Protein AF-A0A6J4I733-F1 (afdb_monomer)

Structure (mmCIF, N/CA/C/O backbone):
data_AF-A0A6J4I733-F1
#
_entry.id   AF-A0A6J4I733-F1
#
loop_
_atom_site.group_PDB
_atom_site.id
_atom_site.type_symbol
_atom_site.label_atom_id
_atom_site.label_alt_id
_atom_site.label_comp_id
_atom_site.label_asym_id
_atom_site.label_entity_id
_atom_site.label_seq_id
_atom_site.pdbx_PDB_ins_code
_atom_site.Cartn_x
_atom_site.Cartn_y
_atom_site.Cartn_z
_atom_site.occupancy
_atom_site.B_iso_or_equiv
_atom_site.auth_seq_id
_atom_site.auth_comp_id
_atom_site.auth_asym_id
_atom_site.auth_atom_id
_atom_site.pdbx_PDB_model_num
ATOM 1 N N . MET A 1 1 ? -6.573 -19.951 -43.272 1.00 42.19 1 MET A N 1
ATOM 2 C CA . MET A 1 1 ? -6.290 -18.553 -42.883 1.00 42.19 1 MET A CA 1
ATOM 3 C C . MET A 1 1 ? -6.888 -18.303 -41.506 1.00 42.19 1 MET A C 1
ATOM 5 O O . MET A 1 1 ? -8.101 -18.222 -41.389 1.00 42.19 1 MET A O 1
ATOM 9 N N . ARG A 1 2 ? -6.050 -18.310 -40.461 1.00 42.47 2 ARG A N 1
ATOM 10 C CA . ARG A 1 2 ? -6.426 -18.000 -39.072 1.00 42.47 2 ARG A CA 1
ATOM 11 C C . ARG A 1 2 ? -6.097 -16.529 -38.827 1.00 42.47 2 ARG A C 1
ATOM 13 O O . ARG A 1 2 ? -4.933 -16.159 -38.934 1.00 42.47 2 ARG A O 1
ATOM 20 N N . LEU A 1 3 ? -7.110 -15.716 -38.549 1.00 45.19 3 LEU A N 1
ATOM 21 C CA . LEU A 1 3 ? -6.939 -14.319 -38.157 1.00 45.19 3 LEU A CA 1
ATOM 22 C C . LEU A 1 3 ? -6.633 -14.269 -36.653 1.00 45.19 3 LEU A C 1
ATOM 24 O O . LEU A 1 3 ? -7.392 -14.794 -35.840 1.00 45.19 3 LEU A O 1
ATOM 28 N N . LEU A 1 4 ? -5.475 -13.700 -36.323 1.00 46.88 4 LEU A N 1
ATOM 29 C CA . LEU A 1 4 ? -4.982 -13.461 -34.970 1.00 46.88 4 LEU A CA 1
ATOM 30 C C . LEU A 1 4 ? -5.766 -12.302 -34.341 1.00 46.88 4 LEU A C 1
ATOM 32 O O . LEU A 1 4 ? -5.862 -11.224 -34.920 1.00 46.88 4 LEU A O 1
ATOM 36 N N . ASN A 1 5 ? -6.320 -12.549 -33.155 1.00 45.97 5 ASN A N 1
ATOM 37 C CA . ASN A 1 5 ? -6.975 -11.549 -32.316 1.00 45.97 5 ASN A CA 1
ATOM 38 C C . ASN A 1 5 ? -5.908 -10.636 -31.681 1.00 45.97 5 ASN A C 1
ATOM 40 O O . ASN A 1 5 ? -4.993 -11.166 -31.045 1.00 45.97 5 ASN A O 1
ATOM 44 N N . PRO A 1 6 ? -6.002 -9.302 -31.808 1.00 58.56 6 PRO A N 1
ATOM 45 C CA . PRO A 1 6 ? -5.069 -8.396 -31.163 1.00 58.56 6 PRO A CA 1
ATOM 46 C C . PRO A 1 6 ? -5.328 -8.314 -29.654 1.00 58.56 6 PRO A C 1
ATOM 48 O O . PRO A 1 6 ? -6.447 -8.143 -29.172 1.00 58.56 6 PRO A O 1
ATOM 51 N N . THR A 1 7 ? -4.223 -8.462 -28.941 1.00 52.09 7 THR A N 1
ATOM 52 C CA . THR A 1 7 ? -3.915 -8.137 -27.552 1.00 52.09 7 THR A CA 1
ATOM 53 C C . THR A 1 7 ? -4.833 -7.062 -26.950 1.00 52.09 7 THR A C 1
ATOM 55 O O . THR A 1 7 ? -4.728 -5.881 -27.270 1.00 52.09 7 THR A O 1
ATOM 58 N N . ARG A 1 8 ? -5.712 -7.464 -26.022 1.00 45.19 8 ARG A N 1
ATOM 59 C CA . ARG A 1 8 ? -6.357 -6.541 -25.078 1.00 45.19 8 ARG A CA 1
ATOM 60 C C . ARG A 1 8 ? -5.294 -6.053 -24.093 1.00 45.19 8 ARG A C 1
ATOM 62 O O . ARG A 1 8 ? -4.921 -6.788 -23.183 1.00 45.19 8 ARG A O 1
ATOM 69 N N . MET A 1 9 ? -4.804 -4.831 -24.288 1.00 40.81 9 MET A N 1
ATOM 70 C CA . MET A 1 9 ? -4.124 -4.071 -23.240 1.00 40.81 9 MET A CA 1
ATOM 71 C C . MET A 1 9 ? -5.113 -3.854 -22.092 1.00 40.81 9 MET A C 1
ATOM 73 O O . MET A 1 9 ? -6.157 -3.231 -22.270 1.00 40.81 9 MET A O 1
ATOM 77 N N . ILE A 1 10 ? -4.801 -4.410 -20.925 1.00 45.94 10 ILE A N 1
ATOM 78 C CA . ILE A 1 10 ? -5.483 -4.082 -19.677 1.00 45.94 10 ILE A CA 1
ATOM 79 C C . ILE A 1 10 ? -4.894 -2.743 -19.238 1.00 45.94 10 ILE A C 1
ATOM 81 O O . ILE A 1 10 ? -3.863 -2.695 -18.572 1.00 45.94 10 ILE A O 1
ATOM 85 N N . GLU A 1 11 ? -5.509 -1.649 -19.676 1.00 43.06 11 GLU A N 1
ATOM 86 C CA . GLU A 1 11 ? -5.304 -0.340 -19.069 1.00 43.06 11 GLU A CA 1
ATOM 87 C C . GLU A 1 11 ? -5.844 -0.427 -17.641 1.00 43.06 11 GLU A C 1
ATOM 89 O O . GLU A 1 11 ? -7.048 -0.347 -17.390 1.00 43.06 11 GLU A O 1
ATOM 94 N N . THR A 1 12 ? -4.952 -0.672 -16.683 1.00 48.00 12 THR A N 1
ATOM 95 C CA . THR A 1 12 ? -5.254 -0.494 -15.268 1.00 48.00 12 THR A CA 1
ATOM 96 C C . THR A 1 12 ? -5.440 1.000 -15.036 1.00 48.00 12 THR A C 1
ATOM 98 O O . THR A 1 12 ? -4.496 1.717 -14.708 1.00 48.00 12 THR A O 1
ATOM 101 N N . SER A 1 13 ? -6.668 1.468 -15.251 1.00 50.16 13 SER A N 1
ATOM 102 C CA . SER A 1 13 ? -7.214 2.680 -14.652 1.00 50.16 13 SER A CA 1
ATOM 103 C C . SER A 1 13 ? -7.149 2.497 -13.136 1.00 50.16 13 SER A C 1
ATOM 105 O O . SER A 1 13 ? -8.105 2.073 -12.494 1.00 50.16 13 SER A O 1
ATOM 107 N N . ASN A 1 14 ? -5.965 2.713 -12.567 1.00 52.69 14 ASN A N 1
ATOM 108 C CA . ASN A 1 14 ? -5.838 2.983 -11.151 1.00 52.69 14 ASN A CA 1
ATOM 109 C C . ASN A 1 14 ? -6.307 4.430 -11.007 1.00 52.69 14 ASN A C 1
ATOM 111 O O . ASN A 1 14 ? -5.597 5.318 -11.488 1.00 52.69 14 ASN A O 1
ATOM 115 N N . PRO A 1 15 ? -7.503 4.688 -10.449 1.00 62.12 15 PRO A N 1
ATOM 116 C CA . PRO A 1 15 ? -7.907 6.055 -10.184 1.00 62.12 15 PRO A CA 1
ATOM 117 C C . PRO A 1 15 ? -6.821 6.670 -9.304 1.00 62.12 15 PRO A C 1
ATOM 119 O O . PRO A 1 15 ? -6.446 6.079 -8.287 1.00 62.12 15 PRO A O 1
ATOM 122 N N . GLU A 1 16 ? -6.273 7.808 -9.733 1.00 68.25 16 GLU A N 1
ATOM 123 C CA . GLU A 1 16 ? -5.455 8.659 -8.875 1.00 68.25 16 GLU A CA 1
ATOM 124 C C . GLU A 1 16 ? -6.190 8.783 -7.544 1.00 68.25 16 GLU A C 1
ATOM 126 O O . GLU A 1 16 ? -7.319 9.273 -7.482 1.00 68.25 16 GLU A O 1
ATOM 131 N N . ILE A 1 17 ? -5.594 8.222 -6.492 1.00 68.00 17 ILE A N 1
ATOM 132 C CA . ILE A 1 17 ? -6.171 8.271 -5.159 1.00 68.00 17 ILE A CA 1
ATOM 133 C C . ILE A 1 17 ? -6.115 9.737 -4.757 1.00 68.00 17 ILE A C 1
ATOM 135 O O . ILE A 1 17 ? -5.052 10.247 -4.403 1.00 68.00 17 ILE A O 1
ATOM 139 N N . ASP A 1 18 ? -7.258 10.411 -4.840 1.00 79.81 18 ASP A N 1
ATOM 140 C CA . ASP A 1 18 ? -7.398 11.771 -4.358 1.00 79.81 18 ASP A CA 1
ATOM 141 C C . ASP A 1 18 ? -7.173 11.761 -2.842 1.00 79.81 18 ASP A C 1
ATOM 143 O O . ASP A 1 18 ? -8.024 11.370 -2.033 1.00 79.81 18 ASP A O 1
ATOM 147 N N . VAL A 1 19 ? -5.962 12.157 -2.456 1.00 82.12 19 VAL A N 1
ATOM 148 C CA . VAL A 1 19 ? -5.517 12.229 -1.066 1.00 82.12 19 VAL A CA 1
ATOM 149 C C . VAL A 1 19 ? -6.438 13.150 -0.260 1.00 82.12 19 VAL A C 1
ATOM 151 O O . VAL A 1 19 ? -6.621 12.924 0.939 1.00 82.12 19 VAL A O 1
ATOM 154 N N . ALA A 1 20 ? -7.071 14.145 -0.894 1.00 82.81 20 ALA A N 1
ATOM 155 C CA . ALA A 1 20 ? -8.035 15.011 -0.230 1.00 82.81 20 ALA A CA 1
ATOM 156 C C . ALA A 1 20 ? -9.311 14.244 0.147 1.00 82.81 20 ALA A C 1
ATOM 158 O O . ALA A 1 20 ? -9.750 14.336 1.299 1.00 82.81 20 ALA A O 1
ATOM 159 N N . GLU A 1 21 ? -9.855 13.422 -0.758 1.00 88.12 21 GLU A N 1
ATOM 160 C CA . GLU A 1 21 ? -11.020 12.574 -0.473 1.00 88.12 21 GLU A CA 1
ATOM 161 C C . GLU A 1 21 ? -10.699 11.532 0.613 1.00 88.12 21 GLU A C 1
ATOM 163 O O . GLU A 1 21 ? -11.475 11.338 1.558 1.00 88.12 21 GLU A O 1
ATOM 168 N N . LEU A 1 22 ? -9.518 10.907 0.542 1.00 88.31 22 LEU A N 1
ATOM 169 C CA . LEU A 1 22 ? -9.062 9.938 1.540 1.00 88.31 22 LEU A CA 1
ATOM 170 C C . LEU A 1 22 ? -8.948 10.578 2.930 1.00 88.31 22 LEU A C 1
ATOM 172 O O . LEU A 1 22 ? -9.483 10.053 3.90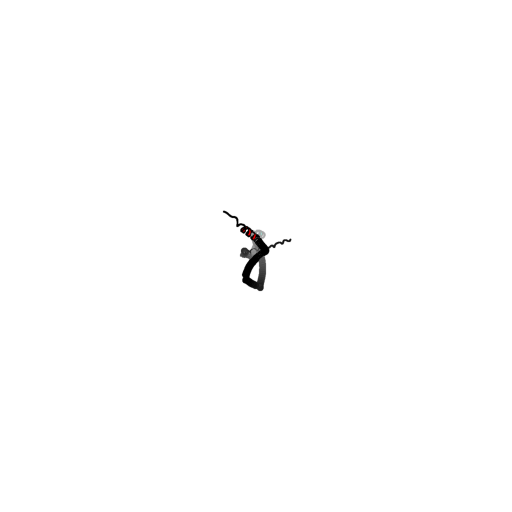8 1.00 88.31 22 LEU A O 1
ATOM 176 N N . MET A 1 23 ? -8.305 11.744 3.027 1.00 93.38 23 MET A N 1
ATOM 177 C CA . MET A 1 23 ? -8.159 12.464 4.293 1.00 93.38 23 MET A CA 1
ATOM 178 C C . MET A 1 23 ? -9.504 12.951 4.838 1.00 93.38 23 MET A C 1
ATOM 180 O O . MET A 1 23 ? -9.705 12.961 6.055 1.00 93.38 23 MET A O 1
ATOM 184 N N . GLN A 1 24 ? -10.452 13.311 3.971 1.00 92.12 24 GLN A N 1
ATOM 185 C CA . GLN A 1 24 ? -11.803 13.685 4.382 1.00 92.12 24 GLN A CA 1
ATOM 186 C C . GLN A 1 24 ? -12.579 12.485 4.944 1.00 92.12 24 GLN A C 1
ATOM 188 O O . GLN A 1 24 ? -13.226 12.619 5.987 1.00 92.12 24 GLN A O 1
ATOM 193 N N . ARG A 1 25 ? -12.443 11.294 4.343 1.00 88.19 25 ARG A N 1
ATOM 194 C CA . ARG A 1 25 ? -12.998 10.045 4.895 1.00 88.19 25 ARG A CA 1
ATOM 195 C C . ARG A 1 25 ? -12.366 9.673 6.233 1.00 88.19 25 ARG A C 1
ATOM 197 O O . ARG A 1 25 ? -13.095 9.345 7.164 1.00 88.19 25 ARG A O 1
ATOM 204 N N . VAL A 1 26 ? -11.044 9.790 6.370 1.00 91.31 26 VAL A N 1
ATOM 205 C CA . VAL A 1 26 ? -10.344 9.520 7.640 1.00 91.31 26 VAL A CA 1
ATOM 206 C C . VAL A 1 26 ? -10.813 10.476 8.740 1.00 91.31 26 VAL A C 1
ATOM 208 O O . VAL A 1 26 ? -11.096 10.033 9.851 1.00 91.31 26 VAL A O 1
ATOM 211 N N . ARG A 1 27 ? -10.974 11.773 8.442 1.00 92.81 27 ARG A N 1
ATOM 212 C CA . ARG A 1 27 ? -11.503 12.756 9.407 1.00 92.81 27 ARG A CA 1
ATOM 213 C C . ARG A 1 27 ? -12.955 12.471 9.788 1.00 92.81 27 ARG A C 1
ATOM 215 O O . ARG A 1 27 ? -13.292 12.554 10.966 1.00 92.81 27 ARG A O 1
ATOM 222 N N . ALA A 1 28 ? -13.801 12.113 8.822 1.00 89.50 28 ALA A N 1
ATOM 223 C CA . ALA A 1 28 ? -15.192 11.749 9.085 1.00 89.50 28 ALA A CA 1
ATOM 224 C C . ALA A 1 28 ? -15.294 10.486 9.956 1.00 89.50 28 ALA A C 1
ATOM 226 O O . ALA A 1 28 ? -16.110 10.430 10.876 1.00 89.50 28 ALA A O 1
ATOM 227 N N . GLU A 1 29 ? -14.438 9.493 9.717 1.00 87.19 29 GLU A N 1
ATOM 228 C CA . GLU A 1 29 ? -14.438 8.252 10.490 1.00 87.19 29 GLU A CA 1
ATOM 229 C C . GLU A 1 29 ? -13.844 8.448 11.893 1.00 87.19 29 GLU A C 1
ATOM 231 O O . GLU A 1 29 ? -14.411 7.967 12.875 1.00 87.19 29 GLU A O 1
ATOM 236 N N . ALA A 1 30 ? -12.791 9.260 12.029 1.00 87.75 30 ALA A N 1
ATOM 237 C CA . ALA A 1 30 ? -12.277 9.690 13.328 1.00 87.75 30 ALA A CA 1
ATOM 238 C C . ALA A 1 30 ? -13.347 10.446 14.135 1.00 87.75 30 ALA A C 1
ATOM 240 O O . ALA A 1 30 ? -13.535 10.170 15.321 1.00 87.75 30 ALA A O 1
ATOM 241 N N . ALA A 1 31 ? -14.120 11.329 13.494 1.00 85.56 31 ALA A N 1
ATOM 242 C CA . ALA A 1 31 ? -15.228 12.032 14.136 1.00 85.56 31 ALA A CA 1
ATOM 243 C C . ALA A 1 31 ? -16.347 11.076 14.588 1.00 85.56 31 ALA A C 1
ATOM 245 O O . ALA A 1 31 ? -16.886 11.250 15.680 1.00 85.56 31 ALA A O 1
ATOM 246 N N . LYS A 1 32 ? -16.663 10.024 13.818 1.00 87.25 32 LYS A N 1
ATOM 247 C CA . LYS A 1 32 ? -17.613 8.980 14.251 1.00 87.25 32 LYS A CA 1
ATOM 248 C C . LYS A 1 32 ? -17.110 8.190 15.457 1.00 87.25 32 LYS A C 1
ATOM 250 O O . LYS A 1 32 ? -17.907 7.863 16.338 1.00 87.25 32 LYS A O 1
ATOM 255 N N . ILE A 1 33 ? -15.816 7.877 15.515 1.00 78.56 33 ILE A N 1
ATOM 256 C CA . ILE A 1 33 ? -15.211 7.171 16.654 1.00 78.56 33 ILE A CA 1
ATOM 257 C C . ILE A 1 33 ? -15.256 8.054 17.903 1.00 78.56 33 ILE A C 1
ATOM 259 O O . ILE A 1 33 ? -15.684 7.596 18.963 1.00 78.56 33 ILE A O 1
ATOM 263 N N . VAL A 1 34 ? -14.902 9.333 17.767 1.00 81.50 34 VAL A N 1
ATOM 264 C CA . VAL A 1 34 ? -14.993 10.315 18.854 1.00 81.50 34 VAL A CA 1
ATOM 265 C C . VAL A 1 34 ? -16.446 10.490 19.304 1.00 81.50 34 VAL A C 1
ATOM 267 O O . VAL A 1 34 ? -16.710 10.427 20.499 1.00 81.50 34 VAL A O 1
ATOM 270 N N . ALA A 1 35 ? -17.412 10.586 18.387 1.00 77.44 35 ALA A N 1
ATOM 271 C CA . ALA A 1 35 ? -18.833 10.668 18.729 1.00 77.44 35 ALA A CA 1
ATOM 272 C C . ALA A 1 35 ? -19.344 9.406 19.451 1.00 77.44 35 ALA A C 1
ATOM 274 O O . ALA A 1 35 ? -20.086 9.518 20.425 1.00 77.44 35 ALA A O 1
ATOM 275 N N . ARG A 1 36 ? -18.912 8.200 19.047 1.00 74.31 36 ARG A N 1
ATOM 276 C CA . ARG A 1 36 ? -19.219 6.951 19.775 1.00 74.31 36 ARG A CA 1
ATOM 277 C C . ARG A 1 36 ? -18.604 6.924 21.171 1.00 74.31 36 ARG A C 1
ATOM 279 O O . ARG A 1 36 ? -19.260 6.456 22.100 1.00 74.31 36 ARG A O 1
ATOM 286 N N . ASN A 1 37 ? -17.380 7.421 21.330 1.00 68.19 37 ASN A N 1
ATOM 287 C CA . ASN A 1 37 ? -16.723 7.480 22.632 1.00 68.19 37 ASN A CA 1
ATOM 288 C C . ASN A 1 37 ? -17.332 8.546 23.541 1.00 68.19 37 ASN A C 1
ATOM 290 O O . ASN A 1 37 ? -17.520 8.269 24.716 1.00 68.19 37 ASN A O 1
ATOM 294 N N . ILE A 1 38 ? -17.731 9.705 23.016 1.00 64.56 38 ILE A N 1
ATOM 295 C CA . ILE A 1 38 ? -18.431 10.742 23.788 1.00 64.56 38 ILE A CA 1
ATOM 296 C C . ILE A 1 38 ? -19.828 10.263 24.193 1.00 64.56 38 ILE A C 1
ATOM 298 O O . ILE A 1 38 ? -20.266 10.550 25.299 1.00 64.56 38 ILE A O 1
ATOM 302 N N . ASN A 1 39 ? -20.508 9.458 23.370 1.00 56.22 39 ASN A N 1
ATOM 303 C CA . ASN A 1 39 ? -21.788 8.861 23.763 1.00 56.22 39 ASN A CA 1
ATOM 304 C C . ASN A 1 39 ? -21.626 7.721 24.793 1.00 56.22 39 ASN A C 1
ATOM 306 O O . ASN A 1 39 ? -22.546 7.447 25.556 1.00 56.22 39 ASN A O 1
ATOM 310 N N . ARG A 1 40 ? -20.444 7.084 24.863 1.00 54.56 40 ARG A N 1
ATOM 311 C CA . ARG A 1 40 ? -20.051 6.172 25.959 1.00 54.56 40 ARG A CA 1
ATOM 312 C C . ARG A 1 40 ? -19.538 6.902 27.206 1.00 54.56 40 ARG A C 1
ATOM 314 O O . ARG A 1 40 ? -19.614 6.341 28.292 1.00 54.56 40 ARG A O 1
ATOM 321 N N . GLN A 1 41 ? -19.016 8.117 27.042 1.00 46.59 41 GLN A N 1
ATOM 322 C CA . GLN A 1 41 ? -18.498 8.990 28.097 1.00 46.59 41 GLN A CA 1
ATOM 323 C C . GLN A 1 41 ? -19.463 10.111 28.487 1.00 46.59 41 GLN A C 1
ATOM 325 O O . GLN A 1 41 ? -19.086 10.975 29.282 1.00 46.59 41 GLN A O 1
ATOM 330 N N . GLN A 1 42 ? -20.729 10.086 28.040 1.00 44.22 42 GLN A N 1
ATOM 331 C CA . GLN A 1 42 ? -21.753 10.666 28.900 1.00 44.22 42 GLN A CA 1
ATOM 332 C C . GLN A 1 42 ? -21.510 10.029 30.270 1.00 44.22 42 GLN A C 1
ATOM 334 O O . GLN A 1 42 ? -21.352 8.804 30.314 1.00 44.22 42 GLN A O 1
ATOM 339 N N . PRO A 1 43 ? -21.413 10.810 31.360 1.00 49.12 43 PRO A N 1
ATOM 340 C CA . PRO A 1 43 ? -21.424 10.284 32.714 1.00 49.12 43 PRO A CA 1
ATOM 341 C C . PRO A 1 43 ? -22.807 9.669 32.927 1.00 49.12 43 PRO A C 1
ATOM 343 O O . PRO A 1 43 ? -23.706 10.229 33.550 1.00 49.12 43 PRO A O 1
ATOM 346 N N . GLY A 1 44 ? -23.002 8.522 32.285 1.00 44.91 44 GLY A N 1
ATOM 347 C CA . GLY A 1 44 ? -24.131 7.660 32.419 1.00 44.91 44 GLY A CA 1
ATOM 348 C C . GLY A 1 44 ? -24.115 7.293 33.874 1.00 44.91 44 GLY A C 1
ATOM 349 O O . GLY A 1 44 ? -23.177 6.655 34.351 1.00 44.91 44 GLY A O 1
ATOM 350 N N . ARG A 1 45 ? -25.141 7.785 34.572 1.00 42.56 45 ARG A N 1
ATOM 351 C CA . ARG A 1 45 ? -25.898 7.010 35.547 1.00 42.56 45 ARG A CA 1
ATOM 352 C C . ARG A 1 45 ? -25.276 5.629 35.682 1.00 42.56 45 ARG A C 1
ATOM 354 O O . ARG A 1 45 ? -25.530 4.768 34.837 1.00 42.56 45 ARG A O 1
ATOM 361 N N . LEU A 1 46 ? -24.444 5.462 36.712 1.00 45.84 46 LEU A N 1
ATOM 362 C CA . LEU A 1 46 ? -24.051 4.145 37.189 1.00 45.84 46 LEU A CA 1
ATOM 363 C C . LEU A 1 46 ? -25.312 3.274 37.102 1.00 45.84 46 LEU A C 1
ATOM 365 O O . LEU A 1 46 ? -26.344 3.706 37.633 1.00 45.84 46 LEU A O 1
ATOM 369 N N . PRO A 1 47 ? -25.290 2.161 36.346 1.00 46.22 47 PRO A N 1
ATOM 370 C CA . PRO A 1 47 ? -26.470 1.340 36.123 1.00 46.22 47 PRO A CA 1
ATOM 371 C C . PRO A 1 47 ? -27.051 1.029 37.492 1.00 46.22 47 PRO A C 1
ATOM 373 O O . PRO A 1 47 ? -26.357 0.432 38.311 1.00 46.22 47 PRO A O 1
ATOM 376 N N . GLY A 1 48 ? -28.250 1.583 37.726 1.00 49.34 48 GLY A N 1
ATOM 377 C CA . GLY A 1 48 ? -28.840 1.894 39.025 1.00 49.34 48 GLY A CA 1
ATOM 378 C C . GLY A 1 48 ? -28.056 1.332 40.193 1.00 49.34 48 GLY A C 1
ATOM 379 O O . GLY A 1 48 ? -28.155 0.129 40.445 1.00 49.34 48 GLY A O 1
ATOM 380 N N . THR A 1 49 ? -27.309 2.194 40.898 1.00 48.72 49 THR A N 1
ATOM 381 C CA . THR A 1 49 ? -26.878 1.897 42.266 1.00 48.72 49 THR A CA 1
ATOM 382 C C . THR A 1 49 ? -28.102 1.318 42.939 1.00 48.72 49 THR A C 1
ATOM 384 O O . THR A 1 49 ? -29.113 2.008 43.082 1.00 48.72 49 THR A O 1
ATOM 387 N N . ALA A 1 50 ? -28.074 0.002 43.162 1.00 52.12 50 ALA A N 1
ATOM 388 C CA . ALA A 1 50 ? -29.199 -0.729 43.695 1.00 52.12 50 ALA A CA 1
ATOM 389 C C . ALA A 1 50 ? -29.375 -0.128 45.074 1.00 52.12 50 ALA A C 1
ATOM 391 O O . ALA A 1 50 ? -28.614 -0.441 45.985 1.00 52.12 50 ALA A O 1
ATOM 392 N N . THR A 1 51 ? -30.253 0.870 45.157 1.00 54.19 51 THR A N 1
ATOM 393 C CA . THR A 1 51 ? -30.464 1.641 46.362 1.00 54.19 51 THR A CA 1
ATOM 394 C C . THR A 1 51 ? -30.871 0.582 47.352 1.00 54.19 51 THR A C 1
ATOM 396 O O . THR A 1 51 ? -31.847 -0.132 47.096 1.00 54.19 51 THR A O 1
ATOM 399 N N . ALA A 1 52 ? -30.026 0.367 48.364 1.00 57.94 52 ALA A N 1
ATOM 400 C CA . ALA A 1 52 ? -30.295 -0.637 49.371 1.00 57.94 52 ALA A CA 1
ATOM 401 C C . ALA A 1 52 ? -31.749 -0.410 49.800 1.00 57.94 52 ALA A C 1
ATOM 403 O O . ALA A 1 52 ? -32.120 0.751 50.026 1.00 57.94 52 ALA A O 1
ATOM 404 N N . PRO A 1 53 ? -32.605 -1.446 49.756 1.00 66.00 53 PRO A N 1
ATOM 405 C CA . PRO A 1 53 ? -34.006 -1.284 50.083 1.00 66.00 53 PRO A CA 1
ATOM 406 C C . PRO A 1 53 ? -34.048 -0.592 51.433 1.00 66.00 53 PRO A C 1
ATOM 408 O O . PRO A 1 53 ? -33.322 -0.984 52.348 1.00 66.00 53 PRO A O 1
ATOM 411 N N . ALA A 1 54 ? -34.818 0.492 51.511 1.00 70.38 54 ALA A N 1
ATOM 412 C CA . ALA A 1 54 ? -34.955 1.238 52.746 1.00 70.38 54 ALA A CA 1
ATOM 413 C C . ALA A 1 54 ? -35.281 0.231 53.850 1.00 70.38 54 ALA A C 1
ATOM 415 O O . ALA A 1 54 ? -36.261 -0.513 53.724 1.00 70.38 54 ALA A O 1
ATOM 416 N N . VAL A 1 55 ? -34.402 0.152 54.856 1.00 72.06 55 VAL A N 1
ATOM 417 C CA . VAL A 1 55 ? -34.564 -0.750 55.995 1.00 72.06 55 VAL A CA 1
ATOM 418 C C . VAL A 1 55 ? -35.963 -0.496 56.521 1.00 72.06 55 VAL A C 1
ATOM 420 O O . VAL A 1 55 ? -36.296 0.626 56.901 1.00 72.06 55 VAL A O 1
ATOM 423 N N . ARG A 1 56 ? -36.831 -1.504 56.420 1.00 74.44 56 ARG A N 1
ATOM 424 C CA . ARG A 1 56 ? -38.201 -1.350 56.890 1.00 74.44 56 ARG A CA 1
ATOM 425 C C . ARG A 1 56 ? -38.115 -1.252 58.400 1.00 74.44 56 ARG A C 1
ATOM 427 O O . ARG A 1 56 ? -37.766 -2.235 59.046 1.00 74.44 56 ARG A O 1
ATOM 434 N N . ASP A 1 57 ? -38.427 -0.081 58.943 1.00 78.69 57 ASP A N 1
ATOM 435 C CA . ASP A 1 57 ? -38.544 0.099 60.384 1.00 78.69 57 ASP A CA 1
ATOM 436 C C . ASP A 1 57 ? -39.638 -0.836 60.899 1.00 78.69 57 ASP A C 1
ATOM 438 O O . ASP A 1 57 ? -40.840 -0.614 60.722 1.00 78.69 57 ASP A O 1
ATOM 442 N N . ILE A 1 58 ? -39.207 -1.942 61.501 1.00 82.38 58 ILE A N 1
ATOM 443 C CA . ILE A 1 58 ? -40.100 -2.877 62.164 1.00 82.38 58 ILE A CA 1
ATOM 444 C C . ILE A 1 58 ? -40.698 -2.115 63.340 1.00 82.38 58 ILE A C 1
ATOM 446 O O . ILE A 1 58 ? -39.983 -1.678 64.242 1.00 82.38 58 ILE A O 1
ATOM 450 N N . SER A 1 59 ? -42.020 -1.944 63.329 1.00 83.88 59 SER A N 1
ATOM 451 C CA . SER A 1 59 ? -42.710 -1.290 64.435 1.00 83.88 59 SER A CA 1
ATOM 452 C C . SER A 1 59 ? -42.363 -1.998 65.752 1.00 83.88 59 SER A C 1
ATOM 454 O O . SER A 1 59 ? -42.332 -3.236 65.788 1.00 83.88 59 SER A O 1
ATOM 456 N N . PRO A 1 60 ? -42.091 -1.249 66.834 1.00 88.12 60 PRO A N 1
ATOM 457 C CA . PRO A 1 60 ? -41.700 -1.838 68.108 1.00 88.12 60 PRO A CA 1
ATOM 458 C C . PRO A 1 60 ? -42.771 -2.814 68.602 1.00 88.12 60 PRO A C 1
ATOM 460 O O . PRO A 1 60 ? -43.958 -2.650 68.310 1.00 88.12 60 PRO A O 1
ATOM 463 N N . SER A 1 61 ? -42.343 -3.834 69.353 1.00 88.56 61 SER A N 1
ATOM 464 C CA . SER A 1 61 ? -43.259 -4.826 69.925 1.00 88.56 61 SER A CA 1
ATOM 465 C C . SER A 1 61 ? -44.393 -4.122 70.671 1.00 88.56 61 SER A C 1
ATOM 467 O O . SER A 1 61 ? -44.111 -3.238 71.489 1.00 88.56 61 SER A O 1
ATOM 469 N N . PRO A 1 62 ? -45.665 -4.502 70.442 1.00 88.56 62 PRO A N 1
ATOM 470 C CA . PRO A 1 62 ? -46.769 -3.947 71.204 1.00 88.56 62 PRO A CA 1
ATOM 471 C C . PRO A 1 62 ? -46.502 -4.191 72.690 1.00 88.56 62 PRO A C 1
ATOM 473 O O . PRO A 1 62 ? -46.241 -5.317 73.117 1.00 88.56 62 PRO A O 1
ATOM 476 N N . ILE A 1 63 ? -46.515 -3.115 73.478 1.00 88.62 63 ILE A N 1
ATOM 477 C CA . ILE A 1 63 ? -46.297 -3.197 74.920 1.00 88.62 63 ILE A CA 1
ATOM 478 C C . ILE A 1 63 ? -47.518 -3.895 75.512 1.00 88.62 63 ILE A C 1
ATOM 480 O O . ILE A 1 63 ? -48.614 -3.328 75.547 1.00 88.62 63 ILE A O 1
ATOM 484 N N . LEU A 1 64 ? -47.333 -5.129 75.979 1.00 83.81 64 LEU A N 1
ATOM 485 C CA . LEU A 1 64 ? -48.373 -5.852 76.696 1.00 83.81 64 LEU A CA 1
ATOM 486 C C . LEU A 1 64 ? -48.644 -5.107 78.001 1.00 83.81 64 LEU A C 1
ATOM 488 O O . LEU A 1 64 ? -47.812 -5.079 78.910 1.00 83.81 64 LEU A O 1
ATOM 492 N N . ARG A 1 65 ? -49.808 -4.458 78.087 1.00 83.50 65 ARG A N 1
ATOM 493 C CA . ARG A 1 65 ? -50.231 -3.832 79.337 1.00 83.50 65 ARG A CA 1
ATOM 494 C C . ARG A 1 65 ? -50.378 -4.941 80.378 1.00 83.50 65 ARG A C 1
ATOM 496 O O . ARG A 1 65 ? -51.053 -5.933 80.095 1.00 83.50 65 ARG A O 1
ATOM 503 N N . PRO A 1 66 ? -49.774 -4.797 81.568 1.00 81.56 66 PRO A N 1
ATOM 504 C CA . PRO A 1 66 ? -49.922 -5.794 82.610 1.00 81.56 66 PRO A CA 1
ATOM 505 C C . PRO A 1 66 ? -51.409 -5.972 82.907 1.00 81.56 66 PRO A C 1
ATOM 507 O O . PRO A 1 66 ? -52.139 -4.999 83.122 1.00 81.56 66 PRO A O 1
ATOM 510 N N . ILE A 1 67 ? -51.859 -7.225 82.884 1.00 79.62 67 ILE A N 1
ATOM 511 C CA . ILE A 1 67 ? -53.248 -7.583 83.151 1.00 79.62 67 ILE A CA 1
ATOM 512 C C . ILE A 1 67 ? -53.548 -7.116 84.574 1.00 79.62 67 ILE A C 1
ATOM 514 O O . ILE A 1 67 ? -53.002 -7.650 85.544 1.00 79.62 67 ILE A O 1
ATOM 518 N N . LYS A 1 68 ? -54.393 -6.087 84.716 1.00 80.25 68 LYS A N 1
ATOM 519 C CA . LYS A 1 68 ? -54.868 -5.646 86.034 1.00 80.25 68 LYS A CA 1
ATOM 520 C C . LYS A 1 68 ? -55.441 -6.872 86.736 1.00 80.25 68 LYS A C 1
ATOM 522 O O . LYS A 1 68 ? -56.142 -7.644 86.099 1.00 80.25 68 LYS A O 1
ATOM 527 N N . ARG A 1 69 ? -55.176 -7.104 88.021 1.00 78.31 69 ARG A N 1
ATOM 528 C CA . ARG A 1 69 ? -55.765 -8.261 88.723 1.00 78.31 69 ARG A CA 1
ATOM 529 C C . ARG A 1 69 ? -57.280 -8.091 88.818 1.00 78.31 69 ARG A C 1
ATOM 531 O O . ARG A 1 69 ? -57.753 -6.963 88.967 1.00 78.31 69 ARG A O 1
ATOM 538 N N . VAL A 1 70 ? -58.054 -9.171 88.653 1.00 76.69 70 VAL A N 1
ATOM 539 C CA . VAL A 1 70 ? -59.494 -9.117 88.958 1.00 76.69 70 VAL A CA 1
ATOM 540 C C . VAL A 1 70 ? -59.549 -8.987 90.460 1.00 76.69 70 VAL A C 1
ATOM 542 O O . VAL A 1 70 ? -59.191 -9.927 91.167 1.00 76.69 70 VAL A O 1
ATOM 545 N N . ASN A 1 71 ? -59.956 -7.821 90.951 1.00 77.12 71 ASN A N 1
ATOM 546 C CA . ASN A 1 71 ? -60.316 -7.688 92.351 1.00 77.12 71 ASN A CA 1
ATOM 547 C C . ASN A 1 71 ? -61.667 -8.369 92.497 1.00 77.12 71 ASN A C 1
ATOM 549 O O . ASN A 1 71 ? -62.709 -7.718 92.557 1.00 77.12 71 ASN A O 1
ATOM 553 N N . PHE A 1 72 ? -61.639 -9.701 92.475 1.00 72.06 72 PHE A N 1
ATOM 554 C CA . PHE A 1 72 ? -62.788 -10.505 92.812 1.00 72.06 72 PHE A CA 1
ATOM 555 C C . PHE A 1 72 ? -63.101 -10.110 94.245 1.00 72.06 72 PHE A C 1
ATOM 557 O O . PHE A 1 72 ? -62.360 -10.458 95.164 1.00 72.06 72 PHE A O 1
ATOM 564 N N . ARG A 1 73 ? -64.139 -9.289 94.438 1.00 81.19 73 ARG A N 1
ATOM 565 C CA . ARG A 1 73 ? -64.573 -8.852 95.766 1.00 81.19 73 ARG A CA 1
ATOM 566 C C . ARG A 1 73 ? -65.285 -10.016 96.448 1.00 81.19 73 ARG A C 1
ATOM 568 O O . ARG A 1 73 ? -66.450 -9.906 96.810 1.00 81.19 73 ARG A O 1
ATOM 575 N N . ARG A 1 74 ? -64.590 -11.147 96.548 1.00 83.81 74 ARG A N 1
ATOM 576 C CA . ARG A 1 74 ? -65.061 -12.391 97.137 1.00 83.81 74 ARG A CA 1
ATOM 577 C C . ARG A 1 74 ? -65.533 -12.128 98.558 1.00 83.81 74 ARG A C 1
ATOM 579 O O . ARG A 1 74 ? -66.648 -12.486 98.884 1.00 83.81 74 ARG A O 1
ATOM 586 N N . GLU A 1 75 ? -64.757 -11.349 99.308 1.00 82.56 75 GLU A N 1
ATOM 587 C CA . GLU A 1 75 ? -65.118 -10.869 100.644 1.00 82.56 75 GLU A CA 1
ATOM 588 C C . GLU A 1 75 ? -66.445 -10.102 100.638 1.00 82.56 75 GLU A C 1
ATOM 590 O O . GLU A 1 75 ? -67.367 -10.473 101.351 1.00 82.56 75 GLU A O 1
ATOM 595 N N . LYS A 1 76 ? -66.615 -9.113 99.746 1.00 85.31 76 LYS A N 1
ATOM 596 C CA . LYS A 1 76 ? -67.879 -8.362 99.640 1.00 85.31 76 LYS A CA 1
ATOM 597 C C . LYS A 1 76 ? -69.060 -9.261 99.258 1.00 85.31 76 LYS A C 1
ATOM 599 O O . LYS A 1 76 ? -70.176 -9.033 99.713 1.00 85.31 76 LYS A O 1
ATOM 604 N N . PHE A 1 77 ? -68.840 -10.240 98.387 1.00 88.00 77 PHE A N 1
ATOM 605 C CA . PHE A 1 77 ? -69.870 -11.187 97.969 1.00 88.00 77 PHE A CA 1
ATOM 606 C C . PHE A 1 77 ? -70.280 -12.112 99.120 1.00 88.00 77 PHE A C 1
ATOM 608 O O . PHE A 1 77 ? -71.472 -12.261 99.391 1.00 88.00 77 PHE A O 1
ATOM 615 N N . ASP A 1 78 ? -69.297 -12.665 99.829 1.00 87.62 78 ASP A N 1
ATOM 616 C CA . ASP A 1 78 ? -69.495 -13.517 100.998 1.00 87.62 78 ASP A CA 1
ATOM 617 C C . ASP A 1 78 ? -70.182 -12.738 102.131 1.00 87.62 78 ASP A C 1
ATOM 619 O O . ASP A 1 78 ? -71.096 -13.261 102.769 1.00 87.62 78 ASP A O 1
ATOM 623 N N . ASP A 1 79 ? -69.827 -11.466 102.325 1.00 88.69 79 ASP A N 1
ATOM 624 C CA . ASP A 1 79 ? -70.465 -10.575 103.294 1.00 88.69 79 ASP A CA 1
ATOM 625 C C . ASP A 1 79 ? -71.908 -10.241 102.908 1.00 88.69 79 ASP A C 1
ATOM 627 O O . ASP A 1 79 ? -72.791 -10.298 103.761 1.00 88.69 79 ASP A O 1
ATOM 631 N N . LEU A 1 80 ? -72.195 -9.960 101.631 1.00 88.88 80 LEU A N 1
ATOM 632 C CA . LEU A 1 80 ? -73.564 -9.732 101.153 1.00 88.88 80 LEU A CA 1
ATOM 633 C C . LEU A 1 80 ? -74.436 -10.985 101.304 1.00 88.88 80 LEU A C 1
ATOM 635 O O . LEU A 1 80 ? -75.589 -10.874 101.719 1.00 88.88 80 LEU A O 1
ATOM 639 N N . LEU A 1 81 ? -73.894 -12.175 101.026 1.00 87.25 81 LEU A N 1
ATOM 640 C CA . LEU A 1 81 ? -74.594 -13.447 101.230 1.00 87.25 81 LEU A CA 1
ATOM 641 C C . LEU A 1 81 ? -74.827 -13.752 102.710 1.00 87.25 81 LEU A C 1
ATOM 643 O O . LEU A 1 81 ? -75.925 -14.172 103.086 1.00 87.25 81 LEU A O 1
ATOM 647 N N . ARG A 1 82 ? -73.819 -13.526 103.559 1.00 89.62 82 ARG A N 1
ATOM 648 C CA . ARG A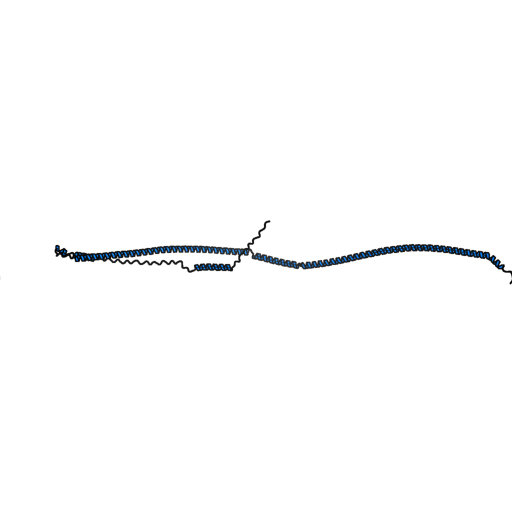 1 82 ? -73.934 -13.694 105.012 1.00 89.62 82 ARG A CA 1
ATOM 649 C C . ARG A 1 82 ? -74.981 -12.736 105.571 1.00 89.62 82 ARG A C 1
ATOM 651 O O . ARG A 1 82 ? -75.902 -13.173 106.253 1.00 89.62 82 ARG A O 1
ATOM 658 N N . SER A 1 83 ? -74.922 -11.474 105.158 1.00 87.50 83 SER A N 1
ATOM 659 C CA . SER A 1 83 ? -75.905 -10.449 105.491 1.00 87.50 83 SER A CA 1
ATOM 660 C C . SER A 1 83 ? -77.306 -10.850 105.004 1.00 87.50 83 SER A C 1
ATOM 662 O O . SER A 1 83 ? -78.271 -10.800 105.765 1.00 87.50 83 SER A O 1
ATOM 664 N N . ALA A 1 84 ? -77.468 -11.325 103.766 1.00 84.25 84 ALA A N 1
ATOM 665 C CA . ALA A 1 84 ? -78.758 -11.812 103.268 1.00 84.25 84 ALA A CA 1
ATOM 666 C C . ALA A 1 84 ? -79.305 -12.958 104.140 1.00 84.25 84 ALA A C 1
ATOM 668 O O . ALA A 1 84 ? -80.466 -12.933 104.553 1.00 84.25 84 ALA A O 1
ATOM 669 N N . ARG A 1 85 ? -78.455 -13.917 104.513 1.00 85.75 85 ARG A N 1
ATOM 670 C CA . ARG A 1 85 ? -78.827 -15.028 105.397 1.00 85.75 85 ARG A CA 1
ATOM 671 C C . ARG A 1 85 ? -79.219 -14.557 106.799 1.00 85.75 85 ARG A C 1
ATOM 673 O O . ARG A 1 85 ? -80.198 -15.049 107.349 1.00 85.75 85 ARG A O 1
ATOM 680 N N . GLU A 1 86 ? -78.507 -13.582 107.352 1.00 85.88 86 GLU A N 1
ATOM 681 C CA . GLU A 1 86 ? -78.827 -12.972 108.646 1.00 85.88 86 GLU A CA 1
ATOM 682 C C . GLU A 1 86 ? -80.172 -12.237 108.619 1.00 85.88 86 GLU A C 1
ATOM 684 O O . GLU A 1 86 ? -80.922 -12.320 109.585 1.00 85.88 86 GLU A O 1
ATOM 689 N N . SER A 1 87 ? -80.548 -11.600 107.503 1.00 80.38 87 SER A N 1
ATOM 690 C CA . SER A 1 87 ? -81.867 -10.951 107.378 1.00 80.38 87 SER A CA 1
ATOM 691 C C . SER A 1 87 ? -83.053 -11.924 107.352 1.00 80.38 87 SER A C 1
ATOM 693 O O . SER A 1 87 ? -84.187 -11.514 107.591 1.00 80.38 87 SER A O 1
ATOM 695 N N . LEU A 1 88 ? -82.806 -13.216 107.106 1.00 79.94 88 LEU A N 1
ATOM 696 C CA . LEU A 1 88 ? -83.821 -14.269 107.204 1.00 79.94 88 LEU A CA 1
ATOM 697 C C . LEU A 1 88 ? -84.001 -14.798 108.637 1.00 79.94 88 LEU A C 1
ATOM 699 O O . LEU A 1 88 ? -84.987 -15.497 108.906 1.00 79.94 88 LEU A O 1
ATOM 703 N N . ASN A 1 89 ? -83.078 -14.480 109.553 1.00 79.56 89 ASN A N 1
ATOM 704 C CA . ASN A 1 89 ? -83.189 -14.861 110.956 1.00 79.56 89 ASN A CA 1
ATOM 705 C C . ASN A 1 89 ? -84.187 -13.943 111.667 1.00 79.56 89 ASN A C 1
ATOM 707 O O . ASN A 1 89 ? -83.877 -12.831 112.081 1.00 79.56 89 ASN A O 1
ATOM 711 N N . VAL A 1 90 ? -85.409 -14.446 111.828 1.00 70.75 90 VAL A N 1
ATOM 712 C CA . VAL A 1 90 ? -86.432 -13.833 112.680 1.00 70.75 90 VAL A CA 1
ATOM 713 C C . VAL A 1 90 ? -86.046 -14.059 114.142 1.00 70.75 90 VAL A C 1
ATOM 715 O O . VAL A 1 90 ? -85.666 -15.174 114.509 1.00 70.75 90 VAL A O 1
ATOM 718 N N . ALA A 1 91 ? -86.148 -13.020 114.975 1.00 75.44 91 ALA A N 1
ATOM 719 C CA . ALA A 1 91 ? -85.796 -13.095 116.388 1.00 75.44 91 ALA A CA 1
ATOM 720 C C . ALA A 1 91 ? -86.505 -14.277 117.076 1.00 75.44 91 ALA A C 1
ATOM 722 O O . ALA A 1 91 ? -87.699 -14.518 116.874 1.00 75.44 91 ALA A O 1
ATOM 723 N N . SER A 1 92 ? -85.759 -15.034 117.883 1.00 76.50 92 SER A N 1
ATOM 724 C CA . SER A 1 92 ? -86.204 -16.312 118.458 1.00 76.50 92 SER A CA 1
ATOM 725 C C . SER A 1 92 ? -87.466 -16.197 119.320 1.00 76.50 92 SER A C 1
ATOM 727 O O . SER A 1 92 ? -88.204 -17.180 119.424 1.00 76.50 92 SER A O 1
ATOM 729 N N . TRP A 1 93 ? -87.736 -15.005 119.866 1.00 78.56 93 TRP A N 1
ATOM 730 C CA . TRP A 1 93 ? -88.895 -14.693 120.704 1.00 78.56 93 TRP A CA 1
ATOM 731 C C . TRP A 1 93 ? -90.235 -14.652 119.946 1.00 78.56 93 TRP A C 1
ATOM 733 O O . TRP A 1 93 ? -91.283 -14.782 120.572 1.00 78.56 93 TRP A O 1
ATOM 743 N N . ILE A 1 94 ? -90.235 -14.530 118.610 1.00 74.25 94 ILE A N 1
ATOM 744 C CA . ILE A 1 94 ? -91.471 -14.515 117.812 1.00 74.25 94 ILE A CA 1
ATOM 745 C C . ILE A 1 94 ? -92.009 -15.956 117.663 1.00 74.25 94 ILE A C 1
ATOM 747 O O . ILE A 1 94 ? -91.278 -16.836 117.173 1.00 74.25 94 ILE A O 1
ATOM 751 N N . PRO A 1 95 ? -93.277 -16.231 118.038 1.00 76.00 95 PRO A N 1
ATOM 752 C CA . PRO A 1 95 ? -93.863 -17.567 117.957 1.00 76.00 95 PRO A CA 1
ATOM 753 C C . PRO A 1 95 ? -93.862 -18.130 116.531 1.00 76.00 95 PRO A C 1
ATOM 755 O O . PRO A 1 95 ? -94.119 -17.416 115.560 1.00 76.00 95 PRO A O 1
ATOM 758 N N . LYS A 1 96 ? -93.614 -19.443 116.406 1.00 76.62 96 LYS A N 1
ATOM 759 C CA . LYS A 1 96 ? -93.485 -20.159 115.121 1.00 76.62 96 LYS A CA 1
ATOM 760 C C . LYS A 1 96 ? -94.561 -19.821 114.067 1.00 76.62 96 LYS A C 1
ATOM 762 O O . LYS A 1 96 ? -94.144 -19.592 112.933 1.00 76.62 96 LYS A O 1
ATOM 767 N N . PRO A 1 97 ? -95.874 -19.750 114.379 1.00 80.81 97 PRO A N 1
ATOM 768 C CA . PRO A 1 97 ? -96.885 -19.484 113.352 1.00 80.81 97 PRO A CA 1
ATOM 769 C C . PRO A 1 97 ? -96.811 -18.066 112.766 1.00 80.81 97 PRO A C 1
ATOM 771 O O . PRO A 1 97 ? -97.214 -17.871 111.626 1.00 80.81 97 PRO A O 1
ATOM 774 N N . PHE A 1 98 ? -96.246 -17.091 113.489 1.00 72.75 98 PHE A N 1
ATOM 775 C CA . PHE A 1 98 ? -96.159 -15.696 113.039 1.00 72.75 98 PHE A CA 1
ATOM 776 C C . PHE A 1 98 ? -94.823 -15.344 112.371 1.00 72.75 98 PHE A C 1
ATOM 778 O O . PHE A 1 98 ? -94.732 -14.336 111.675 1.00 72.75 98 PHE A O 1
ATOM 785 N N . ARG A 1 99 ? -93.785 -16.184 112.501 1.00 75.69 99 ARG A N 1
ATOM 786 C CA . ARG A 1 99 ? -92.473 -15.964 111.855 1.00 75.69 99 ARG A CA 1
ATOM 787 C C . ARG A 1 99 ? -92.534 -15.687 110.341 1.00 75.69 99 ARG A C 1
ATOM 789 O O . ARG A 1 99 ? -91.707 -14.896 109.896 1.00 75.69 99 ARG A O 1
ATOM 796 N N . PRO A 1 100 ? -93.452 -16.270 109.539 1.00 71.62 100 PRO A N 1
ATOM 797 C CA . PRO A 1 100 ? -93.560 -15.952 108.114 1.00 71.62 100 PRO A CA 1
ATOM 798 C C . PRO A 1 100 ? -93.941 -14.493 107.830 1.00 71.62 100 PRO A C 1
ATOM 800 O O . PRO A 1 100 ? -93.457 -13.944 106.846 1.00 71.62 100 PRO A O 1
ATOM 803 N N . LEU A 1 101 ? -94.748 -13.867 108.699 1.00 68.50 101 LEU A N 1
ATOM 804 C CA . LEU A 1 101 ? -95.220 -12.480 108.559 1.00 68.50 101 LEU A CA 1
ATOM 805 C C . LEU A 1 101 ? -94.146 -11.447 108.934 1.00 68.50 101 LEU A C 1
ATOM 807 O O . LEU A 1 101 ? -94.151 -10.343 108.407 1.00 68.50 101 LEU A O 1
ATOM 811 N N . PHE A 1 102 ? -93.212 -11.814 109.818 1.00 64.00 102 PHE A N 1
ATOM 812 C CA . PHE A 1 102 ? -92.120 -10.945 110.288 1.00 64.00 102 PHE A CA 1
ATOM 813 C C . PHE A 1 102 ? -90.778 -11.203 109.589 1.00 64.00 102 PHE A C 1
ATOM 815 O O . PHE A 1 102 ? -89.755 -10.624 109.960 1.00 64.00 102 PHE A O 1
ATOM 822 N N . ARG A 1 103 ? -90.742 -12.076 108.575 1.00 71.62 103 ARG A N 1
ATOM 823 C CA . ARG A 1 103 ? -89.596 -12.139 107.665 1.00 71.62 103 ARG A CA 1
ATOM 824 C C . ARG A 1 103 ? -89.627 -10.874 106.818 1.00 71.62 103 ARG A C 1
ATOM 826 O O . ARG A 1 103 ? -90.508 -10.736 105.978 1.00 71.62 103 ARG A O 1
ATOM 833 N N . ASN A 1 104 ? -88.655 -9.983 107.010 1.00 70.19 104 ASN A N 1
ATOM 834 C CA . ASN A 1 104 ? -88.435 -8.832 106.132 1.00 70.19 104 ASN A CA 1
ATOM 835 C C . ASN A 1 104 ? -87.993 -9.322 104.743 1.00 70.19 104 ASN A C 1
ATOM 837 O O . ASN A 1 104 ? -86.807 -9.294 104.405 1.00 70.19 104 ASN A O 1
ATOM 841 N N . GLN A 1 105 ? -88.951 -9.799 103.943 1.00 74.88 105 GLN A N 1
ATOM 842 C CA . GLN A 1 105 ? -88.714 -10.280 102.584 1.00 74.88 105 GLN A CA 1
ATOM 843 C C . GLN A 1 105 ? -88.104 -9.175 101.718 1.00 74.88 105 GLN A C 1
ATOM 845 O O . GLN A 1 105 ? -87.195 -9.451 100.941 1.00 74.88 105 GLN A O 1
ATOM 850 N N . ASP A 1 106 ? -88.489 -7.917 101.943 1.00 79.94 106 ASP A N 1
ATOM 851 C CA . ASP A 1 106 ? -87.940 -6.760 101.231 1.00 79.94 106 ASP A CA 1
ATOM 852 C C . ASP A 1 106 ? -86.436 -6.569 101.470 1.00 79.94 106 ASP A C 1
ATOM 854 O O . ASP A 1 106 ? -85.683 -6.274 100.540 1.00 79.94 106 ASP A O 1
ATOM 858 N N . GLY A 1 107 ? -85.962 -6.794 102.701 1.00 82.50 107 GLY A N 1
ATOM 859 C CA . GLY A 1 107 ? -84.541 -6.685 103.047 1.00 82.50 107 GLY A CA 1
ATOM 860 C C . GLY A 1 107 ? -83.699 -7.797 102.418 1.00 82.50 107 GLY A C 1
ATOM 861 O O . GLY A 1 107 ? -82.623 -7.534 101.875 1.00 82.50 107 GLY A O 1
ATOM 862 N N . PHE A 1 108 ? -84.215 -9.027 102.441 1.00 84.44 108 PHE A N 1
ATOM 863 C CA . PHE A 1 108 ? -83.581 -10.177 101.799 1.00 84.44 108 PHE A CA 1
ATOM 864 C C . PHE A 1 108 ? -83.544 -10.032 100.272 1.00 84.44 108 PHE A C 1
ATOM 866 O O . PHE A 1 108 ? -82.479 -10.176 99.671 1.00 84.44 108 PHE A O 1
ATOM 873 N N . ASN A 1 109 ? -84.673 -9.671 99.652 1.00 84.94 109 ASN A N 1
ATOM 874 C CA . ASN A 1 109 ? -84.783 -9.458 98.209 1.00 84.94 109 ASN A CA 1
ATOM 875 C C . ASN A 1 109 ? -83.837 -8.348 97.738 1.00 84.94 109 ASN A C 1
ATOM 877 O O . ASN A 1 109 ? -83.135 -8.520 96.743 1.00 84.94 109 ASN A O 1
ATOM 881 N N . ARG A 1 110 ? -83.731 -7.243 98.490 1.00 89.88 110 ARG A N 1
ATOM 882 C CA . ARG A 1 110 ? -82.774 -6.167 98.196 1.00 89.88 110 ARG A CA 1
ATOM 883 C C . ARG A 1 110 ? -81.322 -6.653 98.238 1.00 89.88 110 ARG A C 1
ATOM 885 O O . ARG A 1 110 ? -80.563 -6.338 97.324 1.00 89.88 110 ARG A O 1
ATOM 892 N N . ARG A 1 111 ? -80.938 -7.431 99.260 1.00 89.25 111 ARG A N 1
ATOM 893 C CA . ARG A 1 111 ? -79.577 -7.990 99.383 1.00 89.25 111 ARG A CA 1
ATOM 894 C C . ARG A 1 111 ? -79.276 -8.998 98.274 1.00 89.25 111 ARG A C 1
ATOM 896 O O . ARG A 1 111 ? -78.205 -8.928 97.686 1.00 89.25 111 ARG A O 1
ATOM 903 N N . LEU A 1 112 ? -80.228 -9.864 97.919 1.00 87.06 112 LEU A N 1
ATOM 904 C CA . LEU A 1 112 ? -80.094 -10.772 96.775 1.00 87.06 112 LEU A CA 1
ATOM 905 C C . LEU A 1 112 ? -79.907 -10.021 95.455 1.00 87.06 112 LEU A C 1
ATOM 907 O O . LEU A 1 112 ? -79.012 -10.369 94.688 1.00 87.06 112 LEU A O 1
ATOM 911 N N . ILE A 1 113 ? -80.708 -8.983 95.194 1.00 90.69 113 ILE A N 1
ATOM 912 C CA . ILE A 1 113 ? -80.554 -8.149 93.994 1.00 90.69 113 ILE A CA 1
ATOM 913 C C . ILE A 1 113 ? -79.174 -7.485 93.985 1.00 90.69 113 ILE A C 1
ATOM 915 O O . ILE A 1 113 ? -78.531 -7.441 92.938 1.00 90.69 113 ILE A O 1
ATOM 919 N N . GLU A 1 114 ? -78.673 -7.013 95.130 1.00 90.81 114 GLU A N 1
ATOM 920 C CA . GLU A 1 114 ? -77.326 -6.446 95.235 1.00 90.81 114 GLU A CA 1
ATOM 921 C C . GLU A 1 114 ? -76.230 -7.492 94.959 1.00 90.81 114 GLU A C 1
ATOM 923 O O . GLU A 1 114 ? -75.290 -7.205 94.213 1.00 90.81 114 GLU A O 1
ATOM 928 N N . THR A 1 115 ? -76.377 -8.719 95.469 1.00 89.25 115 THR A N 1
ATOM 929 C CA . THR A 1 115 ? -75.477 -9.849 95.189 1.00 89.25 115 THR A CA 1
ATOM 930 C C . THR A 1 115 ? -75.480 -10.218 93.706 1.00 89.25 115 THR A C 1
ATOM 932 O O . THR A 1 115 ? -74.411 -10.324 93.103 1.00 89.25 115 THR A O 1
ATOM 935 N N . ILE A 1 116 ? -76.660 -10.354 93.092 1.00 90.31 116 ILE A N 1
ATOM 936 C CA . ILE A 1 116 ? -76.813 -10.633 91.656 1.00 90.31 116 ILE A CA 1
ATOM 937 C C . ILE A 1 116 ? -76.203 -9.494 90.837 1.00 90.31 116 ILE A C 1
ATOM 939 O O . ILE A 1 116 ? -75.420 -9.743 89.927 1.00 90.31 116 ILE A O 1
ATOM 943 N N . THR A 1 117 ? -76.476 -8.238 91.197 1.00 91.19 117 THR A N 1
ATOM 944 C CA . THR A 1 117 ? -75.901 -7.062 90.527 1.00 91.19 117 THR A CA 1
ATOM 945 C C . THR A 1 117 ? -74.376 -7.047 90.645 1.00 91.19 117 THR A C 1
ATOM 947 O O . THR A 1 117 ? -73.685 -6.733 89.677 1.00 91.19 117 THR A O 1
ATOM 950 N N . SER A 1 118 ? -73.822 -7.403 91.809 1.00 89.38 118 SER A N 1
ATOM 951 C CA . SER A 1 118 ? -72.374 -7.528 92.007 1.00 89.38 118 SER A CA 1
ATOM 952 C C . SER A 1 118 ? -71.776 -8.660 91.167 1.00 89.38 118 SER A C 1
ATOM 954 O O . SER A 1 118 ? -70.698 -8.484 90.601 1.00 89.38 118 SER A O 1
ATOM 956 N N . LEU A 1 119 ? -72.468 -9.798 91.051 1.00 89.44 119 LEU A N 1
ATOM 957 C CA . LEU A 1 119 ? -72.039 -10.930 90.230 1.00 89.44 119 LEU A CA 1
ATOM 958 C C . LEU A 1 119 ? -72.065 -10.577 88.738 1.00 89.44 119 LEU A C 1
ATOM 960 O O . LEU A 1 119 ? -71.078 -10.809 88.048 1.00 89.44 119 LEU A O 1
ATOM 964 N N . VAL A 1 120 ? -73.137 -9.938 88.256 1.00 92.44 120 VAL A N 1
ATOM 965 C CA . VAL A 1 120 ? -73.248 -9.438 86.875 1.00 92.44 120 VAL A CA 1
ATOM 966 C C . VAL A 1 120 ? -72.141 -8.428 86.575 1.00 92.44 120 VAL A C 1
ATOM 968 O O . VAL A 1 120 ? -71.495 -8.524 85.536 1.00 92.44 120 VAL A O 1
ATOM 971 N N . LYS A 1 121 ? -71.849 -7.500 87.500 1.00 90.75 121 LYS A N 1
ATOM 972 C CA . LYS A 1 121 ? -70.723 -6.559 87.359 1.00 90.75 121 LYS A CA 1
ATOM 973 C C . LYS A 1 121 ? -69.379 -7.283 87.257 1.00 90.75 121 LYS A C 1
ATOM 975 O O . LYS A 1 121 ? -68.593 -6.945 86.379 1.00 90.75 121 LYS A O 1
ATOM 980 N N . SER A 1 122 ? -69.132 -8.288 88.100 1.00 89.88 122 SER A N 1
ATOM 981 C CA . SER A 1 122 ? -67.911 -9.103 88.036 1.00 89.88 122 SER A CA 1
ATOM 982 C C . SER A 1 122 ? -67.816 -9.906 86.735 1.00 89.88 122 SER A C 1
ATOM 984 O O . SER A 1 122 ? -66.735 -10.000 86.159 1.00 89.88 122 SER A O 1
ATOM 986 N N . ASN A 1 123 ? -68.928 -10.468 86.256 1.00 92.12 123 ASN A N 1
ATOM 987 C CA . ASN A 1 123 ? -68.981 -11.211 85.000 1.00 92.12 123 ASN A CA 1
ATOM 988 C C . ASN A 1 123 ? -68.721 -10.297 83.795 1.00 92.12 123 ASN A C 1
ATOM 990 O O . ASN A 1 123 ? -67.930 -10.644 82.927 1.00 92.12 123 ASN A O 1
ATOM 994 N N . ASN A 1 124 ? -69.306 -9.095 83.778 1.00 93.12 124 ASN A N 1
ATOM 995 C CA . ASN A 1 124 ? -69.018 -8.083 82.761 1.00 93.12 124 ASN A CA 1
ATOM 996 C C . ASN A 1 124 ? -67.553 -7.623 82.817 1.00 93.12 124 ASN A C 1
ATOM 998 O O . ASN A 1 124 ? -66.925 -7.457 81.777 1.00 93.12 124 ASN A O 1
ATOM 1002 N N . GLU A 1 125 ? -66.975 -7.459 84.012 1.00 91.25 125 GLU A N 1
ATOM 1003 C CA . GLU A 1 125 ? -65.552 -7.132 84.154 1.00 91.25 125 GLU A CA 1
ATOM 1004 C C . GLU A 1 125 ? -64.659 -8.260 83.609 1.00 91.25 125 GLU A C 1
ATOM 1006 O O . GLU A 1 125 ? -63.697 -7.986 82.894 1.00 91.25 125 GLU A O 1
ATOM 1011 N N . MET A 1 126 ? -64.988 -9.525 83.892 1.00 91.12 126 MET A N 1
ATOM 1012 C CA . MET A 1 126 ? -64.304 -10.692 83.324 1.00 91.12 126 MET A CA 1
ATOM 1013 C C . MET A 1 126 ? -64.448 -10.771 81.804 1.00 91.12 126 MET A C 1
ATOM 1015 O O . MET A 1 126 ? -63.446 -10.972 81.124 1.00 91.12 126 MET A O 1
ATOM 1019 N N . ALA A 1 127 ? -65.651 -10.569 81.266 1.00 92.56 127 ALA A N 1
ATOM 1020 C CA . ALA A 1 127 ? -65.899 -10.566 79.827 1.00 92.56 127 ALA A CA 1
ATOM 1021 C C . ALA A 1 127 ? -65.080 -9.475 79.120 1.00 92.56 127 ALA A C 1
ATOM 1023 O O . ALA A 1 127 ? -64.396 -9.763 78.141 1.00 92.56 127 ALA A O 1
ATOM 1024 N N . ASN A 1 128 ? -65.057 -8.258 79.674 1.00 92.25 128 ASN A N 1
ATOM 1025 C CA . ASN A 1 128 ? -64.234 -7.164 79.155 1.00 92.25 128 ASN A CA 1
ATOM 1026 C C . ASN A 1 128 ? -62.737 -7.512 79.188 1.00 92.25 128 ASN A C 1
ATOM 1028 O O . ASN A 1 128 ? -62.020 -7.217 78.241 1.00 92.25 128 ASN A O 1
ATOM 1032 N N . ARG A 1 129 ? -62.258 -8.203 80.229 1.00 89.44 129 ARG A N 1
ATOM 1033 C CA . ARG A 1 129 ? -60.854 -8.648 80.315 1.00 89.44 129 ARG A CA 1
ATOM 1034 C C . ARG A 1 129 ? -60.514 -9.745 79.320 1.00 89.44 129 ARG A C 1
ATOM 1036 O O . ARG A 1 129 ? -59.412 -9.750 78.788 1.00 89.44 129 ARG A O 1
ATOM 1043 N N . ILE A 1 130 ? -61.428 -10.684 79.092 1.00 92.88 130 ILE A N 1
ATOM 1044 C CA . ILE A 1 130 ? -61.255 -11.708 78.060 1.00 92.88 130 ILE A CA 1
ATOM 1045 C C . ILE A 1 130 ? -61.178 -11.026 76.690 1.00 92.88 130 ILE A C 1
ATOM 1047 O O . ILE A 1 130 ? -60.275 -11.337 75.921 1.00 92.88 130 ILE A O 1
ATOM 1051 N N . ALA A 1 131 ? -62.042 -10.044 76.420 1.00 92.44 131 ALA A N 1
ATOM 1052 C CA . ALA A 1 131 ? -61.975 -9.244 75.199 1.00 92.44 131 ALA A CA 1
ATOM 1053 C C . ALA A 1 131 ? -60.648 -8.465 75.076 1.00 92.44 131 ALA A C 1
ATOM 1055 O O . ALA A 1 131 ? -60.026 -8.493 74.014 1.00 92.44 131 ALA A O 1
ATOM 1056 N N . ASP A 1 132 ? -60.162 -7.846 76.159 1.00 90.62 132 ASP A N 1
ATOM 1057 C CA . ASP A 1 132 ? -58.857 -7.168 76.192 1.00 90.62 132 ASP A CA 1
ATOM 1058 C C . ASP A 1 132 ? -57.694 -8.141 75.919 1.00 90.62 132 ASP A C 1
ATOM 1060 O O . ASP A 1 132 ? -56.768 -7.806 75.181 1.00 90.62 132 ASP A O 1
ATOM 1064 N N . LEU A 1 133 ? -57.739 -9.357 76.479 1.00 91.62 133 LEU A N 1
ATOM 1065 C CA . LEU A 1 133 ? -56.737 -10.403 76.248 1.00 91.62 133 LEU A CA 1
ATOM 1066 C C . LEU A 1 133 ? -56.744 -10.902 74.805 1.00 91.62 133 LEU A C 1
ATOM 1068 O O . LEU A 1 133 ? -55.675 -11.082 74.225 1.00 91.62 133 LEU A O 1
ATOM 1072 N N . ILE A 1 134 ? -57.928 -11.098 74.224 1.00 94.06 134 ILE A N 1
ATOM 1073 C CA . ILE A 1 134 ? -58.074 -11.475 72.816 1.00 94.06 134 ILE A CA 1
ATOM 1074 C C . ILE A 1 134 ? -57.497 -10.368 71.930 1.00 94.06 134 ILE A C 1
ATOM 1076 O O . ILE A 1 134 ? -56.649 -10.648 71.090 1.00 94.06 134 ILE A O 1
ATOM 1080 N N . SER A 1 135 ? -57.859 -9.106 72.174 1.00 91.38 135 SER A N 1
ATOM 1081 C CA . SER A 1 135 ? -57.337 -7.955 71.426 1.00 91.38 135 SER A CA 1
ATOM 1082 C C . SER A 1 135 ? -55.811 -7.811 71.547 1.00 91.38 135 SER A C 1
ATOM 1084 O O . SER A 1 135 ? -55.117 -7.552 70.557 1.00 91.38 135 SER A O 1
ATOM 1086 N N . ALA A 1 136 ? -55.253 -8.038 72.742 1.00 91.19 136 ALA A N 1
ATOM 1087 C CA . ALA A 1 136 ? -53.808 -8.059 72.960 1.00 91.19 136 ALA A CA 1
ATOM 1088 C C . ALA A 1 136 ? -53.132 -9.218 72.209 1.00 91.19 136 ALA A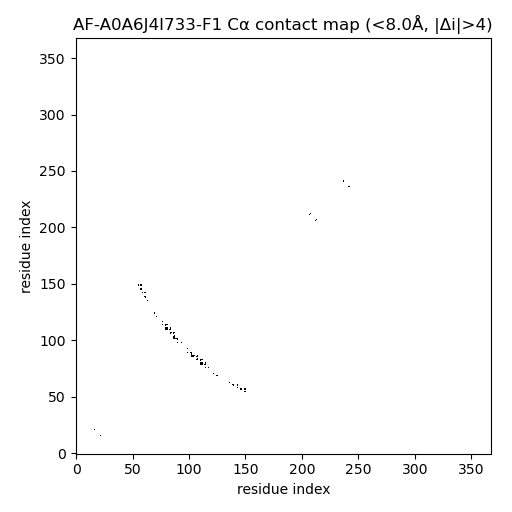 C 1
ATOM 1090 O O . ALA A 1 136 ? -52.111 -9.007 71.552 1.00 91.19 136 ALA A O 1
ATOM 1091 N N . GLY A 1 137 ? -53.723 -10.416 72.249 1.00 92.75 137 GLY A N 1
ATOM 1092 C CA . GLY A 1 137 ? -53.244 -11.594 71.527 1.00 92.75 137 GLY A CA 1
ATOM 1093 C C . GLY A 1 137 ? -53.275 -11.406 70.011 1.00 92.75 137 GLY A C 1
ATOM 1094 O O . GLY A 1 137 ? -52.290 -11.693 69.334 1.00 92.75 137 GLY A O 1
ATOM 1095 N N . GLU A 1 138 ? -54.351 -10.837 69.470 1.00 94.56 138 GLU A N 1
ATOM 1096 C CA . GLU A 1 138 ? -54.444 -10.475 68.055 1.00 94.56 138 GLU A CA 1
ATOM 1097 C C . GLU A 1 138 ? -53.401 -9.425 67.666 1.00 94.56 138 GLU A C 1
ATOM 1099 O O . GLU A 1 138 ? -52.754 -9.556 66.628 1.00 94.56 138 GLU A O 1
ATOM 1104 N N . SER A 1 139 ? -53.197 -8.401 68.499 1.00 92.06 139 SER A N 1
ATOM 1105 C CA . SER A 1 139 ? -52.181 -7.367 68.260 1.00 92.06 139 SER A CA 1
ATOM 1106 C C . SER A 1 139 ? -50.771 -7.963 68.228 1.00 92.06 139 SER A C 1
ATOM 1108 O O . SER A 1 139 ? -49.979 -7.636 67.343 1.00 92.06 139 SER A O 1
ATOM 1110 N N . GLN A 1 140 ? -50.469 -8.889 69.142 1.00 94.38 140 GLN A N 1
ATOM 1111 C CA . GLN A 1 140 ? -49.196 -9.606 69.169 1.00 94.38 140 GLN A CA 1
ATOM 1112 C C . GLN A 1 140 ? -49.045 -10.548 67.967 1.00 94.38 140 GLN A C 1
ATOM 1114 O O . GLN A 1 140 ? -47.983 -10.580 67.349 1.00 94.38 140 GLN A O 1
ATOM 1119 N N . SER A 1 141 ? -50.105 -11.266 67.587 1.00 95.19 141 SER A N 1
ATOM 1120 C CA . SER A 1 141 ? -50.109 -12.137 66.408 1.00 95.19 141 SER A CA 1
ATOM 1121 C C . SER A 1 141 ? -49.877 -11.347 65.119 1.00 95.19 141 SER A C 1
ATOM 1123 O O . SER A 1 141 ? -49.087 -11.770 64.277 1.00 95.19 141 SER A O 1
ATOM 1125 N N . ARG A 1 142 ? -50.521 -10.182 64.964 1.00 94.06 142 ARG A N 1
ATOM 1126 C CA . ARG A 1 142 ? -50.305 -9.285 63.816 1.00 94.06 142 ARG A CA 1
ATOM 1127 C C . ARG A 1 142 ? -48.879 -8.738 63.795 1.00 94.06 142 ARG A C 1
ATOM 1129 O O . ARG A 1 142 ? -48.263 -8.701 62.734 1.00 94.06 142 ARG A O 1
ATOM 1136 N N . TRP A 1 143 ? -48.327 -8.362 64.950 1.00 93.94 143 TRP A N 1
ATOM 1137 C CA . TRP A 1 143 ? -46.932 -7.929 65.044 1.00 93.94 143 TRP A CA 1
ATOM 1138 C C . TRP A 1 143 ? -45.954 -9.044 64.643 1.00 93.94 143 TRP A C 1
ATOM 1140 O O . TRP A 1 143 ? -45.088 -8.811 63.804 1.00 93.94 143 TRP A O 1
ATOM 1150 N N . LEU A 1 144 ? -46.132 -10.270 65.150 1.00 94.69 144 LEU A N 1
ATOM 1151 C CA . LEU A 1 144 ? -45.308 -11.424 64.767 1.00 94.69 144 LEU A CA 1
ATOM 1152 C C . LEU A 1 144 ? -45.404 -11.735 63.268 1.00 94.69 144 LEU A C 1
ATOM 1154 O O . LEU A 1 144 ? -44.384 -12.011 62.638 1.00 94.69 144 LEU A O 1
ATOM 1158 N N . ALA A 1 145 ? -46.602 -11.646 62.683 1.00 93.75 145 ALA A N 1
ATOM 1159 C CA . ALA A 1 145 ? -46.793 -11.813 61.244 1.00 93.75 145 ALA A CA 1
ATOM 1160 C C . ALA A 1 145 ? -46.037 -10.741 60.439 1.00 93.75 145 ALA A C 1
ATOM 1162 O O . ALA A 1 145 ? -45.369 -11.069 59.459 1.00 93.75 145 ALA A O 1
ATOM 1163 N N . ASN A 1 146 ? -46.066 -9.481 60.886 1.00 92.00 146 ASN A N 1
ATOM 1164 C CA . ASN A 1 146 ? -45.309 -8.394 60.260 1.00 92.00 146 ASN A CA 1
ATOM 1165 C C . ASN A 1 146 ? -43.791 -8.609 60.366 1.00 92.00 146 ASN A C 1
ATOM 1167 O O . ASN A 1 146 ? -43.079 -8.389 59.388 1.00 92.00 146 ASN A O 1
ATOM 1171 N N . VAL A 1 147 ? -43.292 -9.080 61.515 1.00 92.75 147 VAL A N 1
ATOM 1172 C CA . VAL A 1 147 ? -41.869 -9.423 61.704 1.00 92.75 147 VAL A CA 1
ATOM 1173 C C . VAL A 1 147 ? -41.455 -10.576 60.786 1.00 92.75 147 VAL A C 1
ATOM 1175 O O . VAL A 1 147 ? -40.409 -10.507 60.142 1.00 92.75 147 VAL A O 1
ATOM 1178 N N . ALA A 1 148 ? -42.276 -11.623 60.680 1.00 93.12 148 ALA A N 1
ATOM 1179 C CA . ALA A 1 148 ? -42.013 -12.748 59.785 1.00 93.12 148 ALA A CA 1
ATOM 1180 C C . ALA A 1 148 ? -41.996 -12.310 58.310 1.00 93.12 148 ALA A C 1
ATOM 1182 O O . ALA A 1 148 ? -41.089 -12.688 57.565 1.00 93.12 148 ALA A O 1
ATOM 1183 N N . ALA A 1 149 ? -42.945 -11.460 57.905 1.00 90.44 149 ALA A N 1
ATOM 1184 C CA . ALA A 1 149 ? -42.989 -10.882 56.567 1.00 90.44 149 ALA A CA 1
ATOM 1185 C C . ALA A 1 149 ? -41.749 -10.019 56.276 1.00 90.44 149 ALA A C 1
ATOM 1187 O O . ALA A 1 149 ? -41.138 -10.179 55.219 1.00 90.44 149 ALA A O 1
ATOM 1188 N N . ALA A 1 150 ? -41.328 -9.167 57.218 1.00 89.31 150 ALA A N 1
ATOM 1189 C CA . ALA A 1 150 ? -40.106 -8.372 57.094 1.00 89.31 150 ALA A CA 1
ATOM 1190 C C . ALA A 1 150 ? -38.869 -9.265 56.909 1.00 89.31 150 ALA A C 1
ATOM 1192 O O . ALA A 1 150 ? -38.139 -9.101 55.937 1.00 89.31 150 ALA A O 1
ATOM 1193 N N . ARG A 1 151 ? -38.708 -10.300 57.742 1.00 91.31 151 ARG A N 1
ATOM 1194 C CA . ARG A 1 151 ? -37.592 -11.251 57.627 1.00 91.31 151 ARG A CA 1
ATOM 1195 C C . ARG A 1 151 ? -37.584 -11.996 56.290 1.00 91.31 151 ARG A C 1
ATOM 1197 O O . ARG A 1 151 ? -36.521 -12.231 55.724 1.00 91.31 151 ARG A O 1
ATOM 1204 N N . SER A 1 152 ? -38.753 -12.379 55.777 1.00 91.38 152 SER A N 1
ATOM 1205 C CA . SER A 1 152 ? -38.855 -13.035 54.467 1.00 91.38 152 SER A CA 1
ATOM 1206 C C . SER A 1 152 ? -38.438 -12.105 53.322 1.00 91.38 152 SER A C 1
ATOM 1208 O O . SER A 1 152 ? -37.759 -12.542 52.394 1.00 91.38 152 SER A O 1
ATOM 1210 N N . ALA A 1 153 ? -38.775 -10.814 53.424 1.00 87.94 153 ALA A N 1
ATOM 1211 C CA . ALA A 1 153 ? -38.344 -9.799 52.472 1.00 87.94 153 ALA A CA 1
ATOM 1212 C C . ALA A 1 153 ? -36.825 -9.578 52.539 1.00 87.94 153 ALA A C 1
ATOM 1214 O O . ALA A 1 153 ? -36.189 -9.484 51.491 1.00 87.94 153 ALA A O 1
ATOM 1215 N N . ASP A 1 154 ? -36.238 -9.577 53.739 1.00 88.38 154 ASP A N 1
ATOM 1216 C CA . ASP A 1 154 ? -34.786 -9.465 53.922 1.00 88.38 154 ASP A CA 1
ATOM 1217 C C . ASP A 1 154 ? -34.046 -10.661 53.312 1.00 88.38 154 ASP A C 1
ATOM 1219 O O . ASP A 1 154 ? -33.054 -10.480 52.611 1.00 88.38 154 ASP A O 1
ATOM 1223 N N . ILE A 1 155 ? -34.547 -11.887 53.511 1.00 89.88 155 ILE A N 1
ATOM 1224 C CA . ILE A 1 155 ? -33.977 -13.098 52.896 1.00 89.88 155 ILE A CA 1
ATOM 1225 C C . ILE A 1 155 ? -34.052 -13.019 51.368 1.00 89.88 155 ILE A C 1
ATOM 1227 O O . ILE A 1 155 ? -33.057 -13.269 50.687 1.00 89.88 155 ILE A O 1
ATOM 1231 N N . ALA A 1 156 ? -35.206 -12.631 50.819 1.00 87.50 156 ALA A N 1
ATOM 1232 C CA . ALA A 1 156 ? -35.369 -12.466 49.377 1.00 87.50 156 ALA A CA 1
ATOM 1233 C C . ALA A 1 156 ? -34.411 -11.403 48.816 1.00 87.50 156 ALA A C 1
ATOM 1235 O O . ALA A 1 156 ? -33.822 -11.593 47.750 1.00 87.50 156 ALA A O 1
ATOM 1236 N N . TRP A 1 157 ? -34.215 -10.304 49.547 1.00 88.88 157 TRP A N 1
ATOM 1237 C CA . TRP A 1 157 ? -33.260 -9.279 49.159 1.00 88.88 157 TRP A CA 1
ATOM 1238 C C . TRP A 1 157 ? -31.812 -9.771 49.221 1.00 88.88 157 TRP A C 1
ATOM 1240 O O . TRP A 1 157 ? -31.066 -9.531 48.274 1.00 88.88 157 TRP A O 1
ATOM 1250 N N . MET A 1 158 ? -31.418 -10.491 50.276 1.00 88.81 158 MET A N 1
ATOM 1251 C CA . MET A 1 158 ? -30.072 -11.063 50.388 1.00 88.81 158 MET A CA 1
ATOM 1252 C C . MET A 1 158 ? -29.771 -12.013 49.226 1.00 88.81 158 MET A C 1
ATOM 1254 O O . MET A 1 158 ? -28.713 -11.893 48.617 1.00 88.81 158 MET A O 1
ATOM 1258 N N . HIS A 1 159 ? -30.715 -12.877 48.840 1.00 89.81 159 HIS A N 1
ATOM 1259 C CA . HIS A 1 159 ? -30.547 -13.737 47.664 1.00 89.81 159 HIS A CA 1
ATOM 1260 C C . HIS A 1 159 ? -30.457 -12.944 46.354 1.00 89.81 159 HIS A C 1
ATOM 1262 O O . HIS A 1 159 ? -29.643 -13.265 45.489 1.00 89.81 159 HIS A O 1
ATOM 1268 N N . ALA A 1 160 ? -31.249 -11.881 46.193 1.00 85.56 160 ALA A N 1
ATOM 1269 C CA . ALA A 1 160 ? -31.145 -11.011 45.022 1.00 85.56 160 ALA A CA 1
ATOM 1270 C C . ALA A 1 160 ? -29.798 -10.262 44.974 1.00 85.56 160 ALA A C 1
ATOM 1272 O O . ALA A 1 160 ? -29.229 -10.070 43.896 1.00 85.56 160 ALA A O 1
ATOM 1273 N N . ALA A 1 161 ? -29.273 -9.848 46.130 1.00 85.88 161 ALA A N 1
ATOM 1274 C CA . ALA A 1 161 ? -27.960 -9.227 46.252 1.00 85.88 161 ALA A CA 1
ATOM 1275 C C . ALA A 1 161 ? -26.836 -10.226 45.933 1.00 85.88 161 ALA A C 1
ATOM 1277 O O . ALA A 1 161 ? -25.929 -9.891 45.176 1.00 85.88 161 ALA A O 1
ATOM 1278 N N . GLU A 1 162 ? -26.934 -11.459 46.431 1.00 87.12 162 GLU A N 1
ATOM 1279 C CA . GLU A 1 162 ? -26.008 -12.557 46.137 1.00 87.12 162 GLU A CA 1
ATOM 1280 C C . GLU A 1 162 ? -25.964 -12.874 44.636 1.00 87.12 162 GLU A C 1
ATOM 1282 O O . GLU A 1 162 ? -24.885 -12.921 44.051 1.00 87.12 162 GLU A O 1
ATOM 1287 N N . GLN A 1 163 ? -27.121 -12.991 43.974 1.00 89.19 163 GLN A N 1
ATOM 1288 C CA . GLN A 1 163 ? -27.184 -13.204 42.523 1.00 89.19 163 GLN A CA 1
ATOM 1289 C C . GLN A 1 163 ? -26.550 -12.053 41.736 1.00 89.19 163 GLN A C 1
ATOM 1291 O O . GLN A 1 163 ? -25.853 -12.287 40.748 1.00 89.19 163 GLN A O 1
ATOM 1296 N N . LYS A 1 164 ? -26.754 -10.803 42.171 1.00 85.56 164 LYS A N 1
ATOM 1297 C CA . LYS A 1 164 ? -26.097 -9.645 41.550 1.00 85.56 164 LYS A CA 1
ATOM 1298 C C . LYS A 1 164 ? -24.586 -9.666 41.753 1.00 85.56 164 LYS A C 1
ATOM 1300 O O . LYS A 1 164 ? -23.866 -9.395 40.798 1.00 85.56 164 LYS A O 1
ATOM 1305 N N . LEU A 1 165 ? -24.114 -10.001 42.952 1.00 85.25 165 LEU A N 1
ATOM 1306 C CA . LEU A 1 165 ? -22.687 -10.139 43.252 1.00 85.25 165 LEU A CA 1
ATOM 1307 C C . LEU A 1 165 ? -22.049 -11.257 42.420 1.00 85.25 165 LEU A C 1
ATOM 1309 O O . LEU A 1 165 ? -20.987 -11.045 41.844 1.00 85.25 165 LEU A O 1
ATOM 1313 N N . ALA A 1 166 ? -22.721 -12.402 42.285 1.00 86.19 166 ALA A N 1
ATOM 1314 C CA . ALA A 1 166 ? -22.279 -13.504 41.433 1.00 86.19 166 ALA A CA 1
ATOM 1315 C C . ALA A 1 166 ? -22.253 -13.115 39.943 1.00 86.19 166 ALA A C 1
ATOM 1317 O O . ALA A 1 166 ? -21.315 -13.447 39.223 1.00 86.19 166 ALA A O 1
ATOM 1318 N N . GLY A 1 167 ? -23.249 -12.360 39.471 1.00 86.94 167 GLY A N 1
ATOM 1319 C CA . GLY A 1 167 ? -23.253 -11.824 38.108 1.00 86.94 167 GLY A CA 1
ATOM 1320 C C . GLY A 1 167 ? -22.126 -10.814 37.867 1.00 86.94 167 GLY A C 1
ATOM 1321 O O . GLY A 1 167 ? -21.481 -10.843 36.822 1.00 86.94 167 GLY A O 1
ATOM 1322 N N . GLN A 1 168 ? -21.850 -9.944 38.842 1.00 87.12 168 GLN A N 1
ATOM 1323 C CA . GLN A 1 168 ? -20.754 -8.974 38.772 1.00 87.12 168 GLN A CA 1
ATOM 1324 C C . GLN A 1 168 ? -19.379 -9.644 38.816 1.00 87.12 168 GLN A C 1
ATOM 1326 O O . GLN A 1 168 ? -18.489 -9.221 38.082 1.00 87.12 168 GLN A O 1
ATOM 1331 N N . SER A 1 169 ? -19.197 -10.689 39.627 1.00 86.50 169 SER A N 1
ATOM 1332 C CA . SER A 1 169 ? -17.938 -11.437 39.664 1.00 86.50 169 SER A CA 1
ATOM 1333 C C . SER A 1 169 ? -17.700 -12.211 38.366 1.00 86.50 169 SER A C 1
ATOM 1335 O O . SER A 1 169 ? -16.582 -12.193 37.856 1.00 86.50 169 SER A O 1
ATOM 1337 N N . ALA A 1 170 ? -18.744 -12.805 37.776 1.00 86.75 170 ALA A N 1
ATOM 1338 C CA . ALA A 1 170 ? -18.660 -13.450 36.466 1.00 86.75 170 ALA A CA 1
ATOM 1339 C C . ALA A 1 170 ? -18.312 -12.449 35.350 1.00 86.75 170 ALA A C 1
ATOM 1341 O O . ALA A 1 170 ? -17.415 -12.708 34.551 1.00 86.75 170 ALA A O 1
ATOM 1342 N N . ALA A 1 171 ? -18.955 -11.276 35.333 1.00 82.44 171 ALA A N 1
ATOM 1343 C CA . ALA A 1 171 ? -18.637 -10.216 34.375 1.00 82.44 171 ALA A CA 1
ATOM 1344 C C . ALA A 1 171 ? -17.202 -9.683 34.549 1.00 82.44 171 ALA A C 1
ATOM 1346 O O . ALA A 1 171 ? -16.514 -9.421 33.564 1.00 82.44 171 ALA A O 1
ATOM 1347 N N . ALA A 1 172 ? -16.726 -9.557 35.793 1.00 83.31 172 ALA A N 1
ATOM 1348 C CA . ALA A 1 172 ? -15.346 -9.175 36.075 1.00 83.31 172 ALA A CA 1
ATOM 1349 C C . ALA A 1 172 ? -14.346 -10.232 35.572 1.00 83.31 172 ALA A C 1
ATOM 1351 O O . ALA A 1 172 ? -13.336 -9.862 34.976 1.00 83.31 172 ALA A O 1
ATOM 1352 N N . ALA A 1 173 ? -14.646 -11.524 35.746 1.00 86.00 173 ALA A N 1
ATOM 1353 C CA . ALA A 1 173 ? -13.823 -12.620 35.231 1.00 86.00 173 ALA A CA 1
ATOM 1354 C C . ALA A 1 173 ? -13.751 -12.618 33.690 1.00 86.00 173 ALA A C 1
ATOM 1356 O O . ALA A 1 173 ? -12.672 -12.726 33.108 1.00 86.00 173 ALA A O 1
ATOM 1357 N N . GLU A 1 174 ? -14.880 -12.397 33.012 1.00 86.94 174 GLU A N 1
ATOM 1358 C CA . GLU A 1 174 ? -14.905 -12.270 31.550 1.00 86.94 174 GLU A CA 1
ATOM 1359 C C . GLU A 1 174 ? -14.085 -11.061 31.070 1.00 86.94 174 GLU A C 1
ATOM 1361 O O . GLU A 1 174 ? -13.359 -11.138 30.074 1.00 86.94 174 GLU A O 1
ATOM 1366 N N . GLN A 1 175 ? -14.142 -9.947 31.806 1.00 85.12 175 GLN A N 1
ATOM 1367 C CA . GLN A 1 175 ? -13.347 -8.762 31.505 1.00 85.12 175 GLN A CA 1
ATOM 1368 C C . GLN A 1 175 ? -11.843 -9.021 31.687 1.00 85.12 175 GLN A C 1
ATOM 1370 O O . GLN A 1 175 ? -11.051 -8.582 30.849 1.00 85.12 175 GLN A O 1
ATOM 1375 N N . THR A 1 176 ? -11.434 -9.763 32.722 1.00 88.94 176 THR A N 1
ATOM 1376 C CA . THR A 1 176 ? -10.029 -10.164 32.899 1.00 88.94 176 THR A CA 1
ATOM 1377 C C . THR A 1 176 ? -9.555 -11.101 31.791 1.00 88.94 176 THR A C 1
ATOM 1379 O O . THR A 1 176 ? -8.470 -10.888 31.250 1.00 88.94 176 THR A O 1
ATOM 1382 N N . ASP A 1 177 ? -10.385 -12.054 31.362 1.00 90.19 177 ASP A N 1
ATOM 1383 C CA . ASP A 1 177 ? -10.060 -12.958 30.251 1.00 90.19 177 ASP A CA 1
ATOM 1384 C C . ASP A 1 177 ? -9.964 -12.212 28.916 1.00 90.19 177 ASP A C 1
ATOM 1386 O O . ASP A 1 177 ? -9.110 -12.510 28.077 1.00 90.19 177 ASP A O 1
ATOM 1390 N N . SER A 1 178 ? -10.834 -11.222 28.700 1.00 86.25 178 SER A N 1
ATOM 1391 C CA . SER A 1 178 ? -10.767 -10.355 27.525 1.00 86.25 178 SER A CA 1
ATOM 1392 C C . SER A 1 178 ? -9.489 -9.516 27.514 1.00 86.25 178 SER A C 1
ATOM 1394 O O . SER A 1 178 ? -8.909 -9.317 26.446 1.00 86.25 178 SER A O 1
ATOM 1396 N N . LEU A 1 179 ? -9.047 -9.014 28.670 1.00 88.00 179 LEU A N 1
ATOM 1397 C CA . LEU A 1 179 ? -7.791 -8.271 28.788 1.00 88.00 179 LEU A CA 1
ATOM 1398 C C . LEU A 1 179 ? -6.579 -9.177 28.549 1.00 88.00 179 LEU A C 1
ATOM 1400 O O . LEU A 1 179 ? -5.658 -8.769 27.843 1.00 88.00 179 LEU A O 1
ATOM 1404 N N . ALA A 1 180 ? -6.601 -10.411 29.060 1.00 88.69 180 ALA A N 1
ATOM 1405 C CA . ALA A 1 180 ? -5.555 -11.398 28.807 1.00 88.69 180 ALA A CA 1
ATOM 1406 C C . ALA A 1 180 ? -5.430 -11.715 27.306 1.00 88.69 180 ALA A C 1
ATOM 1408 O O . ALA A 1 180 ? -4.338 -11.624 26.746 1.00 88.69 180 ALA A O 1
ATOM 1409 N N . ARG A 1 181 ? -6.557 -11.968 26.624 1.00 88.56 181 ARG A N 1
ATOM 1410 C CA . ARG A 1 181 ? -6.596 -12.174 25.164 1.00 88.56 181 ARG A CA 1
ATOM 1411 C C . ARG A 1 181 ? -6.088 -10.961 24.382 1.00 88.56 181 ARG A C 1
ATOM 1413 O O . ARG A 1 181 ? -5.358 -11.112 23.405 1.00 88.56 181 ARG A O 1
ATOM 1420 N N . ALA A 1 182 ? -6.450 -9.748 24.805 1.00 82.19 182 ALA A N 1
ATOM 1421 C CA . ALA A 1 182 ? -5.953 -8.524 24.178 1.00 82.19 182 ALA A CA 1
ATOM 1422 C C . ALA A 1 182 ? -4.433 -8.366 24.349 1.00 82.19 182 ALA A C 1
ATOM 1424 O O . ALA A 1 182 ? -3.749 -7.957 23.411 1.00 82.19 182 ALA A O 1
ATOM 1425 N N . HIS A 1 183 ? -3.898 -8.717 25.520 1.00 85.44 183 HIS A N 1
ATOM 1426 C CA . HIS A 1 183 ? -2.463 -8.689 25.784 1.00 85.44 183 HIS A CA 1
ATOM 1427 C C . HIS A 1 183 ? -1.698 -9.694 24.913 1.00 85.44 183 HIS A C 1
ATOM 1429 O O . HIS A 1 183 ? -0.695 -9.333 24.299 1.00 85.44 183 HIS A O 1
ATOM 1435 N N . GLU A 1 184 ? -2.209 -10.920 24.781 1.00 87.31 184 GLU A N 1
ATOM 1436 C CA . GLU A 1 184 ? -1.642 -11.940 23.892 1.00 87.31 184 GLU A CA 1
ATOM 1437 C C . GLU A 1 184 ? -1.629 -11.470 22.428 1.00 87.31 184 GLU A C 1
ATOM 1439 O O . GLU A 1 184 ? -0.608 -11.562 21.746 1.00 87.31 184 GLU A O 1
ATOM 1444 N N . HIS A 1 185 ? -2.726 -10.868 21.961 1.00 88.50 185 HIS A N 1
ATOM 1445 C CA . HIS A 1 185 ? -2.808 -10.310 20.612 1.00 88.50 185 HIS A CA 1
ATOM 1446 C C . HIS A 1 185 ? -1.785 -9.186 20.377 1.00 88.50 185 HIS A C 1
ATOM 1448 O O . HIS A 1 185 ? -1.128 -9.158 19.336 1.00 88.50 185 HIS A O 1
ATOM 1454 N N . LEU A 1 186 ? -1.607 -8.277 21.344 1.00 86.00 186 LEU A N 1
ATOM 1455 C CA . LEU A 1 186 ? -0.585 -7.227 21.264 1.00 86.00 186 LEU A CA 1
ATOM 1456 C C . LEU A 1 186 ? 0.835 -7.808 21.226 1.00 86.00 186 LEU A C 1
ATOM 1458 O O . LEU A 1 186 ? 1.661 -7.332 20.449 1.00 86.00 186 LEU A O 1
ATOM 1462 N N . SER A 1 187 ? 1.103 -8.861 22.002 1.00 90.00 187 SER A N 1
ATOM 1463 C CA . SER A 1 187 ? 2.391 -9.560 21.989 1.00 90.00 187 SER A CA 1
ATOM 1464 C C . SER A 1 187 ? 2.677 -10.215 20.629 1.00 90.00 187 SER A C 1
ATOM 1466 O O . SER A 1 187 ? 3.777 -10.072 20.093 1.00 90.00 187 SER A O 1
ATOM 1468 N N . LEU A 1 188 ? 1.675 -10.850 20.009 1.00 86.81 188 LEU A N 1
ATOM 1469 C CA . LEU A 1 188 ? 1.790 -11.407 18.654 1.00 86.81 188 LEU A CA 1
ATOM 1470 C C . LEU A 1 188 ? 2.060 -10.326 17.598 1.00 86.81 188 LEU A C 1
ATOM 1472 O O . LEU A 1 188 ? 2.907 -10.513 16.723 1.00 86.81 188 LEU A O 1
ATOM 1476 N N . LEU A 1 189 ? 1.363 -9.190 17.681 1.00 84.50 189 LEU A N 1
ATOM 1477 C CA . LEU A 1 189 ? 1.594 -8.040 16.803 1.00 84.50 189 LEU A CA 1
ATOM 1478 C C . LEU A 1 189 ? 3.022 -7.515 16.926 1.00 84.50 189 LEU A C 1
ATOM 1480 O O . LEU A 1 189 ? 3.671 -7.291 15.907 1.00 84.50 189 LEU A O 1
ATOM 1484 N N . GLN A 1 190 ? 3.523 -7.365 18.152 1.00 85.00 190 GLN A N 1
ATOM 1485 C CA . GLN A 1 190 ? 4.897 -6.943 18.398 1.00 85.00 190 GLN A CA 1
ATOM 1486 C C . GLN A 1 190 ? 5.901 -7.919 17.766 1.00 85.00 190 GLN A C 1
ATOM 1488 O O . GLN A 1 190 ? 6.762 -7.493 17.001 1.00 85.00 190 GLN A O 1
ATOM 1493 N N . GLY A 1 191 ? 5.717 -9.228 17.964 1.00 87.81 191 GLY A N 1
ATOM 1494 C CA . GLY A 1 191 ? 6.569 -10.240 17.333 1.00 87.81 191 GLY A CA 1
ATOM 1495 C C . GLY A 1 191 ? 6.533 -10.211 15.797 1.00 87.81 191 GLY A C 1
ATOM 1496 O O . GLY A 1 191 ? 7.544 -10.472 15.145 1.00 87.81 191 GLY A O 1
ATOM 1497 N N . ASN A 1 192 ? 5.394 -9.860 15.191 1.00 87.56 192 ASN A N 1
ATOM 1498 C CA . ASN A 1 192 ? 5.296 -9.672 13.741 1.00 87.56 192 ASN A CA 1
ATOM 1499 C C . ASN A 1 192 ? 6.054 -8.425 13.260 1.00 87.56 192 ASN A C 1
ATOM 1501 O O . ASN A 1 192 ? 6.710 -8.492 12.220 1.00 87.56 192 ASN A O 1
ATOM 1505 N N . PHE A 1 193 ? 6.000 -7.314 14.003 1.00 87.25 193 PHE A N 1
ATOM 1506 C CA . PHE A 1 193 ? 6.788 -6.117 13.691 1.00 87.25 193 PHE A CA 1
ATOM 1507 C C . PHE A 1 193 ? 8.289 -6.393 13.767 1.00 87.25 193 PHE A C 1
ATOM 1509 O O . PHE A 1 193 ? 9.014 -6.001 12.855 1.00 87.25 193 PHE A O 1
ATOM 1516 N N . ASP A 1 194 ? 8.739 -7.130 14.783 1.00 89.56 194 ASP A N 1
ATOM 1517 C CA . ASP A 1 194 ? 10.148 -7.507 14.922 1.00 89.56 194 ASP A CA 1
ATOM 1518 C C . ASP A 1 194 ? 10.620 -8.349 13.723 1.00 89.56 194 ASP A C 1
ATOM 1520 O O . ASP A 1 194 ? 11.660 -8.069 13.125 1.00 89.56 194 ASP A O 1
ATOM 1524 N N . ARG A 1 195 ? 9.817 -9.335 13.291 1.00 90.69 195 ARG A N 1
ATOM 1525 C CA . ARG A 1 195 ? 10.107 -10.145 12.090 1.00 90.69 195 ARG A CA 1
ATOM 1526 C C . ARG A 1 195 ? 10.162 -9.308 10.816 1.00 90.69 195 ARG A C 1
ATOM 1528 O O . ARG A 1 195 ? 11.028 -9.538 9.974 1.00 90.69 195 ARG A O 1
ATOM 1535 N N . LEU A 1 196 ? 9.244 -8.356 10.665 1.00 89.00 196 LEU A N 1
ATOM 1536 C CA . LEU A 1 196 ? 9.208 -7.468 9.507 1.00 89.00 196 LEU A CA 1
ATOM 1537 C C . LEU A 1 196 ? 10.424 -6.533 9.491 1.00 89.00 196 LEU A C 1
ATOM 1539 O O . LEU A 1 196 ? 11.016 -6.332 8.435 1.00 89.00 196 LEU A O 1
ATOM 1543 N N . GLY A 1 197 ? 10.852 -6.042 10.658 1.00 89.44 197 GLY A N 1
ATOM 1544 C CA . GLY A 1 197 ? 12.091 -5.279 10.811 1.00 89.44 197 GLY A CA 1
ATOM 1545 C C . GLY A 1 197 ? 13.325 -6.076 10.387 1.00 89.44 197 GLY A C 1
ATOM 1546 O O . GLY A 1 197 ? 14.134 -5.584 9.603 1.00 89.44 197 GLY A O 1
ATOM 1547 N N . VAL A 1 198 ? 13.435 -7.338 10.818 1.00 91.00 198 VAL A N 1
ATOM 1548 C CA . VAL A 1 198 ? 14.512 -8.239 10.368 1.00 91.00 198 VAL A CA 1
ATOM 1549 C C . VAL A 1 198 ? 14.461 -8.456 8.853 1.00 91.00 198 VAL A C 1
ATOM 1551 O O . VAL A 1 198 ? 15.494 -8.394 8.194 1.00 91.00 198 VAL A O 1
ATOM 1554 N N . HIS A 1 199 ? 13.275 -8.668 8.277 1.00 89.62 199 HIS A N 1
ATOM 1555 C CA . HIS A 1 199 ? 13.134 -8.863 6.833 1.00 89.62 199 HIS A CA 1
ATOM 1556 C C . HIS A 1 199 ? 13.544 -7.625 6.023 1.00 89.62 199 HIS A C 1
ATOM 1558 O O . HIS A 1 199 ? 14.238 -7.766 5.021 1.00 89.62 199 HIS A O 1
ATOM 1564 N N . ILE A 1 200 ? 13.167 -6.422 6.472 1.00 87.56 200 ILE A N 1
ATOM 1565 C CA . ILE A 1 200 ? 13.588 -5.159 5.847 1.00 87.56 200 ILE A CA 1
ATOM 1566 C C . ILE A 1 200 ? 15.111 -5.022 5.880 1.00 87.56 200 ILE A C 1
ATOM 1568 O O . ILE A 1 200 ? 15.704 -4.704 4.851 1.00 87.56 200 ILE A O 1
ATOM 1572 N N . ASN A 1 201 ? 15.745 -5.300 7.023 1.00 89.81 201 ASN A N 1
ATOM 1573 C CA . ASN A 1 201 ? 17.203 -5.243 7.137 1.00 89.81 201 ASN A CA 1
ATOM 1574 C C . ASN A 1 201 ? 17.875 -6.237 6.181 1.00 89.81 201 ASN A C 1
ATOM 1576 O O . ASN A 1 201 ? 18.775 -5.849 5.447 1.00 89.81 201 ASN A O 1
ATOM 1580 N N . ASN A 1 202 ? 17.376 -7.475 6.109 1.00 90.88 202 ASN A N 1
ATOM 1581 C CA . ASN A 1 202 ? 17.896 -8.476 5.177 1.00 90.88 202 ASN A CA 1
ATOM 1582 C C . ASN A 1 202 ? 17.747 -8.037 3.713 1.00 90.88 202 ASN A C 1
ATOM 1584 O O . ASN A 1 202 ? 18.691 -8.174 2.947 1.00 90.88 202 ASN A O 1
ATOM 1588 N N . LEU A 1 203 ? 16.597 -7.479 3.317 1.00 81.69 203 LEU A N 1
ATOM 1589 C CA . LEU A 1 203 ? 16.399 -6.954 1.959 1.00 81.69 203 LEU A CA 1
ATOM 1590 C C . LEU A 1 203 ? 17.330 -5.776 1.657 1.00 81.69 203 LEU A C 1
ATOM 1592 O O . LEU A 1 203 ? 17.806 -5.629 0.533 1.00 81.69 203 LEU A O 1
ATOM 1596 N N . GLN A 1 204 ? 17.590 -4.924 2.645 1.00 82.88 204 GLN A N 1
ATOM 1597 C CA . GLN A 1 204 ? 18.520 -3.814 2.496 1.00 82.88 204 GLN A CA 1
ATOM 1598 C C . GLN A 1 204 ? 19.962 -4.312 2.354 1.00 82.88 204 GLN A C 1
ATOM 1600 O O . GLN A 1 204 ? 20.689 -3.820 1.490 1.00 82.88 204 GLN A O 1
ATOM 1605 N N . ASP A 1 205 ? 20.350 -5.322 3.128 1.00 84.00 205 ASP A N 1
ATOM 1606 C CA . ASP A 1 205 ? 21.639 -5.996 3.000 1.00 84.00 205 ASP A CA 1
ATOM 1607 C C . ASP A 1 205 ? 21.765 -6.715 1.654 1.00 84.00 205 ASP A C 1
ATOM 1609 O O . ASP A 1 205 ? 22.794 -6.578 1.001 1.00 84.00 205 ASP A O 1
ATOM 1613 N N . GLU A 1 206 ? 20.719 -7.393 1.175 1.00 82.31 206 GLU A N 1
ATOM 1614 C CA . GLU A 1 206 ? 20.672 -7.988 -0.165 1.00 82.31 206 GLU A CA 1
ATOM 1615 C C . GLU A 1 206 ? 20.792 -6.927 -1.261 1.00 82.31 206 GLU A C 1
ATOM 1617 O O . GLU A 1 206 ? 21.536 -7.123 -2.213 1.00 82.31 206 GLU A O 1
ATOM 1622 N N . MET A 1 207 ? 20.123 -5.779 -1.135 1.00 76.56 207 MET A N 1
ATOM 1623 C CA . MET A 1 207 ? 20.226 -4.676 -2.096 1.00 76.56 207 MET A CA 1
ATOM 1624 C C . MET A 1 207 ? 21.636 -4.068 -2.126 1.00 76.56 207 MET A C 1
ATOM 1626 O O . MET A 1 207 ? 22.138 -3.718 -3.201 1.00 76.56 207 MET A O 1
ATOM 1630 N N . ASN A 1 208 ? 22.275 -3.962 -0.958 1.00 80.06 208 ASN A N 1
ATOM 1631 C CA . ASN A 1 208 ? 23.656 -3.512 -0.819 1.00 80.06 208 ASN A CA 1
ATOM 1632 C C . ASN A 1 208 ? 24.636 -4.552 -1.395 1.00 80.06 208 ASN A C 1
ATOM 1634 O O . ASN A 1 208 ? 25.513 -4.194 -2.179 1.00 80.06 208 ASN A O 1
ATOM 1638 N N . ALA A 1 209 ? 24.457 -5.835 -1.065 1.00 76.38 209 ALA A N 1
ATOM 1639 C CA . ALA A 1 209 ? 25.292 -6.954 -1.505 1.00 76.38 209 ALA A CA 1
ATOM 1640 C C . ALA A 1 209 ? 25.121 -7.283 -2.993 1.00 76.38 209 ALA A C 1
ATOM 1642 O O . ALA A 1 209 ? 26.086 -7.652 -3.657 1.00 76.38 209 ALA A O 1
ATOM 1643 N N . ALA A 1 210 ? 23.923 -7.084 -3.549 1.00 72.69 210 ALA A N 1
ATOM 1644 C CA . ALA A 1 210 ? 23.658 -7.172 -4.982 1.00 72.69 210 ALA A CA 1
ATOM 1645 C C . ALA A 1 210 ? 24.415 -6.098 -5.778 1.00 72.69 210 ALA A C 1
ATOM 1647 O O . ALA A 1 210 ? 24.347 -6.088 -7.007 1.00 72.69 210 ALA A O 1
ATOM 1648 N N . GLY A 1 211 ? 25.123 -5.181 -5.101 1.00 61.25 211 GLY A N 1
ATOM 1649 C CA . GLY A 1 211 ? 26.077 -4.277 -5.725 1.00 61.25 211 GLY A CA 1
ATOM 1650 C C . GLY A 1 211 ? 25.426 -3.385 -6.770 1.00 61.25 211 GLY A C 1
ATOM 1651 O O . GLY A 1 211 ? 26.110 -2.892 -7.653 1.00 61.25 211 GLY A O 1
ATOM 1652 N N . THR A 1 212 ? 24.109 -3.170 -6.708 1.00 66.56 212 THR A N 1
ATOM 1653 C CA . THR A 1 212 ? 23.358 -2.420 -7.728 1.00 66.56 212 THR A CA 1
ATOM 1654 C C . THR A 1 212 ? 23.965 -1.040 -7.962 1.00 66.56 212 THR A C 1
ATOM 1656 O O . THR A 1 212 ? 24.074 -0.586 -9.097 1.00 66.56 212 THR A O 1
ATOM 1659 N N . ARG A 1 213 ? 24.468 -0.408 -6.898 1.00 68.56 213 ARG A N 1
ATOM 1660 C CA . ARG A 1 213 ? 25.177 0.871 -6.966 1.00 68.56 213 ARG A CA 1
ATOM 1661 C C . ARG A 1 213 ? 26.553 0.759 -7.630 1.00 68.56 213 ARG A C 1
ATOM 1663 O O . ARG A 1 213 ? 26.884 1.596 -8.462 1.00 68.56 213 ARG A O 1
ATOM 1670 N N . GLU A 1 214 ? 27.330 -0.266 -7.298 1.00 71.06 214 GLU A N 1
ATOM 1671 C CA . GLU A 1 214 ? 28.655 -0.515 -7.884 1.00 71.06 214 GLU A CA 1
ATOM 1672 C C . GLU A 1 214 ? 28.549 -0.946 -9.354 1.00 71.06 214 GLU A C 1
ATOM 1674 O O . GLU A 1 214 ? 29.313 -0.487 -10.197 1.00 71.06 214 GLU A O 1
ATOM 1679 N N . HIS A 1 215 ? 27.545 -1.755 -9.693 1.00 71.69 215 HIS A N 1
ATOM 1680 C CA . HIS A 1 215 ? 27.234 -2.184 -11.051 1.00 71.69 215 HIS A CA 1
ATOM 1681 C C . HIS A 1 215 ? 26.779 -1.008 -11.925 1.00 71.69 215 HIS A C 1
ATOM 1683 O O . HIS A 1 215 ? 27.237 -0.872 -13.059 1.00 71.69 215 HIS A O 1
ATOM 1689 N N . LEU A 1 216 ? 25.949 -0.104 -11.387 1.00 72.19 216 LEU A N 1
ATOM 1690 C CA . LEU A 1 216 ? 25.586 1.145 -12.064 1.00 72.19 216 LEU A CA 1
ATOM 1691 C C . LEU A 1 216 ? 26.801 2.061 -12.259 1.00 72.19 216 LEU A C 1
ATOM 1693 O O . LEU A 1 216 ? 26.971 2.609 -13.344 1.00 72.19 216 LEU A O 1
ATOM 1697 N N . GLN A 1 217 ? 27.683 2.188 -11.263 1.00 78.06 217 GLN A N 1
ATOM 1698 C CA . GLN A 1 217 ? 28.931 2.948 -11.405 1.00 78.06 217 GLN A CA 1
ATOM 1699 C C . GLN A 1 217 ? 29.877 2.326 -12.442 1.00 78.06 217 GLN A C 1
ATOM 1701 O O . GLN A 1 217 ? 30.487 3.048 -13.230 1.00 78.06 217 GLN A O 1
ATOM 1706 N N . ALA A 1 218 ? 29.968 0.997 -12.492 1.00 73.44 218 ALA A N 1
ATOM 1707 C CA . ALA A 1 218 ? 30.757 0.286 -13.491 1.00 73.44 218 ALA A CA 1
ATOM 1708 C C . ALA A 1 218 ? 30.199 0.492 -14.909 1.00 73.44 218 ALA A C 1
ATOM 1710 O O . ALA A 1 218 ? 30.970 0.758 -15.831 1.00 73.44 218 ALA A O 1
ATOM 1711 N N . MET A 1 219 ? 28.873 0.437 -15.084 1.00 68.75 219 MET A N 1
ATOM 1712 C CA . MET A 1 219 ? 28.220 0.744 -16.363 1.00 68.75 219 MET A CA 1
ATOM 1713 C C . MET A 1 219 ? 28.409 2.208 -16.772 1.00 68.75 219 MET A C 1
ATOM 1715 O O . MET A 1 219 ? 28.720 2.475 -17.930 1.00 68.75 219 MET A O 1
ATOM 1719 N N . GLN A 1 220 ? 28.303 3.151 -15.832 1.00 78.31 220 GLN A N 1
ATOM 1720 C CA . GLN A 1 220 ? 28.586 4.568 -16.078 1.00 78.31 220 GLN A CA 1
ATOM 1721 C C . GLN A 1 220 ? 30.024 4.755 -16.591 1.00 78.31 220 GLN A C 1
ATOM 1723 O O . GLN A 1 220 ? 30.238 5.364 -17.635 1.00 78.31 220 GLN A O 1
ATOM 1728 N N . ALA A 1 221 ? 31.006 4.138 -15.926 1.00 79.62 221 ALA A N 1
ATOM 1729 C CA . ALA A 1 221 ? 32.405 4.202 -16.339 1.00 79.62 221 ALA A CA 1
ATOM 1730 C C . ALA A 1 221 ? 32.657 3.552 -17.714 1.00 79.62 221 ALA A C 1
ATOM 1732 O O . ALA A 1 221 ? 33.533 3.995 -18.459 1.00 79.62 221 ALA A O 1
ATOM 1733 N N . GLN A 1 222 ? 31.908 2.503 -18.075 1.00 82.19 222 GLN A N 1
ATOM 1734 C CA . GLN A 1 222 ? 31.962 1.913 -19.417 1.00 82.19 222 GLN A CA 1
ATOM 1735 C C . GLN A 1 222 ? 31.387 2.854 -20.481 1.00 82.19 222 GLN A C 1
ATOM 1737 O O . GLN A 1 222 ? 31.991 2.992 -21.546 1.00 82.19 222 GLN A O 1
ATOM 1742 N N . LEU A 1 223 ? 30.270 3.526 -20.193 1.00 78.75 223 LEU A N 1
ATOM 1743 C CA . LEU A 1 223 ? 29.673 4.516 -21.091 1.00 78.75 223 LEU A CA 1
ATOM 1744 C C . LEU A 1 223 ? 30.595 5.719 -21.306 1.00 78.75 223 LEU A C 1
ATOM 1746 O O . LEU A 1 223 ? 30.786 6.128 -22.449 1.00 78.75 223 LEU A O 1
ATOM 1750 N N . ASP A 1 224 ? 31.238 6.225 -20.253 1.00 85.06 224 ASP A N 1
ATOM 1751 C CA . ASP A 1 224 ? 32.194 7.334 -20.359 1.00 85.06 224 ASP A CA 1
ATOM 1752 C C . ASP A 1 224 ? 33.405 6.955 -21.228 1.00 85.06 224 ASP A C 1
ATOM 1754 O O . ASP A 1 224 ? 33.841 7.729 -22.086 1.00 85.06 224 ASP A O 1
ATOM 1758 N N . ARG A 1 225 ? 33.925 5.727 -21.073 1.00 84.69 225 ARG A N 1
ATOM 1759 C CA . ARG A 1 225 ? 34.996 5.199 -21.937 1.00 84.69 225 ARG A CA 1
ATOM 1760 C C . ARG A 1 225 ? 34.548 5.088 -23.391 1.00 84.69 225 ARG A C 1
ATOM 1762 O O . ARG A 1 225 ? 35.301 5.470 -24.285 1.00 84.69 225 ARG A O 1
ATOM 1769 N N . LEU A 1 226 ? 33.336 4.589 -23.635 1.00 80.81 226 LEU A N 1
ATOM 1770 C CA . LEU A 1 226 ? 32.775 4.481 -24.982 1.00 80.81 226 LEU A CA 1
ATOM 1771 C C . LEU A 1 226 ? 32.600 5.865 -25.622 1.00 80.81 226 LEU A C 1
ATOM 1773 O O . LEU A 1 226 ? 32.976 6.051 -26.777 1.00 80.81 226 LEU A O 1
ATOM 1777 N N . GLY A 1 227 ? 32.113 6.849 -24.861 1.00 82.81 227 GLY A N 1
ATOM 1778 C CA . GLY A 1 227 ? 32.035 8.244 -25.293 1.00 82.81 227 GLY A CA 1
ATOM 1779 C C . GLY A 1 227 ? 33.405 8.802 -25.688 1.00 82.81 227 GLY A C 1
ATOM 1780 O O . GLY A 1 227 ? 33.541 9.417 -26.744 1.00 82.81 227 GLY A O 1
ATOM 1781 N N . GLY A 1 228 ? 34.448 8.500 -24.907 1.00 83.12 228 GLY A N 1
ATOM 1782 C CA . GLY A 1 228 ? 35.833 8.838 -25.249 1.00 83.12 228 GLY A CA 1
ATOM 1783 C C . GLY A 1 228 ? 36.314 8.200 -26.559 1.00 83.12 228 GLY A C 1
ATOM 1784 O O . GLY A 1 228 ? 36.945 8.876 -27.373 1.00 83.12 228 GLY A O 1
ATOM 1785 N N . HIS A 1 229 ? 35.983 6.928 -26.803 1.00 82.12 229 HIS A N 1
ATOM 1786 C CA . HIS A 1 229 ? 36.297 6.252 -28.067 1.00 82.12 229 HIS A CA 1
ATOM 1787 C C . HIS A 1 229 ? 35.584 6.884 -29.264 1.00 82.12 229 HIS A C 1
ATOM 1789 O O . HIS A 1 229 ? 36.223 7.094 -30.289 1.00 82.12 229 HIS A O 1
ATOM 1795 N N . VAL A 1 230 ? 34.300 7.230 -29.139 1.00 79.12 230 VAL A N 1
ATOM 1796 C CA . VAL A 1 230 ? 33.539 7.888 -30.215 1.00 79.12 230 VAL A CA 1
ATOM 1797 C C . VAL A 1 230 ? 34.159 9.235 -30.576 1.00 79.12 230 VAL A C 1
ATOM 1799 O O . VAL A 1 230 ? 34.387 9.494 -31.753 1.00 79.12 230 VAL A O 1
ATOM 1802 N N . VAL A 1 231 ? 34.516 10.056 -29.584 1.00 82.69 231 VAL A N 1
ATOM 1803 C CA . VAL A 1 231 ? 35.180 11.348 -29.826 1.00 82.69 231 VAL A CA 1
ATOM 1804 C C . VAL A 1 231 ? 36.550 11.159 -30.484 1.00 82.69 231 VAL A C 1
ATOM 1806 O O . VAL A 1 231 ? 36.924 11.928 -31.367 1.00 82.69 231 VAL A O 1
ATOM 1809 N N . ASN A 1 232 ? 37.315 10.143 -30.080 1.00 79.88 232 ASN A N 1
ATOM 1810 C CA . ASN A 1 232 ? 38.597 9.843 -30.717 1.00 79.88 232 ASN A CA 1
ATOM 1811 C C . ASN A 1 232 ? 38.420 9.360 -32.158 1.00 79.88 232 ASN A C 1
ATOM 1813 O O . ASN A 1 232 ? 39.144 9.838 -33.023 1.00 79.88 232 ASN A O 1
ATOM 1817 N N . PHE A 1 233 ? 37.435 8.504 -32.441 1.00 73.62 233 PHE A N 1
ATOM 1818 C CA . PHE A 1 233 ? 37.115 8.104 -33.811 1.00 73.62 233 PHE A CA 1
ATOM 1819 C C . PHE A 1 233 ? 36.636 9.277 -34.656 1.00 73.62 233 PHE A C 1
ATOM 1821 O O . PHE A 1 233 ? 37.042 9.403 -35.802 1.00 73.62 233 PHE A O 1
ATOM 1828 N N . GLU A 1 234 ? 35.817 10.168 -34.108 1.00 74.44 234 GLU A N 1
ATOM 1829 C CA . GLU A 1 234 ? 35.389 11.378 -34.805 1.00 74.44 234 GLU A CA 1
ATOM 1830 C C . GLU A 1 234 ? 36.587 12.285 -35.122 1.00 74.44 234 GLU A C 1
ATOM 1832 O O . GLU A 1 234 ? 36.711 12.788 -36.239 1.00 74.44 234 GLU A O 1
ATOM 1837 N N . ARG A 1 235 ? 37.528 12.436 -34.180 1.00 76.69 235 ARG A N 1
ATOM 1838 C CA . ARG A 1 235 ? 38.797 13.130 -34.436 1.00 76.69 235 ARG A CA 1
ATOM 1839 C C . ARG A 1 235 ? 39.646 12.418 -35.474 1.00 76.69 235 ARG A C 1
ATOM 1841 O O . ARG A 1 235 ? 40.200 13.108 -36.311 1.00 76.69 235 ARG A O 1
ATOM 1848 N N . GLU A 1 236 ? 39.761 11.095 -35.439 1.00 75.56 236 GLU A N 1
ATOM 1849 C CA . GLU A 1 236 ? 40.503 10.328 -36.443 1.00 75.56 236 GLU A CA 1
ATOM 1850 C C . GLU A 1 236 ? 39.860 10.474 -37.821 1.00 75.56 236 GLU A C 1
ATOM 1852 O O . GLU A 1 236 ? 40.561 10.769 -38.774 1.00 75.56 236 GLU A O 1
ATOM 1857 N N . VAL A 1 237 ? 38.537 10.384 -37.943 1.00 70.69 237 VAL A N 1
ATOM 1858 C CA . VAL A 1 237 ? 37.811 10.596 -39.205 1.00 70.69 237 VAL A CA 1
ATOM 1859 C C . VAL A 1 237 ? 38.015 12.018 -39.734 1.00 70.69 237 VAL A C 1
ATOM 1861 O O . VAL A 1 237 ? 38.265 12.201 -40.927 1.00 70.69 237 VAL A O 1
ATOM 1864 N N . ASN A 1 238 ? 37.971 13.019 -38.854 1.00 70.38 238 ASN A N 1
ATOM 1865 C CA . ASN A 1 238 ? 38.241 14.409 -39.217 1.00 70.38 238 ASN A CA 1
ATOM 1866 C C . ASN A 1 238 ? 39.724 14.637 -39.572 1.00 70.38 238 ASN A C 1
ATOM 1868 O O . ASN A 1 238 ? 40.018 15.336 -40.537 1.00 70.38 238 ASN A O 1
ATOM 1872 N N . ALA A 1 239 ? 40.658 14.022 -38.841 1.00 66.25 239 ALA A N 1
ATOM 1873 C CA . ALA A 1 239 ? 42.104 14.140 -39.044 1.00 66.25 239 ALA A CA 1
ATOM 1874 C C . ALA A 1 239 ? 42.605 13.351 -40.258 1.00 66.25 239 ALA A C 1
ATOM 1876 O O . ALA A 1 239 ? 43.561 13.768 -40.904 1.00 66.25 239 ALA A O 1
ATOM 1877 N N . ILE A 1 240 ? 41.933 12.253 -40.616 1.00 61.91 240 ILE A N 1
ATOM 1878 C CA . ILE A 1 240 ? 42.136 11.533 -41.878 1.00 61.91 240 ILE A CA 1
ATOM 1879 C C . ILE A 1 240 ? 41.819 12.450 -43.062 1.00 61.91 240 ILE A C 1
ATOM 1881 O O . ILE A 1 240 ? 42.218 12.142 -44.183 1.00 61.91 240 ILE A O 1
ATOM 1885 N N . GLY A 1 241 ? 41.160 13.598 -42.832 1.00 54.91 241 GLY A N 1
ATOM 1886 C CA . GLY A 1 241 ? 41.042 14.649 -43.832 1.00 54.91 241 GLY A CA 1
ATOM 1887 C C . GLY A 1 241 ? 40.458 14.091 -45.118 1.00 54.91 241 GLY A C 1
ATOM 1888 O O . GLY A 1 241 ? 40.839 14.523 -46.199 1.00 54.91 241 GLY A O 1
ATOM 1889 N N . ALA A 1 242 ? 39.577 13.083 -45.015 1.00 60.47 242 ALA A N 1
ATOM 1890 C CA . ALA A 1 242 ? 39.077 12.349 -46.171 1.00 60.47 242 ALA A CA 1
ATOM 1891 C C . ALA A 1 242 ? 38.475 13.322 -47.183 1.00 60.47 242 ALA A C 1
ATOM 1893 O O . ALA A 1 242 ? 38.621 13.139 -48.382 1.00 60.47 242 ALA A O 1
ATOM 1894 N N . ARG A 1 243 ? 37.886 14.417 -46.698 1.00 64.44 243 ARG A N 1
ATOM 1895 C CA . ARG A 1 243 ? 37.396 15.503 -47.535 1.00 64.44 243 ARG A CA 1
ATOM 1896 C C . ARG A 1 243 ? 38.512 16.266 -48.254 1.00 64.44 243 ARG A C 1
ATOM 1898 O O . ARG A 1 243 ? 38.442 16.381 -49.468 1.00 64.44 243 ARG A O 1
ATOM 1905 N N . GLU A 1 244 ? 39.544 16.726 -47.552 1.00 69.12 244 GLU A N 1
ATOM 1906 C CA . GLU A 1 244 ? 40.665 17.460 -48.161 1.00 69.12 244 GLU A CA 1
ATOM 1907 C C . GLU A 1 244 ? 41.482 16.573 -49.112 1.00 69.12 244 GLU A C 1
ATOM 1909 O O . GLU A 1 244 ? 41.879 17.009 -50.191 1.00 69.12 244 GLU A O 1
ATOM 1914 N N . HIS A 1 245 ? 41.692 15.302 -48.758 1.00 76.00 245 HIS A N 1
ATOM 1915 C CA . HIS A 1 245 ? 42.389 14.350 -49.612 1.00 76.00 245 HIS A CA 1
ATOM 1916 C C . HIS A 1 245 ? 41.562 13.979 -50.850 1.00 76.00 245 HIS A C 1
ATOM 1918 O O . HIS A 1 245 ? 42.117 13.917 -51.947 1.00 76.00 245 HIS A O 1
ATOM 1924 N N . LEU A 1 246 ? 40.241 13.801 -50.713 1.00 75.19 246 LEU A N 1
ATOM 1925 C CA . LEU A 1 246 ? 39.345 13.595 -51.855 1.00 75.19 246 LEU A CA 1
ATOM 1926 C C . LEU A 1 246 ? 39.254 14.844 -52.738 1.00 75.19 246 LEU A C 1
ATOM 1928 O O . LEU A 1 246 ? 39.301 14.707 -53.955 1.00 75.19 246 LEU A O 1
ATOM 1932 N N . GLU A 1 247 ? 39.199 16.048 -52.167 1.00 80.19 247 GLU A N 1
ATOM 1933 C CA . GLU A 1 247 ? 39.231 17.310 -52.921 1.00 80.19 247 GLU A CA 1
ATOM 1934 C C . GLU A 1 247 ? 40.567 17.478 -53.667 1.00 80.19 247 GLU A C 1
ATOM 1936 O O . GLU A 1 247 ? 40.586 17.863 -54.839 1.00 80.19 247 GLU A O 1
ATOM 1941 N N . ALA A 1 248 ? 41.689 17.104 -53.045 1.00 78.19 248 ALA A N 1
ATOM 1942 C CA . ALA A 1 248 ? 42.997 17.099 -53.694 1.00 78.19 248 ALA A CA 1
ATOM 1943 C C . ALA A 1 248 ? 43.081 16.070 -54.836 1.00 78.19 248 ALA A C 1
ATOM 1945 O O . ALA A 1 248 ? 43.588 16.395 -55.914 1.00 78.19 248 ALA A O 1
ATOM 1946 N N . LEU A 1 249 ? 42.569 14.850 -54.632 1.00 80.31 249 LEU A N 1
ATOM 1947 C CA . LEU A 1 249 ? 42.510 13.806 -55.663 1.00 80.31 249 LEU A CA 1
ATOM 1948 C C . LEU A 1 249 ? 41.587 14.202 -56.820 1.00 80.31 249 LEU A C 1
ATOM 1950 O O . LEU A 1 249 ? 41.946 14.009 -57.981 1.00 80.31 249 LEU A O 1
ATOM 1954 N N . GLN A 1 250 ? 40.442 14.816 -56.525 1.00 83.25 250 GLN A N 1
ATOM 1955 C CA . GLN A 1 250 ? 39.534 15.359 -57.531 1.00 83.25 250 GLN A CA 1
ATOM 1956 C C . GLN A 1 250 ? 40.228 16.453 -58.352 1.00 83.25 250 GLN A C 1
ATOM 1958 O O . GLN A 1 250 ? 40.242 16.391 -59.579 1.00 83.25 250 GLN A O 1
ATOM 1963 N N . GLY A 1 251 ? 40.923 17.384 -57.691 1.00 84.81 251 GLY A N 1
ATOM 1964 C CA . GLY A 1 251 ? 41.711 18.410 -58.370 1.00 84.81 251 GLY A CA 1
ATOM 1965 C C . GLY A 1 251 ? 42.849 17.845 -59.232 1.00 84.81 251 GLY A C 1
ATOM 1966 O O . GLY A 1 251 ? 43.183 18.427 -60.265 1.00 84.81 251 GLY A O 1
ATOM 1967 N N . GLN A 1 252 ? 43.453 16.714 -58.852 1.00 89.19 252 GLN A N 1
ATOM 1968 C CA . GLN A 1 252 ? 44.426 16.008 -59.696 1.00 89.19 252 GLN A CA 1
ATOM 1969 C C . GLN A 1 252 ? 43.760 15.359 -60.915 1.00 89.19 252 GLN A C 1
ATOM 1971 O O . GLN A 1 252 ? 44.286 15.477 -62.025 1.00 89.19 252 GLN A O 1
ATOM 1976 N N . ALA A 1 253 ? 42.604 14.718 -60.730 1.00 83.94 253 ALA A N 1
ATOM 1977 C CA . ALA A 1 253 ? 41.840 14.109 -61.814 1.00 83.94 253 ALA A CA 1
ATOM 1978 C C . ALA A 1 253 ? 41.398 15.151 -62.855 1.00 83.94 253 ALA A C 1
ATOM 1980 O O . ALA A 1 253 ? 41.578 14.923 -64.051 1.00 83.94 253 ALA A O 1
ATOM 1981 N N . ASP A 1 254 ? 40.927 16.323 -62.420 1.00 88.81 254 ASP A N 1
ATOM 1982 C CA . ASP A 1 254 ? 40.517 17.411 -63.316 1.00 88.81 254 ASP A CA 1
ATOM 1983 C C . ASP A 1 254 ? 41.692 17.942 -64.155 1.00 88.81 254 ASP A C 1
ATOM 1985 O O . ASP A 1 254 ? 41.568 18.140 -65.367 1.00 88.81 254 ASP A O 1
ATOM 1989 N N . ARG A 1 255 ? 42.875 18.110 -63.542 1.00 88.06 255 ARG A N 1
ATOM 1990 C CA . ARG A 1 255 ? 44.099 18.520 -64.258 1.00 88.06 255 ARG A CA 1
ATOM 1991 C C . ARG A 1 255 ? 44.537 17.478 -65.283 1.00 88.06 255 ARG A C 1
ATOM 1993 O O . ARG A 1 255 ? 44.921 17.844 -66.394 1.00 88.06 255 ARG A O 1
ATOM 2000 N N . LEU A 1 256 ? 44.478 16.195 -64.926 1.00 88.62 256 LEU A N 1
ATOM 2001 C CA . LEU A 1 256 ? 44.785 15.103 -65.852 1.00 88.62 256 LEU A CA 1
ATOM 2002 C C . LEU A 1 256 ? 43.778 15.056 -67.005 1.00 88.62 256 LEU A C 1
ATOM 2004 O O . LEU A 1 256 ? 44.188 14.919 -68.156 1.00 88.62 256 LEU A O 1
ATOM 2008 N N . GLY A 1 257 ? 42.487 15.246 -66.723 1.00 87.75 257 GLY A N 1
ATOM 2009 C CA . GLY A 1 257 ? 41.443 15.356 -67.740 1.00 87.75 257 GLY A CA 1
ATOM 2010 C C . GLY A 1 257 ? 41.724 16.484 -68.734 1.00 87.75 257 GLY A C 1
ATOM 2011 O O . GLY A 1 257 ? 41.720 16.257 -69.945 1.00 87.75 257 GLY A O 1
ATOM 2012 N N . ALA A 1 258 ? 42.065 17.678 -68.239 1.00 87.69 258 ALA A N 1
ATOM 2013 C CA . ALA A 1 258 ? 42.427 18.816 -69.083 1.00 87.69 258 ALA A CA 1
ATOM 2014 C C . ALA A 1 258 ? 43.681 18.540 -69.936 1.00 87.69 258 ALA A C 1
ATOM 2016 O O . ALA A 1 258 ? 43.713 18.868 -71.124 1.00 87.69 258 ALA A O 1
ATOM 2017 N N . HIS A 1 259 ? 44.695 17.886 -69.359 1.00 90.12 259 HIS A N 1
ATOM 2018 C CA . HIS A 1 259 ? 45.913 17.508 -70.075 1.00 90.12 259 HIS A CA 1
ATOM 2019 C C . HIS A 1 259 ? 45.636 16.502 -71.203 1.00 90.12 259 HIS A C 1
ATOM 2021 O O . HIS A 1 259 ? 46.145 16.666 -72.311 1.00 90.12 259 HIS A O 1
ATOM 2027 N N . ILE A 1 260 ? 44.796 15.491 -70.957 1.00 89.38 260 ILE A N 1
ATOM 2028 C CA . ILE A 1 260 ? 44.384 14.516 -71.978 1.00 89.38 260 ILE A CA 1
ATOM 2029 C C . ILE A 1 260 ? 43.670 15.221 -73.135 1.00 89.38 260 ILE A C 1
ATOM 2031 O O . ILE A 1 260 ? 43.989 14.957 -74.293 1.00 89.38 260 ILE A O 1
ATOM 2035 N N . VAL A 1 261 ? 42.751 16.148 -72.843 1.00 91.44 261 VAL A N 1
ATOM 2036 C CA . VAL A 1 261 ? 42.060 16.936 -73.878 1.00 91.44 261 VAL A CA 1
ATOM 2037 C C . VAL A 1 261 ? 43.053 17.762 -74.700 1.00 91.44 261 VAL A C 1
ATOM 2039 O O . VAL A 1 261 ? 42.950 17.793 -75.927 1.00 91.44 261 VAL A O 1
ATOM 2042 N N . ASN A 1 262 ? 44.046 18.387 -74.061 1.00 90.69 262 ASN A N 1
ATOM 2043 C CA . ASN A 1 262 ? 45.062 19.155 -74.779 1.00 90.69 262 ASN A CA 1
ATOM 2044 C C . ASN A 1 262 ? 45.921 18.267 -75.698 1.00 90.69 262 ASN A C 1
ATOM 2046 O O . ASN A 1 262 ? 46.060 18.568 -76.882 1.00 90.69 262 ASN A O 1
ATOM 2050 N N . VAL A 1 263 ? 46.415 17.130 -75.197 1.00 89.62 263 VAL A N 1
ATOM 2051 C CA . VAL A 1 263 ? 47.185 16.165 -76.005 1.00 89.62 263 VAL A CA 1
ATOM 2052 C C . VAL A 1 263 ? 46.343 15.619 -77.161 1.00 89.62 263 VAL A C 1
ATOM 2054 O O . VAL A 1 263 ? 46.842 15.470 -78.276 1.00 89.62 263 VAL A O 1
ATOM 2057 N N . GLN A 1 264 ? 45.050 15.368 -76.940 1.00 89.69 264 GLN A N 1
ATOM 2058 C CA . GLN A 1 264 ? 44.134 14.935 -77.995 1.00 89.69 264 GLN A CA 1
ATOM 2059 C C . GLN A 1 264 ? 43.991 16.000 -79.094 1.00 89.69 264 GLN A C 1
ATOM 2061 O O . GLN A 1 264 ? 43.990 15.671 -80.284 1.00 89.69 264 GLN A O 1
ATOM 2066 N N . ASN A 1 265 ? 43.905 17.278 -78.717 1.00 90.19 265 ASN A N 1
ATOM 2067 C CA . ASN A 1 265 ? 43.852 18.391 -79.664 1.00 90.19 265 ASN A CA 1
ATOM 2068 C C . ASN A 1 265 ? 45.164 18.538 -80.448 1.00 90.19 265 ASN A C 1
ATOM 2070 O O . ASN A 1 265 ? 45.129 18.703 -81.669 1.00 90.19 265 ASN A O 1
ATOM 2074 N N . GLU A 1 266 ? 46.315 18.412 -79.784 1.00 91.75 266 GLU A N 1
ATOM 2075 C CA . GLU A 1 266 ? 47.630 18.420 -80.435 1.00 91.75 266 GLU A CA 1
ATOM 2076 C C . GLU A 1 266 ? 47.781 17.259 -81.429 1.00 91.75 266 GLU A C 1
ATOM 2078 O O . GLU A 1 266 ? 48.218 17.462 -82.565 1.00 91.75 266 GLU A O 1
ATOM 2083 N N . ALA A 1 267 ? 47.349 16.053 -81.050 1.00 87.50 267 ALA A N 1
ATOM 2084 C CA . ALA A 1 267 ? 47.353 14.884 -81.924 1.00 87.50 267 ALA A CA 1
ATOM 2085 C C . ALA A 1 267 ? 46.460 15.079 -83.162 1.00 87.50 267 ALA A C 1
ATOM 2087 O O . ALA A 1 267 ? 46.859 14.722 -84.275 1.00 87.50 267 ALA A O 1
ATOM 2088 N N . ASN A 1 268 ? 45.277 15.680 -82.999 1.00 91.06 268 ASN A N 1
ATOM 2089 C CA . ASN A 1 268 ? 44.397 16.021 -84.119 1.00 91.06 268 ASN A CA 1
ATOM 2090 C C . ASN A 1 268 ? 45.043 17.062 -85.047 1.00 91.06 268 ASN A C 1
ATOM 2092 O O . ASN A 1 268 ? 45.075 16.863 -86.261 1.00 91.06 268 ASN A O 1
ATOM 2096 N N . ALA A 1 269 ? 45.646 18.116 -84.492 1.00 89.56 269 ALA A N 1
ATOM 2097 C CA . ALA A 1 269 ? 46.341 19.133 -85.277 1.00 89.56 269 ALA A CA 1
ATOM 2098 C C . ALA A 1 269 ? 47.533 18.553 -86.062 1.00 89.56 269 ALA A C 1
ATOM 2100 O O . ALA A 1 269 ? 47.743 18.894 -87.229 1.00 89.56 269 ALA A O 1
ATOM 2101 N N . LEU A 1 270 ? 48.307 17.645 -85.454 1.00 90.56 270 LEU A N 1
ATOM 2102 C CA . LEU A 1 270 ? 49.388 16.927 -86.136 1.00 90.56 270 LEU A CA 1
ATOM 2103 C C . LEU A 1 270 ? 48.859 16.025 -87.253 1.00 90.56 270 LEU A C 1
ATOM 2105 O O . LEU A 1 270 ? 49.437 16.000 -88.341 1.00 90.56 270 LEU A O 1
ATOM 2109 N N . ARG A 1 271 ? 47.743 15.327 -87.021 1.00 92.06 271 ARG A N 1
ATOM 2110 C CA . ARG A 1 271 ? 47.081 14.499 -88.037 1.00 92.06 271 ARG A CA 1
ATOM 2111 C C . ARG A 1 271 ? 46.629 15.332 -89.238 1.00 92.06 271 ARG A C 1
ATOM 2113 O O . ARG A 1 271 ? 46.859 14.922 -90.376 1.00 92.06 271 ARG A O 1
ATOM 2120 N N . ASP A 1 272 ? 46.034 16.496 -89.008 1.00 91.25 272 ASP A N 1
ATOM 2121 C CA . ASP A 1 272 ? 45.581 17.376 -90.088 1.00 91.25 272 ASP A CA 1
ATOM 2122 C C . ASP A 1 272 ? 46.754 18.001 -90.850 1.00 91.25 272 ASP A C 1
ATOM 2124 O O . ASP A 1 272 ? 46.734 18.061 -92.083 1.00 91.25 272 ASP A O 1
ATOM 2128 N N . ARG A 1 273 ? 47.839 18.367 -90.149 1.00 92.88 273 ARG A N 1
ATOM 2129 C CA . ARG A 1 273 ? 49.099 18.754 -90.802 1.00 92.88 273 ARG A CA 1
ATOM 2130 C C . ARG A 1 273 ? 49.623 17.627 -91.687 1.00 92.88 273 ARG A C 1
ATOM 2132 O O . ARG A 1 273 ? 49.935 17.8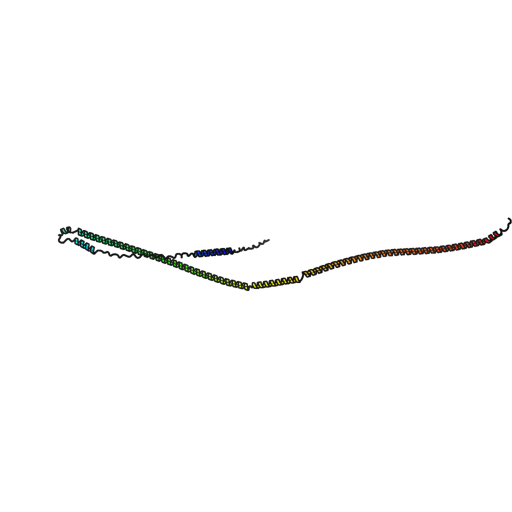82 -92.845 1.00 92.88 273 ARG A O 1
ATOM 2139 N N . ALA A 1 274 ? 49.691 16.394 -91.185 1.00 88.19 274 ALA A N 1
ATOM 2140 C CA . ALA A 1 274 ? 50.164 15.245 -91.956 1.00 88.19 274 ALA A CA 1
ATOM 2141 C C . ALA A 1 274 ? 49.323 15.014 -93.224 1.00 88.19 274 ALA A C 1
ATOM 2143 O O . ALA A 1 274 ? 49.888 14.815 -94.297 1.00 88.19 274 ALA A O 1
ATOM 2144 N N . ARG A 1 275 ? 47.989 15.126 -93.136 1.00 92.62 275 ARG A N 1
ATOM 2145 C CA . ARG A 1 275 ? 47.098 15.073 -94.311 1.00 92.62 275 ARG A CA 1
ATOM 2146 C C . ARG A 1 275 ? 47.426 16.161 -95.334 1.00 92.62 275 ARG A C 1
ATOM 2148 O O . ARG A 1 275 ? 47.600 15.851 -96.506 1.00 92.62 275 ARG A O 1
ATOM 2155 N N . SER A 1 276 ? 47.606 17.403 -94.884 1.00 92.75 276 SER A N 1
ATOM 2156 C CA . SER A 1 276 ? 47.999 18.521 -95.753 1.00 92.75 276 SER A CA 1
ATOM 2157 C C . SER A 1 276 ? 49.338 18.273 -96.463 1.00 92.75 276 SER A C 1
ATOM 2159 O O . SER A 1 276 ? 49.468 18.542 -97.658 1.00 92.75 276 SER A O 1
ATOM 2161 N N . TRP A 1 277 ? 50.328 17.700 -95.769 1.00 91.94 277 TRP A N 1
ATOM 2162 C CA . TRP A 1 277 ? 51.598 17.302 -96.386 1.00 91.94 277 TRP A CA 1
ATOM 2163 C C . TRP A 1 277 ? 51.421 16.207 -97.443 1.00 91.94 277 TRP A C 1
ATOM 2165 O O . TRP A 1 277 ? 52.011 16.312 -98.518 1.00 91.94 277 TRP A O 1
ATOM 2175 N N . VAL A 1 278 ? 50.587 15.196 -97.181 1.00 93.31 278 VAL A N 1
ATOM 2176 C CA . VAL A 1 278 ? 50.259 14.147 -98.162 1.00 93.31 278 VAL A CA 1
ATOM 2177 C C . VAL A 1 278 ? 49.594 14.742 -99.406 1.00 93.31 278 VAL A C 1
ATOM 2179 O O . VAL A 1 278 ? 49.978 14.408 -100.526 1.00 93.31 278 VAL A O 1
ATOM 2182 N N . ASP A 1 279 ? 48.647 15.663 -99.238 1.00 91.69 279 ASP A N 1
ATOM 2183 C CA . ASP A 1 279 ? 47.978 16.312 -100.368 1.00 91.69 279 ASP A CA 1
ATOM 2184 C C . ASP A 1 279 ? 48.937 17.193 -101.181 1.00 91.69 279 ASP A C 1
ATOM 2186 O O . ASP A 1 279 ? 48.886 17.192 -102.416 1.00 91.69 279 ASP A O 1
ATOM 2190 N N . ARG A 1 280 ? 49.868 17.890 -100.512 1.00 93.06 280 ARG A N 1
ATOM 2191 C CA . ARG A 1 280 ? 50.953 18.635 -101.174 1.00 93.06 280 ARG A CA 1
ATOM 2192 C C . ARG A 1 280 ? 51.877 17.710 -101.961 1.00 93.06 280 ARG A C 1
ATOM 2194 O O . ARG A 1 280 ? 52.181 18.022 -103.109 1.00 93.06 280 ARG A O 1
ATOM 2201 N N . LEU A 1 281 ? 52.279 16.571 -101.395 1.00 91.75 281 LEU A N 1
ATOM 2202 C CA . LEU A 1 281 ? 53.098 15.576 -102.098 1.00 91.75 281 LEU A CA 1
ATOM 2203 C C . LEU A 1 281 ? 52.390 15.060 -103.355 1.00 91.75 281 LEU A C 1
ATOM 2205 O O . LEU A 1 281 ? 52.980 15.089 -104.429 1.00 91.75 281 LEU A O 1
ATOM 2209 N N . ARG A 1 282 ? 51.100 14.714 -103.263 1.00 92.75 282 ARG A N 1
ATOM 2210 C CA . ARG A 1 282 ? 50.283 14.320 -104.428 1.00 92.75 282 ARG A CA 1
ATOM 2211 C C . ARG A 1 282 ? 50.144 15.427 -105.472 1.00 92.75 282 ARG A C 1
ATOM 2213 O O . ARG A 1 282 ? 49.945 15.153 -106.655 1.00 92.75 282 ARG A O 1
ATOM 2220 N N . ALA A 1 283 ? 50.144 16.695 -105.062 1.00 90.56 283 ALA A N 1
ATOM 2221 C CA . ALA A 1 283 ? 50.118 17.819 -105.996 1.00 90.56 283 ALA A CA 1
ATOM 2222 C C . ALA A 1 283 ? 51.456 17.965 -106.739 1.00 90.56 283 ALA A C 1
ATOM 2224 O O . ALA A 1 283 ? 51.448 18.159 -107.955 1.00 90.56 283 ALA A O 1
ATOM 2225 N N . VAL A 1 284 ? 52.577 17.815 -106.025 1.00 93.19 284 VAL A N 1
ATOM 2226 C CA . VAL A 1 284 ? 53.929 17.809 -106.603 1.00 93.19 284 VAL A CA 1
ATOM 2227 C C . VAL A 1 284 ? 54.113 16.620 -107.544 1.00 93.19 284 VAL A C 1
ATOM 2229 O O . VAL A 1 284 ? 54.582 16.808 -108.659 1.00 93.19 284 VAL A O 1
ATOM 2232 N N . GLU A 1 285 ? 53.674 15.423 -107.159 1.00 91.81 285 GLU A N 1
ATOM 2233 C CA . GLU A 1 285 ? 53.719 14.218 -107.998 1.00 91.81 285 GLU A CA 1
ATOM 2234 C C . GLU A 1 285 ? 52.984 14.436 -109.330 1.00 91.81 285 GLU A C 1
ATOM 2236 O O . GLU A 1 285 ? 53.575 14.294 -110.398 1.00 91.81 285 GLU A O 1
ATOM 2241 N N . ARG A 1 286 ? 51.750 14.959 -109.286 1.00 92.00 286 ARG A N 1
ATOM 2242 C CA . ARG A 1 286 ? 50.993 15.352 -110.490 1.00 92.00 286 ARG A CA 1
ATOM 2243 C C . ARG A 1 286 ? 51.661 16.462 -111.309 1.00 92.00 286 ARG A C 1
ATOM 2245 O O . ARG A 1 286 ? 51.374 16.613 -112.498 1.00 92.00 286 ARG A O 1
ATOM 2252 N N . GLN A 1 287 ? 52.470 17.321 -110.689 1.00 93.19 287 GLN A N 1
ATOM 2253 C CA . GLN A 1 287 ? 53.241 18.339 -111.405 1.00 93.19 287 GLN A CA 1
ATOM 2254 C C . GLN A 1 287 ? 54.448 17.712 -112.109 1.00 93.19 287 GLN A C 1
ATOM 2256 O O . GLN A 1 287 ? 54.705 18.046 -113.262 1.00 93.19 287 GLN A O 1
ATOM 2261 N N . VAL A 1 288 ? 55.137 16.774 -111.456 1.00 91.62 288 VAL A N 1
ATOM 2262 C CA . VAL A 1 288 ? 56.236 15.996 -112.043 1.00 91.62 288 VAL A CA 1
ATOM 2263 C C . VAL A 1 288 ? 55.737 15.151 -113.214 1.00 91.62 288 VAL A C 1
ATOM 2265 O O . VAL A 1 288 ? 56.362 15.175 -114.268 1.00 91.62 288 VAL A O 1
ATOM 2268 N N . GLU A 1 289 ? 54.587 14.483 -113.092 1.00 92.44 289 GLU A N 1
ATOM 2269 C CA . GLU A 1 289 ? 53.963 13.748 -114.203 1.00 92.44 289 GLU A CA 1
ATOM 2270 C C . GLU A 1 289 ? 53.664 14.664 -115.396 1.00 92.44 289 GLU A C 1
ATOM 2272 O O . GLU A 1 289 ? 54.025 14.350 -116.531 1.00 92.44 289 GLU A O 1
ATOM 2277 N N . ARG A 1 290 ? 53.064 15.839 -115.147 1.00 91.19 290 ARG A N 1
ATOM 2278 C CA . ARG A 1 290 ? 52.795 16.840 -116.194 1.00 91.19 290 ARG A CA 1
ATOM 2279 C C . ARG A 1 290 ? 54.073 17.334 -116.868 1.00 91.19 290 ARG A C 1
ATOM 2281 O O . ARG A 1 290 ? 54.116 17.396 -118.095 1.00 91.19 290 ARG A O 1
ATOM 2288 N N . LEU A 1 291 ? 55.108 17.651 -116.089 1.00 91.62 291 LEU A N 1
ATOM 2289 C CA . LEU A 1 291 ? 56.424 18.030 -116.613 1.00 91.62 291 LEU A CA 1
ATOM 2290 C C . LEU A 1 291 ? 57.061 16.883 -117.410 1.00 91.62 291 LEU A C 1
ATOM 2292 O O . LEU A 1 291 ? 57.663 17.126 -118.451 1.00 91.62 291 LEU A O 1
ATOM 2296 N N . GLY A 1 292 ? 56.888 15.635 -116.971 1.00 91.81 292 GLY A N 1
ATOM 2297 C CA . GLY A 1 292 ? 57.344 14.443 -117.683 1.00 91.81 292 GLY A CA 1
ATOM 2298 C C . GLY A 1 292 ? 56.692 14.297 -119.058 1.00 91.81 292 GLY A C 1
ATOM 2299 O O . GLY A 1 292 ? 57.393 14.071 -120.045 1.00 91.81 292 GLY A O 1
ATOM 2300 N N . VAL A 1 293 ? 55.373 14.501 -119.152 1.00 91.50 293 VAL A N 1
ATOM 2301 C CA . VAL A 1 293 ? 54.652 14.524 -120.438 1.00 91.50 293 VAL A CA 1
ATOM 2302 C C . VAL A 1 293 ? 55.140 15.678 -121.317 1.00 91.50 293 VAL A C 1
ATOM 2304 O O . VAL A 1 293 ? 55.456 15.454 -122.482 1.00 91.50 293 VAL A O 1
ATOM 2307 N N . GLN A 1 294 ? 55.276 16.892 -120.768 1.00 91.50 294 GLN A N 1
ATOM 2308 C CA . GLN A 1 294 ? 55.814 18.041 -121.511 1.00 91.50 294 GLN A CA 1
ATOM 2309 C C . GLN A 1 294 ? 57.219 17.761 -122.060 1.00 91.50 294 GLN A C 1
ATOM 2311 O O . GLN A 1 294 ? 57.493 18.049 -123.223 1.00 91.50 294 GLN A O 1
ATOM 2316 N N . PHE A 1 295 ? 58.092 17.145 -121.263 1.00 91.31 295 PHE A N 1
ATOM 2317 C CA . PHE A 1 295 ? 59.433 16.760 -121.690 1.00 91.31 295 PHE A CA 1
ATOM 2318 C C . PHE A 1 295 ? 59.407 15.721 -122.818 1.00 91.31 295 PHE A C 1
ATOM 2320 O O . PHE A 1 295 ? 60.182 15.832 -123.767 1.00 91.31 295 PHE A O 1
ATOM 2327 N N . GLN A 1 296 ? 58.507 14.731 -122.763 1.00 90.38 296 GLN A N 1
ATOM 2328 C CA . GLN A 1 296 ? 58.331 13.772 -123.859 1.00 90.38 296 GLN A CA 1
ATOM 2329 C C . GLN A 1 296 ? 57.840 14.445 -125.146 1.00 90.38 296 GLN A C 1
ATOM 2331 O O . GLN A 1 296 ? 58.353 14.126 -126.220 1.00 90.38 296 GLN A O 1
ATOM 2336 N N . THR A 1 297 ? 56.910 15.398 -125.045 1.00 90.75 297 THR A N 1
ATOM 2337 C CA . THR A 1 297 ? 56.445 16.192 -126.190 1.00 90.75 297 THR A CA 1
ATOM 2338 C C . THR A 1 297 ? 57.593 16.980 -126.812 1.00 90.75 297 THR A C 1
ATOM 2340 O O . THR A 1 297 ? 57.862 16.811 -127.999 1.00 90.75 297 THR A O 1
ATOM 2343 N N . VAL A 1 298 ? 58.340 17.748 -126.009 1.00 90.19 298 VAL A N 1
ATOM 2344 C CA . VAL A 1 298 ? 59.511 18.508 -126.480 1.00 90.19 298 VAL A CA 1
ATOM 2345 C C . VAL A 1 298 ? 60.550 17.575 -127.103 1.00 90.19 298 VAL A C 1
ATOM 2347 O O . VAL A 1 298 ? 61.085 17.860 -128.169 1.00 90.19 298 VAL A O 1
ATOM 2350 N N . ARG A 1 299 ? 60.814 16.413 -126.496 1.00 91.94 299 ARG A N 1
ATOM 2351 C CA . ARG A 1 299 ? 61.731 15.412 -127.058 1.00 91.94 299 ARG A CA 1
ATOM 2352 C C . ARG A 1 299 ? 61.251 14.887 -128.415 1.00 91.94 299 ARG A C 1
ATOM 2354 O O . ARG A 1 299 ? 62.076 14.687 -129.305 1.00 91.94 299 ARG A O 1
ATOM 2361 N N . SER A 1 300 ? 59.948 14.659 -128.582 1.00 89.06 300 SER A N 1
ATOM 2362 C CA . SER A 1 300 ? 59.356 14.255 -129.863 1.00 89.06 300 SER A CA 1
ATOM 2363 C C . SER A 1 300 ? 59.479 15.359 -130.916 1.00 89.06 300 SER A C 1
ATOM 2365 O O . SER A 1 300 ? 59.873 15.068 -132.043 1.00 89.06 300 SER A O 1
ATOM 2367 N N . GLU A 1 301 ? 59.221 16.617 -130.549 1.00 90.44 301 GLU A N 1
ATOM 2368 C CA . GLU A 1 301 ? 59.394 17.783 -131.426 1.00 90.44 301 GLU A CA 1
ATOM 2369 C C . GLU A 1 301 ? 60.852 17.967 -131.854 1.00 90.44 301 GLU A C 1
ATOM 2371 O O . GLU A 1 301 ? 61.125 18.107 -133.041 1.00 90.44 301 GLU A O 1
ATOM 2376 N N . VAL A 1 302 ? 61.809 17.865 -130.928 1.00 89.31 302 VAL A N 1
ATOM 2377 C CA . VAL A 1 302 ? 63.245 17.879 -131.254 1.00 89.31 302 VAL A CA 1
ATOM 2378 C C . VAL A 1 302 ? 63.597 16.731 -132.202 1.00 89.31 302 VAL A C 1
ATOM 2380 O O . VAL A 1 302 ? 64.344 16.931 -133.160 1.00 89.31 302 VAL A O 1
ATOM 2383 N N . GLY A 1 303 ? 63.041 15.536 -131.981 1.00 89.56 303 GLY A N 1
ATOM 2384 C CA . GLY A 1 303 ? 63.186 14.400 -132.892 1.00 89.56 303 GLY A CA 1
ATOM 2385 C C . GLY A 1 303 ? 62.676 14.705 -134.305 1.00 89.56 303 GLY A C 1
ATOM 2386 O O . GLY A 1 303 ? 63.398 14.464 -135.273 1.00 89.56 303 GLY A O 1
ATOM 2387 N N . LYS A 1 304 ? 61.477 15.292 -134.429 1.00 89.75 304 LYS A N 1
ATOM 2388 C CA . LYS A 1 304 ? 60.908 15.738 -135.713 1.00 89.75 304 LYS A CA 1
ATOM 2389 C C . LYS A 1 304 ? 61.785 16.797 -136.379 1.00 89.75 304 LYS A C 1
ATOM 2391 O O . LYS A 1 304 ? 62.208 16.585 -137.509 1.00 89.75 304 LYS A O 1
ATOM 2396 N N . ASN A 1 305 ? 62.162 17.851 -135.655 1.00 87.69 305 ASN A N 1
ATOM 2397 C CA . ASN A 1 305 ? 63.030 18.918 -136.160 1.00 87.69 305 ASN A CA 1
ATOM 2398 C C . ASN A 1 305 ? 64.392 18.380 -136.618 1.00 87.69 305 ASN A C 1
ATOM 2400 O O . ASN A 1 305 ? 64.960 18.866 -137.591 1.00 87.69 305 ASN A O 1
ATOM 2404 N N . THR A 1 306 ? 64.924 17.350 -135.954 1.00 88.88 306 THR A N 1
ATOM 2405 C CA . THR A 1 306 ? 66.176 16.694 -136.361 1.00 88.88 306 THR A CA 1
ATOM 2406 C C . THR A 1 306 ? 66.010 15.950 -137.690 1.00 88.88 306 THR A C 1
ATOM 2408 O O . THR A 1 306 ? 66.894 16.014 -138.545 1.00 88.88 306 THR A O 1
ATOM 2411 N N . ILE A 1 307 ? 64.881 15.259 -137.891 1.00 89.25 307 ILE A N 1
ATOM 2412 C CA . ILE A 1 307 ? 64.548 14.593 -139.162 1.00 89.25 307 ILE A CA 1
ATOM 2413 C C . ILE A 1 307 ? 64.345 15.634 -140.267 1.00 89.25 307 ILE A C 1
ATOM 2415 O O . ILE A 1 307 ? 64.914 15.478 -141.345 1.00 89.25 307 ILE A O 1
ATOM 2419 N N . GLU A 1 308 ? 63.602 16.707 -139.994 1.00 88.44 308 GLU A N 1
ATOM 2420 C CA . GLU A 1 308 ? 63.382 17.812 -140.934 1.00 88.44 308 GLU A CA 1
ATOM 2421 C C . GLU A 1 308 ? 64.695 18.499 -141.313 1.00 88.44 308 GLU A C 1
ATOM 2423 O O . GLU A 1 308 ? 64.955 18.703 -142.493 1.00 88.44 308 GLU A O 1
ATOM 2428 N N . THR A 1 309 ? 65.576 18.768 -140.344 1.00 86.75 309 THR A N 1
ATOM 2429 C CA . THR A 1 309 ? 66.906 19.350 -140.595 1.00 86.75 309 THR A CA 1
ATOM 2430 C C . THR A 1 309 ? 67.761 18.420 -141.451 1.00 86.75 309 THR A C 1
ATOM 2432 O O . THR A 1 309 ? 68.412 18.871 -142.391 1.00 86.75 309 THR A O 1
ATOM 2435 N N . ARG A 1 310 ? 67.739 17.108 -141.176 1.00 88.25 310 ARG A N 1
ATOM 2436 C CA . ARG A 1 310 ? 68.463 16.114 -141.980 1.00 88.25 310 ARG A CA 1
ATOM 2437 C C . ARG A 1 310 ? 67.892 16.021 -143.398 1.00 88.25 310 ARG A C 1
ATOM 2439 O O . ARG A 1 310 ? 68.664 15.932 -144.348 1.00 88.25 310 ARG A O 1
ATOM 2446 N N . SER A 1 311 ? 66.570 16.080 -143.549 1.00 86.19 311 SER A N 1
ATOM 2447 C CA . SER A 1 311 ? 65.908 16.130 -144.855 1.00 86.19 311 SER A CA 1
ATOM 2448 C C . SER A 1 311 ? 66.273 17.411 -145.608 1.00 86.19 311 SER A C 1
ATOM 2450 O O . SER A 1 311 ? 66.691 17.335 -146.756 1.00 86.19 311 SER A O 1
ATOM 2452 N N . ALA A 1 312 ? 66.240 18.573 -144.952 1.00 83.94 312 ALA A N 1
ATOM 2453 C CA . ALA A 1 312 ? 66.666 19.844 -145.529 1.00 83.94 312 ALA A CA 1
ATOM 2454 C C . ALA A 1 312 ? 68.148 19.825 -145.943 1.00 83.94 312 ALA A C 1
ATOM 2456 O O . ALA A 1 312 ? 68.483 20.304 -147.023 1.00 83.94 312 ALA A O 1
ATOM 2457 N N . GLN A 1 313 ? 69.032 19.218 -145.143 1.00 86.06 313 GLN A N 1
ATOM 2458 C CA . GLN A 1 313 ? 70.437 18.995 -145.505 1.00 86.06 313 GLN A CA 1
ATOM 2459 C C . GLN A 1 313 ? 70.592 18.081 -146.725 1.00 86.06 313 GLN A C 1
ATOM 2461 O O . GLN A 1 313 ? 71.421 18.363 -147.585 1.00 86.06 313 GLN A O 1
ATOM 2466 N N . GLN A 1 314 ? 69.797 17.013 -146.835 1.00 85.88 314 GLN A N 1
ATOM 2467 C CA . GLN A 1 314 ? 69.784 16.152 -148.023 1.00 85.88 314 GLN A CA 1
ATOM 2468 C C . GLN A 1 314 ? 69.299 16.912 -149.262 1.00 85.88 314 GLN A C 1
ATOM 2470 O O . GLN A 1 314 ? 69.919 16.808 -150.318 1.00 85.88 314 GLN A O 1
ATOM 2475 N N . SER A 1 315 ? 68.249 17.726 -149.131 1.00 86.06 315 SER A N 1
ATOM 2476 C CA . SER A 1 315 ? 67.756 18.606 -150.197 1.00 86.06 315 SER A CA 1
ATOM 2477 C C . SER A 1 315 ? 68.814 19.623 -150.624 1.00 86.06 315 SER A C 1
ATOM 2479 O O . SER A 1 315 ? 69.016 19.829 -151.816 1.00 86.06 315 SER A O 1
ATOM 2481 N N . LEU A 1 316 ? 69.537 20.216 -149.669 1.00 82.81 316 LEU A N 1
ATOM 2482 C CA . LEU A 1 316 ? 70.672 21.106 -149.925 1.00 82.81 316 LEU A CA 1
ATOM 2483 C C . LEU A 1 316 ? 71.813 20.386 -150.647 1.00 82.81 316 LEU A C 1
ATOM 2485 O O . LEU A 1 316 ? 72.356 20.932 -151.598 1.00 82.81 316 LEU A O 1
ATOM 2489 N N . ALA A 1 317 ? 72.152 19.157 -150.253 1.00 82.81 317 ALA A N 1
ATOM 2490 C CA . ALA A 1 317 ? 73.159 18.353 -150.947 1.00 82.81 317 ALA A CA 1
ATOM 2491 C C . ALA A 1 317 ? 72.722 17.999 -152.382 1.00 82.81 317 ALA A C 1
ATOM 2493 O O . ALA A 1 317 ? 73.527 18.042 -153.317 1.00 82.81 317 ALA A O 1
ATOM 2494 N N . HIS A 1 318 ? 71.436 17.705 -152.584 1.00 85.25 318 HIS A N 1
ATOM 2495 C CA . HIS A 1 318 ? 70.861 17.478 -153.909 1.00 85.25 318 HIS A CA 1
ATOM 2496 C C . HIS A 1 318 ? 70.865 18.759 -154.764 1.00 85.25 318 HIS A C 1
ATOM 2498 O O . HIS A 1 318 ? 71.193 18.725 -155.947 1.00 85.25 318 HIS A O 1
ATOM 2504 N N . LEU A 1 319 ? 70.543 19.912 -154.177 1.00 82.50 319 LEU A N 1
ATOM 2505 C CA . LEU A 1 319 ? 70.625 21.212 -154.848 1.00 82.50 319 LEU A CA 1
ATOM 2506 C C . LEU A 1 319 ? 72.070 21.583 -155.189 1.00 82.50 319 LEU A C 1
ATOM 2508 O O . LEU A 1 319 ? 72.322 22.035 -156.298 1.00 82.50 319 LEU A O 1
ATOM 2512 N N . ALA A 1 320 ? 73.022 21.346 -154.286 1.00 80.69 320 ALA A N 1
ATOM 2513 C CA . ALA A 1 320 ? 74.441 21.600 -154.521 1.00 80.69 320 ALA A CA 1
ATOM 2514 C C . ALA A 1 320 ? 74.993 20.7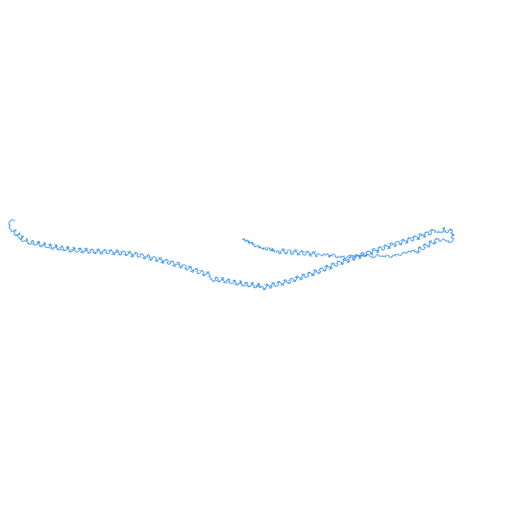33 -155.663 1.00 80.69 320 ALA A C 1
ATOM 2516 O O . ALA A 1 320 ? 75.673 21.240 -156.551 1.00 80.69 320 ALA A O 1
ATOM 2517 N N . SER A 1 321 ? 74.642 19.444 -155.696 1.00 82.31 321 SER A N 1
ATOM 2518 C CA . SER A 1 321 ? 75.009 18.551 -156.805 1.00 82.31 321 SER A CA 1
ATOM 2519 C C . SER A 1 321 ? 74.311 18.926 -158.119 1.00 82.31 321 SER A C 1
ATOM 2521 O O . SER A 1 321 ? 74.936 18.880 -159.178 1.00 82.31 321 SER A O 1
ATOM 2523 N N . SER A 1 322 ? 73.053 19.376 -158.072 1.00 83.38 322 SER A N 1
ATOM 2524 C CA . SER A 1 322 ? 72.378 19.959 -159.239 1.00 83.38 322 SER A CA 1
ATOM 2525 C C . SER A 1 322 ? 73.062 21.244 -159.717 1.00 83.38 322 SER A C 1
ATOM 2527 O O . SER A 1 322 ? 73.180 21.448 -160.921 1.00 83.38 322 SER A O 1
ATOM 2529 N N . GLY A 1 323 ? 73.529 22.091 -158.797 1.00 79.38 323 GLY A N 1
ATOM 2530 C CA . GLY A 1 323 ? 74.295 23.302 -159.088 1.00 79.38 323 GLY A CA 1
ATOM 2531 C C . GLY A 1 323 ? 75.615 22.987 -159.786 1.00 79.38 323 GLY A C 1
ATOM 2532 O O . GLY A 1 323 ? 75.868 23.532 -160.852 1.00 79.38 323 GLY A O 1
ATOM 2533 N N . GLN A 1 324 ? 76.389 22.024 -159.275 1.00 81.81 324 GLN A N 1
ATOM 2534 C CA . GLN A 1 324 ? 77.610 21.548 -159.941 1.00 81.81 324 GLN A CA 1
ATOM 2535 C C . GLN A 1 324 ? 77.338 20.994 -161.343 1.00 81.81 324 GLN A C 1
ATOM 2537 O O . GLN A 1 324 ? 78.121 21.205 -162.265 1.00 81.81 324 GLN A O 1
ATOM 2542 N N . ARG A 1 325 ? 76.220 20.284 -161.528 1.00 82.50 325 ARG A N 1
ATOM 2543 C CA . ARG A 1 325 ? 75.827 19.768 -162.843 1.00 82.50 325 ARG A CA 1
ATOM 2544 C C . ARG A 1 325 ? 75.473 20.896 -163.811 1.00 82.50 325 ARG A C 1
ATOM 2546 O O . ARG A 1 325 ? 75.840 20.816 -164.979 1.00 82.50 325 ARG A O 1
ATOM 2553 N N . LEU A 1 326 ? 74.778 21.928 -163.335 1.00 79.75 326 LEU A N 1
ATOM 2554 C CA . LEU A 1 326 ? 74.481 23.124 -164.124 1.00 79.75 326 LEU A CA 1
ATOM 2555 C C . LEU A 1 326 ? 75.755 23.907 -164.458 1.00 79.75 326 LEU A C 1
ATOM 2557 O O . LEU A 1 326 ? 75.892 24.342 -165.593 1.00 79.75 326 LEU A O 1
ATOM 2561 N N . GLU A 1 327 ? 76.711 24.024 -163.534 1.00 77.94 327 GLU A N 1
ATOM 2562 C CA . GLU A 1 327 ? 78.035 24.597 -163.821 1.00 77.94 327 GLU A CA 1
ATOM 2563 C C . GLU A 1 327 ? 78.775 23.803 -164.901 1.00 77.94 327 GLU A C 1
ATOM 2565 O O . GLU A 1 327 ? 79.272 24.400 -165.846 1.00 77.94 327 GLU A O 1
ATOM 2570 N N . GLN A 1 328 ? 78.786 22.468 -164.837 1.00 77.19 328 GLN A N 1
ATOM 2571 C CA . GLN A 1 328 ? 79.376 21.631 -165.893 1.00 77.19 328 GLN A CA 1
ATOM 2572 C C . GLN A 1 328 ? 78.668 21.801 -167.246 1.00 77.19 328 GLN A C 1
ATOM 2574 O O . GLN A 1 328 ? 79.297 21.756 -168.307 1.00 77.19 328 GLN A O 1
ATOM 2579 N N . GLN A 1 329 ? 77.344 21.983 -167.233 1.00 80.19 329 GLN A N 1
ATOM 2580 C CA . GLN A 1 329 ? 76.593 22.318 -168.442 1.00 80.19 329 GLN A CA 1
ATOM 2581 C C . GLN A 1 329 ? 76.961 23.709 -168.962 1.00 80.19 329 GLN A C 1
ATOM 2583 O O . GLN A 1 329 ? 77.061 23.895 -170.170 1.00 80.19 329 GLN A O 1
ATOM 2588 N N . LEU A 1 330 ? 77.200 24.672 -168.074 1.00 77.88 330 LEU A N 1
ATOM 2589 C CA . LEU A 1 330 ? 77.621 26.014 -168.452 1.00 77.88 330 LEU A CA 1
ATOM 2590 C C . LEU A 1 330 ? 79.023 26.000 -169.066 1.00 77.88 330 LEU A C 1
ATOM 2592 O O . LEU A 1 330 ? 79.197 26.556 -170.143 1.00 77.88 330 LEU A O 1
ATOM 2596 N N . THR A 1 331 ? 79.985 25.294 -168.464 1.00 77.19 331 THR A N 1
ATOM 2597 C CA . THR A 1 331 ? 81.345 25.189 -169.013 1.00 77.19 331 THR A CA 1
ATOM 2598 C C . THR A 1 331 ? 81.356 24.481 -170.362 1.00 77.19 331 THR A C 1
ATOM 2600 O O . THR A 1 331 ? 82.040 24.921 -171.275 1.00 77.19 331 THR A O 1
ATOM 2603 N N . THR A 1 332 ? 80.551 23.431 -170.546 1.00 77.31 332 THR A N 1
ATOM 2604 C CA . THR A 1 332 ? 80.427 22.771 -171.861 1.00 77.31 332 THR A CA 1
ATOM 2605 C C . THR A 1 332 ? 79.746 23.655 -172.907 1.00 77.31 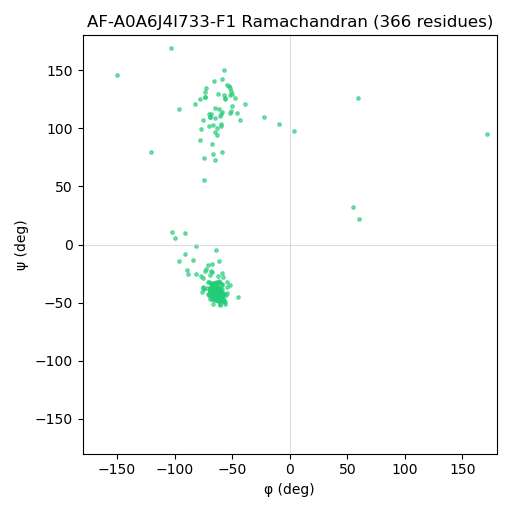332 THR A C 1
ATOM 2607 O O . THR A 1 332 ? 80.090 23.587 -174.088 1.00 77.31 332 THR A O 1
ATOM 2610 N N . VAL A 1 333 ? 78.793 24.502 -172.506 1.00 76.44 333 VAL A N 1
ATOM 2611 C CA . VAL A 1 333 ? 78.208 25.517 -173.393 1.00 76.44 333 VAL A CA 1
ATOM 2612 C C . VAL A 1 333 ? 79.229 26.603 -173.730 1.00 76.44 333 VAL A C 1
ATOM 2614 O O . VAL A 1 333 ? 79.315 26.975 -174.894 1.00 76.44 333 VAL A O 1
ATOM 2617 N N . GLU A 1 334 ? 80.028 27.076 -172.774 1.00 75.19 334 GLU A N 1
ATOM 2618 C CA . GLU A 1 334 ? 81.112 28.038 -173.014 1.00 75.19 334 GLU A CA 1
ATOM 2619 C C . GLU A 1 334 ? 82.201 27.460 -173.925 1.00 75.19 334 GLU A C 1
ATOM 2621 O O . GLU A 1 334 ? 82.631 28.131 -174.860 1.00 75.19 334 GLU A O 1
ATOM 2626 N N . GLU A 1 335 ? 82.594 26.199 -173.729 1.00 74.06 335 GLU A N 1
ATOM 2627 C CA . GLU A 1 335 ? 83.511 25.478 -174.618 1.00 74.06 335 GLU A CA 1
ATOM 2628 C C . GLU A 1 335 ? 82.942 25.366 -176.036 1.00 74.06 335 GLU A C 1
ATOM 2630 O O . GLU A 1 335 ? 83.659 25.623 -177.002 1.00 74.06 335 GLU A O 1
ATOM 2635 N N . ARG A 1 336 ? 81.644 25.058 -176.179 1.00 73.38 336 ARG A N 1
ATOM 2636 C CA . ARG A 1 336 ? 80.957 25.084 -177.480 1.00 73.38 336 ARG A CA 1
ATOM 2637 C C . ARG A 1 336 ? 80.944 26.474 -178.094 1.00 73.38 336 ARG A C 1
ATOM 2639 O O . ARG A 1 336 ? 81.246 26.603 -179.269 1.00 73.38 336 ARG A O 1
ATOM 2646 N N . HIS A 1 337 ? 80.645 27.507 -177.313 1.00 72.50 337 HIS A N 1
ATOM 2647 C CA . HIS A 1 337 ? 80.637 28.887 -177.790 1.00 72.50 337 HIS A CA 1
ATOM 2648 C C . HIS A 1 337 ? 82.032 29.340 -178.237 1.00 72.50 337 HIS A C 1
ATOM 2650 O O . HIS A 1 337 ? 82.162 30.063 -179.222 1.00 72.50 337 HIS A O 1
ATOM 2656 N N . SER A 1 338 ? 83.078 28.900 -177.533 1.00 73.25 338 SER A N 1
ATOM 2657 C CA . SER A 1 338 ? 84.471 29.133 -177.909 1.00 73.25 338 SER A CA 1
ATOM 2658 C C . SER A 1 338 ? 84.822 28.395 -179.205 1.00 73.25 338 SER A C 1
ATOM 2660 O O . SER A 1 338 ? 85.379 28.997 -180.120 1.00 73.25 338 SER A O 1
ATOM 2662 N N . ALA A 1 339 ? 84.415 27.128 -179.333 1.00 69.94 339 ALA A N 1
ATOM 2663 C CA . ALA A 1 339 ? 84.596 26.341 -180.553 1.00 69.94 339 ALA A CA 1
ATOM 2664 C C . ALA A 1 339 ? 83.844 26.945 -181.753 1.00 69.94 339 ALA A C 1
ATOM 2666 O O . ALA A 1 339 ? 84.409 27.060 -182.838 1.00 69.94 339 ALA A O 1
ATOM 2667 N N . ASP A 1 340 ? 82.607 27.402 -181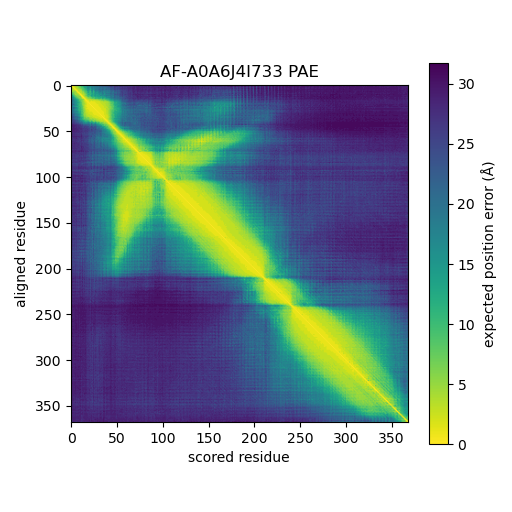.554 1.00 72.44 340 ASP A N 1
ATOM 2668 C CA . ASP A 1 340 ? 81.809 28.089 -182.571 1.00 72.44 340 ASP A CA 1
ATOM 2669 C C . ASP A 1 340 ? 82.452 29.433 -182.960 1.00 72.44 340 ASP A C 1
ATOM 2671 O O . ASP A 1 340 ? 82.496 29.789 -184.138 1.00 72.44 340 ASP A O 1
ATOM 2675 N N . ALA A 1 341 ? 83.022 30.173 -182.003 1.00 69.12 341 ALA A N 1
ATOM 2676 C CA . ALA A 1 341 ? 83.752 31.410 -182.277 1.00 69.12 341 ALA A CA 1
ATOM 2677 C C . ALA A 1 341 ? 85.054 31.171 -183.065 1.00 69.12 341 ALA A C 1
ATOM 2679 O O . ALA A 1 341 ? 85.388 31.964 -183.951 1.00 69.12 341 ALA A O 1
ATOM 2680 N N . GLU A 1 342 ? 85.786 30.090 -182.783 1.00 70.44 342 GLU A N 1
ATOM 2681 C CA . GLU A 1 342 ? 86.950 29.686 -183.581 1.00 70.44 342 GLU A CA 1
ATOM 2682 C C . GLU A 1 342 ? 86.551 29.216 -184.981 1.00 70.44 342 GLU A C 1
ATOM 2684 O O . GLU A 1 342 ? 87.193 29.603 -185.959 1.00 70.44 342 GLU A O 1
ATOM 2689 N N . PHE A 1 343 ? 85.453 28.470 -185.102 1.00 75.06 343 PHE A N 1
ATOM 2690 C CA . PHE A 1 343 ? 84.891 28.064 -186.387 1.00 75.06 343 PHE A CA 1
ATOM 2691 C C . PHE A 1 343 ? 84.509 29.278 -187.248 1.00 75.06 343 PHE A C 1
ATOM 2693 O O . PHE A 1 343 ? 84.883 29.354 -188.419 1.00 75.06 343 PHE A O 1
ATOM 2700 N N . ILE A 1 344 ? 83.849 30.282 -186.660 1.00 68.75 344 ILE A N 1
ATOM 2701 C CA . ILE A 1 344 ? 83.523 31.538 -187.351 1.00 68.75 344 ILE A CA 1
ATOM 2702 C C . ILE A 1 344 ? 84.801 32.275 -187.775 1.00 68.75 344 ILE A C 1
ATOM 2704 O O . ILE A 1 344 ? 84.883 32.746 -188.910 1.00 68.75 344 ILE A O 1
ATOM 2708 N N . LYS A 1 345 ? 85.828 32.353 -186.915 1.00 69.50 345 LYS A N 1
ATOM 2709 C CA . LYS A 1 345 ? 87.121 32.959 -187.284 1.00 69.50 345 LYS A CA 1
ATOM 2710 C C . LYS A 1 345 ? 87.803 32.221 -188.437 1.00 69.50 345 LYS A C 1
ATOM 2712 O O . LYS A 1 345 ? 88.371 32.882 -189.304 1.00 69.50 345 LYS A O 1
ATOM 2717 N N . ALA A 1 346 ? 87.730 30.892 -188.470 1.00 68.81 346 ALA A N 1
ATOM 2718 C CA . ALA A 1 346 ? 88.289 30.083 -189.548 1.00 68.81 346 ALA A CA 1
ATOM 2719 C C . ALA A 1 346 ? 87.579 30.349 -190.888 1.00 68.81 346 ALA A C 1
ATOM 2721 O O . ALA A 1 346 ? 88.254 30.606 -191.882 1.00 68.81 346 ALA A O 1
ATOM 2722 N N . ILE A 1 347 ? 86.241 30.408 -190.898 1.00 69.38 347 ILE A N 1
ATOM 2723 C CA . ILE A 1 347 ? 85.456 30.764 -192.096 1.00 69.38 347 ILE A CA 1
ATOM 2724 C C . ILE A 1 347 ? 85.788 32.182 -192.579 1.00 69.38 347 ILE A C 1
ATOM 2726 O O . ILE A 1 347 ? 85.973 32.421 -193.773 1.00 69.38 347 ILE A O 1
ATOM 2730 N N . VAL A 1 348 ? 85.894 33.144 -191.658 1.00 64.44 348 VAL A N 1
ATOM 2731 C CA . VAL A 1 348 ? 86.246 34.530 -192.005 1.00 64.44 348 VAL A CA 1
ATOM 2732 C C . VAL A 1 348 ? 87.664 34.612 -192.587 1.00 64.44 348 VAL A C 1
ATOM 2734 O O . VAL A 1 348 ? 87.886 35.357 -193.542 1.00 64.44 348 VAL A O 1
ATOM 2737 N N . ALA A 1 349 ? 88.614 33.825 -192.075 1.00 64.38 349 ALA A N 1
ATOM 2738 C CA . ALA A 1 349 ? 89.969 33.747 -192.618 1.00 64.38 349 ALA A CA 1
ATOM 2739 C C . ALA A 1 349 ? 90.017 33.077 -194.006 1.00 64.38 349 ALA A C 1
ATOM 2741 O O . ALA A 1 349 ? 90.778 33.517 -194.868 1.00 64.38 349 ALA A O 1
ATOM 2742 N N . GLU A 1 350 ? 89.180 32.067 -194.254 1.00 67.19 350 GLU A N 1
ATOM 2743 C CA . GLU A 1 350 ? 89.076 31.374 -195.545 1.00 67.19 350 GLU A CA 1
ATOM 2744 C C . GLU A 1 350 ? 88.509 32.278 -196.654 1.00 67.19 350 GLU A C 1
ATOM 2746 O O . GLU A 1 350 ? 88.940 32.216 -197.807 1.00 67.19 350 GLU A O 1
ATOM 2751 N N . HIS A 1 351 ? 87.590 33.184 -196.309 1.00 62.62 351 HIS A N 1
ATOM 2752 C CA . HIS A 1 351 ? 86.993 34.125 -197.263 1.00 62.62 351 HIS A CA 1
ATOM 2753 C C . HIS A 1 351 ? 87.733 35.473 -197.381 1.00 62.62 351 HIS A C 1
ATOM 2755 O O . HIS A 1 351 ? 87.465 36.243 -198.309 1.00 62.62 351 HIS A O 1
ATOM 2761 N N . ALA A 1 352 ? 88.718 35.748 -196.520 1.00 58.50 352 ALA A N 1
ATOM 2762 C CA . ALA A 1 352 ? 89.555 36.951 -196.573 1.00 58.50 352 ALA A CA 1
ATOM 2763 C C . ALA A 1 352 ? 90.272 37.202 -197.929 1.00 58.50 352 ALA A C 1
ATOM 2765 O O . ALA A 1 352 ? 90.255 38.347 -198.394 1.00 58.50 352 ALA A O 1
ATOM 2766 N N . PRO A 1 353 ? 90.848 36.201 -198.634 1.00 59.88 353 PRO A N 1
ATOM 2767 C CA . PRO A 1 353 ? 91.495 36.439 -199.930 1.00 59.88 353 PRO A CA 1
ATOM 2768 C C . PRO A 1 353 ? 90.506 36.709 -201.082 1.00 59.88 353 PRO A C 1
ATOM 2770 O O . PRO A 1 353 ? 90.887 37.329 -202.076 1.00 59.88 353 PRO A O 1
ATOM 2773 N N . LEU A 1 354 ? 89.231 36.309 -200.955 1.00 57.88 354 LEU A N 1
ATOM 2774 C CA . LEU A 1 354 ? 88.172 36.667 -201.915 1.00 57.88 354 LEU A CA 1
ATOM 2775 C C . LEU A 1 354 ? 87.719 38.124 -201.736 1.00 57.88 354 LEU A C 1
ATOM 2777 O O . LEU A 1 354 ? 87.507 38.827 -202.725 1.00 57.88 354 LEU A O 1
ATOM 2781 N N . LEU A 1 355 ? 87.660 38.611 -200.492 1.00 56.16 355 LEU A N 1
ATOM 2782 C CA . LEU A 1 355 ? 87.352 40.013 -200.189 1.00 56.16 355 LEU A CA 1
ATOM 2783 C C . LEU A 1 355 ? 88.493 40.967 -200.588 1.00 56.16 355 LEU A C 1
ATOM 2785 O O . LEU A 1 355 ? 88.222 42.071 -201.052 1.00 56.16 355 LEU A O 1
ATOM 2789 N N . GLN A 1 356 ? 89.759 40.539 -200.512 1.00 57.22 356 GLN A N 1
ATOM 2790 C CA . GLN A 1 356 ? 90.886 41.335 -201.027 1.00 57.22 356 GLN A CA 1
ATOM 2791 C C . GLN A 1 356 ? 90.919 41.438 -202.563 1.00 57.22 356 GLN A C 1
ATOM 2793 O O . GLN A 1 356 ? 91.406 42.441 -203.080 1.00 57.22 356 GLN A O 1
ATOM 2798 N N . ARG A 1 357 ? 90.357 40.473 -203.307 1.00 54.50 357 ARG A N 1
ATOM 2799 C CA . ARG A 1 357 ? 90.205 40.576 -204.774 1.00 54.50 357 ARG A CA 1
ATOM 2800 C C . ARG A 1 357 ? 89.080 41.531 -205.193 1.00 54.50 357 ARG A C 1
ATOM 2802 O O . ARG A 1 357 ? 89.273 42.296 -206.131 1.00 54.50 357 ARG A O 1
ATOM 2809 N N . LEU A 1 358 ? 87.976 41.574 -204.442 1.00 54.25 358 LEU A N 1
ATOM 2810 C CA . LEU A 1 358 ? 86.857 42.506 -204.669 1.00 54.25 358 LEU A CA 1
ATOM 2811 C C . LEU A 1 358 ? 87.198 43.980 -204.379 1.00 54.25 358 LEU A C 1
ATOM 2813 O O . LEU A 1 358 ? 86.556 44.866 -204.932 1.00 54.25 358 LEU A O 1
ATOM 2817 N N . VAL A 1 359 ? 88.216 44.254 -203.554 1.00 56.31 359 VAL A N 1
ATOM 2818 C CA . VAL A 1 359 ? 88.671 45.627 -203.248 1.00 56.31 359 VAL A CA 1
ATOM 2819 C C . VAL A 1 359 ? 89.737 46.131 -204.239 1.00 56.31 359 VAL A C 1
ATOM 2821 O O . VAL A 1 359 ? 89.888 47.337 -204.408 1.00 56.31 359 VAL A O 1
ATOM 2824 N N . VAL A 1 360 ? 90.452 45.244 -204.945 1.00 54.03 360 VAL A N 1
ATOM 2825 C CA . VAL A 1 360 ? 91.458 45.635 -205.960 1.00 54.03 360 VAL A CA 1
ATOM 2826 C C . VAL A 1 360 ? 90.840 45.807 -207.361 1.00 54.03 360 VAL A C 1
ATOM 2828 O O . VAL A 1 360 ? 91.322 46.625 -208.143 1.00 54.03 360 VAL A O 1
ATOM 2831 N N . GLU A 1 361 ? 89.719 45.140 -207.662 1.00 49.06 361 GLU A N 1
ATOM 2832 C CA . GLU A 1 361 ? 88.963 45.326 -208.919 1.00 49.06 361 GLU A CA 1
ATOM 2833 C C . GLU A 1 361 ? 88.019 46.551 -208.931 1.00 49.06 361 GLU A C 1
ATOM 2835 O O . GLU A 1 361 ? 87.437 46.857 -209.969 1.00 49.06 361 GLU A O 1
ATOM 2840 N N . SER A 1 362 ? 87.918 47.330 -207.840 1.00 50.62 362 SER A N 1
ATOM 2841 C CA . SER A 1 362 ? 87.165 48.603 -207.811 1.00 50.62 362 SER A CA 1
ATOM 2842 C C . SER A 1 362 ? 87.999 49.848 -208.167 1.00 50.62 362 SER A C 1
ATOM 2844 O O . SER A 1 362 ? 87.524 50.973 -208.026 1.00 50.62 362 SER A O 1
ATOM 2846 N N . THR A 1 363 ? 89.232 49.675 -208.654 1.00 49.50 363 THR A N 1
ATOM 2847 C CA . THR A 1 363 ? 90.109 50.757 -209.145 1.00 49.50 363 THR A CA 1
ATOM 2848 C C . THR A 1 363 ? 90.474 50.536 -210.615 1.00 49.50 363 THR A C 1
ATOM 2850 O O . THR A 1 363 ? 91.546 50.020 -210.906 1.00 49.50 363 THR A O 1
ATOM 2853 N N . THR A 1 364 ? 89.569 50.875 -211.546 1.00 40.84 364 THR A N 1
ATOM 2854 C CA . THR A 1 364 ? 89.823 51.615 -212.814 1.00 40.84 364 THR A CA 1
ATOM 2855 C C . THR A 1 364 ? 88.590 51.631 -213.741 1.00 40.84 364 THR A C 1
ATOM 2857 O O . THR A 1 364 ? 88.390 50.747 -214.566 1.00 40.84 364 THR A O 1
ATOM 2860 N N . ALA A 1 365 ? 87.802 52.708 -213.656 1.00 33.50 365 ALA A N 1
ATOM 2861 C CA . ALA A 1 365 ? 87.074 53.339 -214.767 1.00 33.50 365 ALA A CA 1
ATOM 2862 C C . ALA A 1 365 ? 86.943 54.858 -214.455 1.00 33.50 365 ALA A C 1
ATOM 2864 O O . ALA A 1 365 ? 86.890 55.193 -213.269 1.00 33.50 365 ALA A O 1
ATOM 2865 N N . PRO A 1 366 ? 86.967 55.769 -215.454 1.00 48.94 366 PRO A N 1
ATOM 2866 C CA . PRO A 1 366 ? 87.182 57.215 -215.263 1.00 48.94 366 PRO A CA 1
ATOM 2867 C C . PRO A 1 366 ? 85.906 58.093 -215.351 1.00 48.94 366 PRO A C 1
ATOM 2869 O O . PRO A 1 366 ? 84.890 57.622 -215.849 1.00 48.94 366 PRO A O 1
ATOM 2872 N N . GLU A 1 367 ? 86.059 59.374 -214.947 1.00 40.28 367 GLU A N 1
ATOM 2873 C CA . GLU A 1 367 ? 85.193 60.581 -215.120 1.00 40.28 367 GLU A CA 1
ATOM 2874 C C . GLU A 1 367 ? 83.758 60.509 -214.534 1.00 40.28 367 GLU A C 1
ATOM 2876 O O . GLU A 1 367 ? 83.001 59.597 -214.842 1.00 40.28 367 GLU A O 1
ATOM 2881 N N . GLN A 1 368 ? 83.271 61.428 -213.682 1.00 43.38 368 GLN A N 1
ATOM 2882 C CA . GLN A 1 368 ? 83.545 62.863 -213.452 1.00 43.38 368 GLN A CA 1
ATOM 2883 C C . GLN A 1 368 ? 83.815 63.211 -211.983 1.00 43.38 368 GLN A C 1
ATOM 2885 O O . GLN A 1 368 ? 83.241 62.536 -211.099 1.00 43.38 368 GLN A O 1
#

Secondary structure (DSSP, 8-state):
-PPPPP------------HHHHHHHHHHHHHHHHHHHHHH-S----TT---PPP---PPPPP-----------HHHHHHHHHHHHHHT---TTS-TTTTTTSS-HHHHHHHHHHHHHHHHHHHHHHHHHHHHHHHHHHHHHHHHHHHHHHHHHHHHHHHHHHHHHHHHHHHHHHHHHHHHHHHHHHHHHHHHHHHHHHHHHHHHHHHHHTTHHHHHHHHHHHHHHHHHHHHHHHHHHHHTTHHHHHHHHHHHHHHHHHHHHHHHHHHHHHHHHHHHHHHHHHHHHHHHHHHHHHHHHHHHHHHHHHHHHHHHHHHHHHHHHHHHHHHHHHHHHHHHHHHHHHHHHHHHHHHHHHHHHHHHTTS-----

Foldseek 3Di:
DDDDDDDDDPPPCPPPPPVVVVVVVVVVVVVVVVVVVVVVPPPPDPPPPVPQPDQPPQPDQPPPDPQDDLPPVVVVLVVLVVQLVVLLDDPPPDDPVCSVVPRPVVSNVVSVVVSVVSVVVSVVVVVVSVVVVVVSVVSNVVSVVSVVVSVVVVVVVVVVVVVVVVVVVVVVVVVVVVVVVVVVVVVVVVVVVVVVVVVVVVVVVVVVVVCPVVVVVVVVVVVVVVVVVVVVVVVVVVVVVCVVVVVVVVVVVVVVVVVVVVVVVVVVVVVVVVVVVVVVVVVVVVVVVVVVVVVVVVVVVVVVVVVVVVVVVVVVVVVVVVVVVVVVVVVVVVVVVVVVVVVVVVVCVVCVVVVVVVVVVVPDDDDD

Sequence (368 aa):
MRLLNPTRMIETSNPEIDVAELMQRVRAEAAKIVARNINRQQPGRLPGTATAPAVRDISPSPILRPIKRVNFRREKFDDLLRSARESLNVASWIPKPFRPLFRNQDGFNRRLIETITSLVKSNNEMA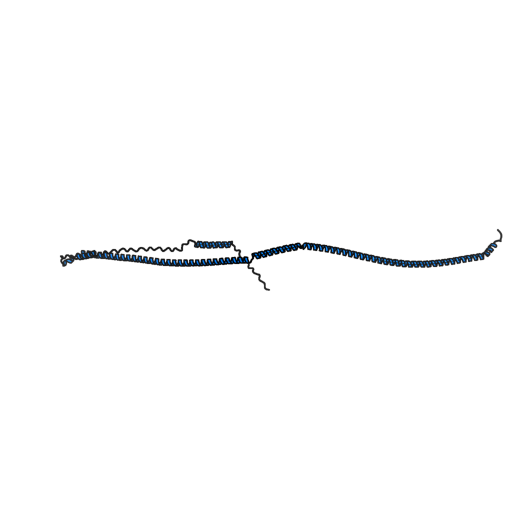NRIADLISAGESQSRWLANVAAARSADIAWMHAAEQKLAGQSAAAAEQTDSLARAHEHLSLLQGNFDRLGVHINNLQDEMNAAGTREHLQAMQAQLDRLGGHVVNFEREVNAIGAREHLEALQGQADRLGAHIVNVQNEANALRDRARSWVDRLRAVERQVERLGVQFQTVRSEVGKNTIETRSAQQSLAHLASSGQRLEQQLTTVEERHSADAEFIKAIVAEHAPLLQRLVVESTTAPEQ

Mean pr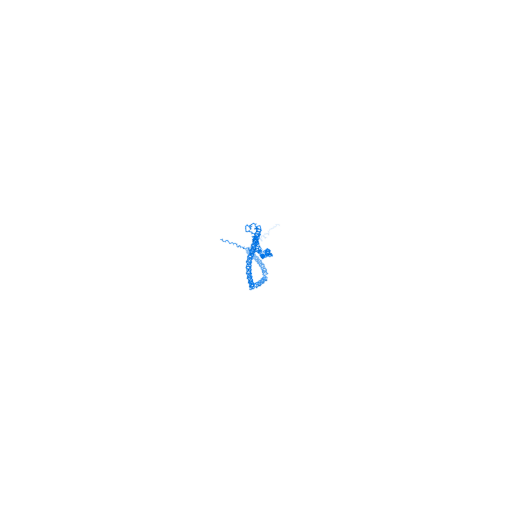edicted aligned error: 20.33 Å

Radius of gyration: 111.29 Å; Cα contacts (8 Å, |Δi|>4): 46; chains: 1; bounding box: 188×83×336 Å

pLDDT: mean 79.39, std 13.79, range [33.5, 95.19]

Solvent-accessible surface area (backbone atoms only — not comparable to full-atom values): 20853 Å² total; per-residue (Å²): 137,85,86,82,80,80,82,82,77,79,78,77,81,68,74,81,76,54,62,66,60,53,51,49,50,52,52,53,51,50,48,51,51,49,52,54,49,51,69,66,59,47,87,64,72,65,82,69,73,74,68,71,75,75,78,75,81,73,77,74,78,82,80,78,72,78,80,74,77,82,79,72,56,55,67,62,50,53,48,40,50,50,50,29,57,55,47,64,61,58,65,85,86,55,56,78,91,53,44,76,79,64,42,49,55,68,61,29,52,51,34,48,51,50,46,51,52,51,49,52,52,52,49,52,52,48,50,53,48,51,52,52,51,49,53,51,50,50,53,49,51,52,50,52,50,52,52,53,52,51,51,52,51,50,52,55,47,51,53,53,50,49,53,49,51,53,50,50,52,51,52,50,52,52,50,51,52,51,50,52,52,51,50,53,52,51,53,52,52,51,54,50,51,54,52,50,52,54,51,52,52,51,53,51,49,48,54,59,71,66,32,54,69,59,52,50,51,52,50,51,54,50,51,54,51,49,52,52,49,51,53,50,49,53,48,48,57,59,69,63,30,56,65,61,55,48,52,52,52,49,56,50,51,54,52,50,52,52,49,52,52,50,52,51,52,52,52,50,54,51,51,53,51,50,51,54,52,51,54,49,51,55,51,50,51,57,47,52,53,50,50,50,52,52,50,51,52,52,52,50,50,52,52,49,51,50,52,50,50,51,48,52,51,50,53,50,52,52,49,51,54,50,48,53,52,49,51,55,51,47,52,54,48,50,51,47,52,51,50,52,51,50,50,51,51,51,54,52,60,69,47,44,68,59,54,56,50,63,64,59,72,72,72,84,84,82,89,133

Organism: NCBI:txid1836801